Protein 2Y7E (pdb70)

Organism: Cloacimonas acidaminovorans (strain Evry) (NCBI:txid459349)

Solvent-accessible surface area: 21880 Å² total; per-residue (Å²): 112,113,34,0,3,0,7,0,0,0,0,0,24,92,21,68,94,96,88,0,85,72,1,5,14,37,12,129,67,1,10,164,15,0,94,43,0,43,127,21,3,0,34,2,0,6,0,16,4,6,45,107,107,17,173,62,8,22,106,69,83,20,2,73,82,0,16,24,14,0,114,134,53,10,95,97,5,0,18,1,1,3,1,8,14,25,56,76,59,54,22,91,119,8,33,37,1,0,43,46,140,15,68,0,0,2,2,4,5,10,62,13,92,65,44,153,85,88,10,95,2,100,91,59,32,15,67,96,2,3,66,14,5,78,149,76,139,8,20,6,2,0,5,0,15,59,32,46,13,0,46,34,2,22,133,24,57,181,151,32,24,8,86,44,106,48,2,9,0,0,0,8,0,14,7,91,46,16,30,33,0,92,14,104,22,0,15,92,0,21,57,21,3,122,138,72,12,79,81,9,36,25,3,1,0,2,42,28,186,38,6,14,10,1,0,0,0,0,4,24,34,24,0,12,1,11,2,1,2,46,11,16,25,82,32,62,154,68,78,65,1,120,30,0,14,38,0,0,27,2,0,18,102,0,0,170,26,19,39,10,67,47,0,66,28,75,77,0,53,143,44,5,39,60,90,28,33,118,62,34,0,4,0,7,0,0,0,0,1,24,85,19,63,98,100,88,0,88,70,2,6,13,31,9,142,67,1,6,161,15,0,98,39,0,38,123,23,2,0,32,2,0,6,0,15,3,9,61,105,127,15,44,62,8,17,151,63,87,30,1,69,89,0,18,24,21,0,115,138,73,3,79,76,4,0,17,1,0,2,0,7,15,24,104,74,56,54,24,94,117,8,28,37,0,0,45,47,125,15,67,0,0,2,2,4,5,10,62,12,90,78,43,153,64,92,32,95,3,102,91,58,32,15,59,85,2,3,94,5,8,107,132,55,130,7,21,7,3,0,5,0,15,61,31,46,13,0,46,33,1,24,125,22,59,183,136,32,31,8,91,44,107,47,2,9,0,0,0,8,0,14,6,91,47,18,29,32,0,92,13,104,23,0,16,93,0,21,58,21,3,123,135,75,12,80,83,9,37,26,3,0,0,2,41,27,189,40,8,27,18,2,0,0,0,0,0,15,34,22,0,14,2,9,3,1,1,44,11,14,25,82,30,58,204,70,76,63,0,127,31,0,14,38,0,0,28,1,0,19,101,0,1,166,28,5,28,4,58,49,0,63,21,126,75,0,40,120,43,6,32,23,136

Radius of gyration: 26.38 Å; Cα contacts (8 Å, |Δi|>4): 1250; chains: 2; bounding box: 68×71×53 Å

Structure (mmCIF, N/CA/C/O backbone):
data_2Y7E
#
_entry.id   2Y7E
#
_cell.length_a   102.188
_cell.length_b   102.188
_cell.length_c   101.070
_cell.angle_alpha   90.00
_cell.angle_beta   90.00
_cell.angle_gamma   90.00
#
_symmetry.space_group_name_H-M   'P 43 21 2'
#
loop_
_entity.id
_entity.type
_entity.pdbx_description
1 polymer '3-KETO-5-AMINOHEXANOATE CLEAVAGE ENZYME'
2 non-polymer 'ZINC ION'
3 non-polymer 'FORMIC ACID'
4 non-polymer 'MAGNESIUM ION'
5 water water
#
loop_
_atom_site.group_PDB
_atom_site.id
_atom_site.type_symbol
_atom_site.label_atom_id
_atom_site.label_alt_id
_atom_site.label_comp_id
_atom_site.label_asym_id
_atom_site.label_entity_id
_atom_site.label_seq_id
_atom_site.pdbx_PDB_ins_code
_atom_site.Cartn_x
_atom_site.Cartn_y
_atom_site.Cartn_z
_atom_site.occupancy
_atom_site.B_iso_or_equiv
_atom_site.auth_seq_id
_atom_site.auth_comp_id
_atom_site.auth_asym_id
_atom_site.auth_atom_id
_atom_site.pdbx_PDB_model_num
ATOM 1 N N . HIS A 1 7 ? 14.357 14.380 14.803 1.00 40.02 1 HIS A N 1
ATOM 2 C CA . HIS A 1 7 ? 15.061 15.002 13.637 1.00 40.67 1 HIS A CA 1
ATOM 3 C C . HIS A 1 7 ? 14.125 15.765 12.678 1.00 37.72 1 HIS A C 1
ATOM 4 O O . HIS A 1 7 ? 14.588 16.575 11.882 1.00 38.40 1 HIS A O 1
ATOM 6 N N . GLU A 1 8 ? 12.820 15.497 12.755 1.00 34.91 2 GLU A N 1
ATOM 7 C CA . GLU A 1 8 ? 11.804 16.213 11.956 1.00 27.88 2 GLU A CA 1
ATOM 8 C C . GLU A 1 8 ? 11.662 17.648 12.475 1.00 20.79 2 GLU A C 1
ATOM 9 O O . GLU A 1 8 ? 11.684 17.864 13.685 1.00 22.17 2 GLU A O 1
ATOM 15 N N . PRO A 1 9 ? 11.512 18.643 11.576 1.00 18.56 3 PRO A N 1
ATOM 16 C CA . PRO A 1 9 ? 11.508 19.999 12.138 1.00 17.60 3 PRO A CA 1
ATOM 17 C C . PRO A 1 9 ? 10.370 20.249 13.126 1.00 16.58 3 PRO A C 1
ATOM 18 O O . PRO A 1 9 ? 9.307 19.639 13.018 1.00 17.82 3 PRO A O 1
ATOM 22 N N . LEU A 1 10 ? 10.615 21.136 14.081 1.00 13.96 4 LEU A N 1
ATOM 23 C CA . LEU A 1 10 ? 9.646 21.491 15.117 1.00 13.21 4 LEU A CA 1
ATOM 24 C C . LEU A 1 10 ? 9.087 22.867 14.861 1.00 13.17 4 LEU A C 1
ATOM 25 O O . LEU A 1 10 ? 9.849 23.820 14.755 1.00 13.63 4 LEU A O 1
ATOM 30 N N . ILE A 1 11 ? 7.763 22.968 14.784 1.00 13.45 5 ILE A N 1
ATOM 31 C CA . ILE A 1 11 ? 7.053 24.244 14.677 1.00 13.00 5 ILE A CA 1
ATOM 32 C C . ILE A 1 11 ? 6.563 24.642 16.066 1.00 12.35 5 ILE A C 1
ATOM 33 O O . ILE A 1 11 ? 5.814 23.920 16.708 1.00 12.79 5 ILE A O 1
ATOM 38 N N . LEU A 1 12 ? 7.017 25.792 16.515 1.00 12.52 6 LEU A N 1
ATOM 39 C CA . LEU A 1 12 ? 6.573 26.404 17.752 1.00 12.61 6 LEU A CA 1
ATOM 40 C C . LEU A 1 12 ? 5.535 27.505 17.473 1.00 11.74 6 LEU A C 1
ATOM 41 O O . LEU A 1 12 ? 5.772 28.412 16.663 1.00 13.53 6 LEU A O 1
ATOM 46 N N . THR A 1 13 ? 4.421 27.431 18.203 1.00 12.41 7 THR A N 1
ATOM 47 C CA . THR A 1 13 ? 3.384 28.454 18.159 1.00 12.26 7 THR A CA 1
ATOM 48 C C . THR A 1 13 ? 3.381 29.236 19.472 1.00 13.29 7 THR A C 1
ATOM 49 O O . THR A 1 13 ? 3.410 28.645 20.533 1.00 13.76 7 THR A O 1
ATOM 53 N N . ALA A 1 14 ? 3.274 30.549 19.392 1.00 13.27 8 ALA A N 1
ATOM 54 C CA . ALA A 1 14 ? 3.135 31.381 20.572 1.00 12.61 8 ALA A CA 1
ATOM 55 C C . ALA A 1 14 ? 1.700 31.935 20.609 1.00 12.60 8 ALA A C 1
ATOM 56 O O . ALA A 1 14 ? 1.278 32.693 19.728 1.00 13.40 8 ALA A O 1
ATOM 58 N N . ALA A 1 15 ? 0.954 31.528 21.640 1.00 12.69 9 ALA A N 1
ATOM 59 C CA . ALA A 1 15 ? -0.411 32.025 21.897 1.00 12.29 9 ALA A CA 1
ATOM 60 C C . ALA A 1 15 ? -0.296 33.166 22.936 1.00 12.86 9 ALA A C 1
ATOM 61 O O . ALA A 1 15 ? -0.312 32.954 24.151 1.00 12.93 9 ALA A O 1
ATOM 63 N N . ILE A 1 16 ? -0.100 34.366 22.410 1.00 13.22 10 ILE A N 1
ATOM 64 C CA . ILE A 1 16 ? 0.501 35.424 23.194 1.00 12.99 10 ILE A CA 1
ATOM 65 C C . ILE A 1 16 ? -0.444 36.198 24.116 1.00 14.17 10 ILE A C 1
ATOM 66 O O . ILE A 1 16 ? 0.040 36.805 25.054 1.00 13.52 10 ILE A O 1
ATOM 71 N N . THR A 1 17 ? -1.756 36.169 23.846 1.00 13.87 11 THR A N 1
ATOM 72 C CA . THR A 1 17 ? -2.716 37.037 24.545 1.00 14.30 11 THR A CA 1
ATOM 73 C C . THR A 1 17 ? -3.937 36.323 25.105 1.00 13.97 11 THR A C 1
ATOM 74 O O . THR A 1 17 ? -4.248 36.442 26.288 1.00 16.31 11 THR A O 1
ATOM 78 N N . GLY A 1 18 ? -4.661 35.602 24.245 1.00 14.48 12 GLY A N 1
ATOM 79 C CA . GLY A 1 18 ? -5.868 34.894 24.653 1.00 15.20 12 GLY A CA 1
ATOM 80 C C . GLY A 1 18 ? -7.000 35.854 24.992 1.00 15.32 12 GLY A C 1
ATOM 81 O O . GLY A 1 18 ? -6.884 37.054 24.745 1.00 18.42 12 GLY A O 1
ATOM 82 N N . ALA A 1 19 ? -8.089 35.315 25.554 1.00 16.79 13 ALA A N 1
ATOM 83 C CA . ALA A 1 19 ? -9.282 36.100 25.902 1.00 18.46 13 ALA A CA 1
ATOM 84 C C . ALA A 1 19 ? -9.414 36.419 27.403 1.00 20.70 13 ALA A C 1
ATOM 85 O O . ALA A 1 19 ? -10.079 37.390 27.766 1.00 27.53 13 ALA A O 1
ATOM 87 N N . GLU A 1 20 ? -8.771 35.625 28.255 1.00 19.61 14 GLU A N 1
ATOM 88 C CA . GLU A 1 20 ? -9.042 35.624 29.699 1.00 21.19 14 GLU A CA 1
ATOM 89 C C . GLU A 1 20 ? -7.929 36.192 30.580 1.00 18.19 14 GLU A C 1
ATOM 90 O O . GLU A 1 20 ? -8.193 36.797 31.631 1.00 19.77 14 GLU A O 1
ATOM 92 N N . THR A 1 21 ? -6.679 36.032 30.163 1.00 17.22 15 THR A N 1
ATOM 93 C CA . THR A 1 21 ? -5.565 36.434 30.987 1.00 15.36 15 THR A CA 1
ATOM 94 C C . THR A 1 21 ? -5.607 37.929 31.282 1.00 16.72 15 THR A C 1
ATOM 95 O O . THR A 1 21 ? -5.886 38.734 30.381 1.00 16.95 15 THR A O 1
ATOM 99 N N . THR A 1 22 ? -5.337 38.301 32.533 1.00 15.61 16 THR A N 1
ATOM 100 C CA . THR A 1 22 ? -5.344 39.712 32.914 1.00 16.89 16 THR A CA 1
ATOM 101 C C . THR A 1 22 ? -3.912 40.210 33.080 1.00 15.58 16 THR A C 1
ATOM 102 O O . THR A 1 22 ? -2.955 39.470 33.429 1.00 15.63 16 THR A O 1
ATOM 106 N N . ARG A 1 23 ? -3.792 41.508 32.885 1.00 17.60 17 ARG A N 1
ATOM 107 C CA . ARG A 1 23 ? -2.573 42.245 33.113 1.00 18.50 17 ARG A CA 1
ATOM 108 C C . ARG A 1 23 ? -2.174 42.263 34.604 1.00 17.40 17 ARG A C 1
ATOM 109 O O . ARG A 1 23 ? -0.996 42.288 34.927 1.00 17.80 17 ARG A O 1
ATOM 117 N N . ALA A 1 24 ? -3.157 42.194 35.506 1.00 15.75 18 ALA A N 1
ATOM 118 C CA . ALA A 1 24 ? -2.864 42.075 36.924 1.00 15.54 18 ALA A CA 1
ATOM 119 C C . ALA A 1 24 ? -2.126 40.787 37.248 1.00 15.79 18 ALA A C 1
ATOM 120 O O . ALA A 1 24 ? -1.216 40.785 38.056 1.00 18.46 18 ALA A O 1
ATOM 122 N N . ASP A 1 25 ? -2.533 39.678 36.637 1.00 15.60 19 ASP A N 1
ATOM 123 C CA . ASP A 1 25 ? -1.861 38.395 36.895 1.00 15.80 19 ASP A CA 1
ATOM 124 C C . ASP A 1 25 ? -0.545 38.253 36.153 1.00 15.71 19 ASP A C 1
ATOM 125 O O . ASP A 1 25 ? 0.384 37.609 36.643 1.00 16.95 19 ASP A O 1
ATOM 130 N N . GLN A 1 26 ? -0.481 38.802 34.950 1.00 15.35 20 GLN A N 1
ATOM 131 C CA . GLN A 1 26 ? 0.662 38.684 34.074 1.00 13.24 20 GLN A CA 1
ATOM 132 C C . GLN A 1 26 ? 0.942 40.076 33.508 1.00 13.37 20 GLN A C 1
ATOM 133 O O . GLN A 1 26 ? 0.416 40.455 32.454 1.00 14.07 20 GLN A O 1
ATOM 139 N N . PRO A 1 27 ? 1.776 40.859 34.232 1.00 14.87 21 PRO A N 1
ATOM 140 C CA . PRO A 1 27 ? 2.005 42.243 33.817 1.00 16.24 21 PRO A CA 1
ATOM 141 C C . PRO A 1 27 ? 2.620 42.416 32.444 1.00 15.85 21 PRO A C 1
ATOM 142 O O . PRO A 1 27 ? 2.550 43.473 31.877 1.00 17.34 21 PRO A O 1
ATOM 146 N N . ASN A 1 28 ? 3.215 41.359 31.903 1.00 13.40 22 ASN A N 1
ATOM 147 C CA . ASN A 1 28 ? 3.827 41.387 30.587 1.00 14.33 22 ASN A CA 1
ATOM 148 C C . ASN A 1 28 ? 2.869 40.978 29.467 1.00 13.42 22 ASN A C 1
ATOM 149 O O . ASN A 1 28 ? 3.290 40.888 28.308 1.00 15.11 22 ASN A O 1
ATOM 154 N N . LEU A 1 29 ? 1.592 40.739 29.795 1.00 13.11 23 LEU A N 1
ATOM 155 C CA . LEU A 1 29 ? 0.575 40.384 28.795 1.00 13.22 23 LEU A CA 1
ATOM 156 C C . LEU A 1 29 ? 0.471 41.469 27.731 1.00 14.59 23 LEU A C 1
ATOM 157 O O . LEU A 1 29 ? 0.148 42.614 28.057 1.00 15.79 23 LEU A O 1
ATOM 162 N N . PRO A 1 30 ? 0.709 41.106 26.447 1.00 14.61 24 PRO A N 1
ATOM 163 C CA . PRO A 1 30 ? 0.496 42.128 25.418 1.00 16.48 24 PRO A CA 1
ATOM 164 C C . PRO A 1 30 ? -0.989 42.259 25.095 1.00 16.70 24 PRO A C 1
ATOM 165 O O . PRO A 1 30 ? -1.655 41.251 24.817 1.00 18.50 24 PRO A O 1
ATOM 169 N N . ILE A 1 31 ? -1.469 43.503 25.103 1.00 17.56 25 ILE A N 1
ATOM 170 C CA . ILE A 1 31 ? -2.882 43.850 24.915 1.00 18.80 25 ILE A CA 1
ATOM 171 C C . ILE A 1 31 ? -3.127 44.621 23.608 1.00 19.47 25 ILE A C 1
ATOM 172 O O . ILE A 1 31 ? -4.083 44.357 22.910 1.00 19.94 25 ILE A O 1
ATOM 177 N N . THR A 1 32 ? -2.268 45.590 23.288 1.00 21.19 26 THR A N 1
ATOM 178 C CA . THR A 1 32 ? -2.418 46.418 22.082 1.00 20.57 26 THR A CA 1
ATOM 179 C C . THR A 1 32 ? -1.696 45.788 20.892 1.00 19.82 26 THR A C 1
ATOM 180 O O . THR A 1 32 ? -0.772 45.015 21.071 1.00 19.17 26 THR A O 1
ATOM 184 N N . PRO A 1 33 ? -2.077 46.175 19.666 1.00 21.29 27 PRO A N 1
ATOM 185 C CA . PRO A 1 33 ? -1.369 45.722 18.466 1.00 21.21 27 PRO A CA 1
ATOM 186 C C . PRO A 1 33 ? 0.136 45.939 18.515 1.00 21.54 27 PRO A C 1
ATOM 187 O O . PRO A 1 33 ? 0.906 45.058 18.146 1.00 20.65 27 PRO A O 1
ATOM 191 N N . GLU A 1 34 ? 0.562 47.105 19.006 1.00 23.06 28 GLU A N 1
ATOM 192 C CA . GLU A 1 34 ? 1.982 47.400 19.102 1.00 22.43 28 GLU A CA 1
ATOM 193 C C . GLU A 1 34 ? 2.703 46.450 20.083 1.00 18.40 28 GLU A C 1
ATOM 194 O O . GLU A 1 34 ? 3.792 45.976 19.806 1.00 20.98 28 GLU A O 1
ATOM 200 N N . GLU A 1 35 ? 2.087 46.180 21.223 1.00 19.06 29 GLU A N 1
ATOM 201 C CA . GLU A 1 35 ? 2.645 45.274 22.225 1.00 18.55 29 GLU A CA 1
ATOM 202 C C . GLU A 1 35 ? 2.696 43.868 21.636 1.00 15.31 29 GLU A C 1
ATOM 203 O O . GLU A 1 35 ? 3.658 43.124 21.827 1.00 17.55 29 GLU A O 1
ATOM 209 N N . GLN A 1 36 ? 1.652 43.495 20.913 1.00 17.32 30 GLN A N 1
ATOM 210 C CA . GLN A 1 36 ? 1.586 42.164 20.307 1.00 16.40 30 GLN A CA 1
ATOM 211 C C . GLN A 1 36 ? 2.666 42.001 19.229 1.00 17.34 30 GLN A C 1
ATOM 212 O O . GLN A 1 36 ? 3.289 40.949 19.141 1.00 17.02 30 GLN A O 1
ATOM 218 N N . ALA A 1 37 ? 2.928 43.065 18.454 1.00 18.58 31 ALA A N 1
ATOM 219 C CA . ALA A 1 37 ? 4.020 43.037 17.449 1.00 19.04 31 ALA A CA 1
ATOM 220 C C . ALA A 1 37 ? 5.389 42.881 18.089 1.00 19.48 31 ALA A C 1
ATOM 221 O O . ALA A 1 37 ? 6.201 42.072 17.649 1.00 18.35 31 ALA A O 1
ATOM 223 N N . LYS A 1 38 ? 5.643 43.654 19.148 1.00 18.31 32 LYS A N 1
ATOM 224 C CA . LYS A 1 38 ? 6.922 43.545 19.851 1.00 20.04 32 LYS A CA 1
ATOM 225 C C . LYS A 1 38 ? 7.132 42.111 20.369 1.00 16.53 32 LYS A C 1
ATOM 226 O O . LYS A 1 38 ? 8.228 41.538 20.245 1.00 17.60 32 LYS A O 1
ATOM 232 N N . GLU A 1 39 ? 6.100 41.534 21.001 1.00 16.35 33 GLU A N 1
ATOM 233 C CA . GLU A 1 39 ? 6.169 40.173 21.521 1.00 16.49 33 GLU A CA 1
ATOM 234 C C . GLU A 1 39 ? 6.365 39.174 20.363 1.00 15.57 33 GLU A C 1
ATOM 235 O O . GLU A 1 39 ? 7.190 38.276 20.459 1.00 16.13 33 GLU A O 1
ATOM 241 N N . ALA A 1 40 ? 5.654 39.369 19.256 1.00 15.79 34 ALA A N 1
ATOM 242 C CA . ALA A 1 40 ? 5.815 38.469 18.113 1.00 15.21 34 ALA A CA 1
ATOM 243 C C . ALA A 1 40 ? 7.257 38.436 17.571 1.00 15.97 34 ALA A C 1
ATOM 244 O O . ALA A 1 40 ? 7.787 37.351 17.246 1.00 16.83 34 ALA A O 1
ATOM 246 N N . LYS A 1 41 ? 7.893 39.610 17.492 1.00 16.90 35 LYS A N 1
ATOM 247 C CA . LYS A 1 41 ? 9.285 39.670 17.073 1.00 16.96 35 LYS A CA 1
ATOM 248 C C . LYS A 1 41 ? 10.202 38.900 18.012 1.00 16.29 35 LYS A C 1
ATOM 249 O O . LYS A 1 41 ? 11.019 38.074 17.577 1.00 16.71 35 LYS A O 1
ATOM 255 N N . ALA A 1 42 ? 10.031 39.124 19.322 1.00 15.38 36 ALA A N 1
ATOM 256 C CA . ALA A 1 42 ? 10.842 38.415 20.296 1.00 15.70 36 ALA A CA 1
ATOM 257 C C . ALA A 1 42 ? 10.588 36.905 20.208 1.00 14.26 36 ALA A C 1
ATOM 258 O O . ALA A 1 42 ? 11.527 36.090 20.283 1.00 15.85 36 ALA A O 1
ATOM 260 N N . CYS A 1 43 ? 9.327 36.519 20.082 1.00 15.30 37 CYS A N 1
ATOM 261 C CA . CYS A 1 43 ? 8.982 35.108 19.931 1.00 14.46 37 CYS A CA 1
ATOM 262 C C . CYS A 1 43 ? 9.575 34.488 18.674 1.00 14.26 37 CYS A C 1
ATOM 263 O O . CYS A 1 43 ? 10.145 33.398 18.726 1.00 14.92 37 CYS A O 1
ATOM 266 N N . PHE A 1 44 ? 9.483 35.203 17.550 1.00 15.72 38 PHE A N 1
ATOM 267 C CA . PHE A 1 44 ? 10.079 34.724 16.299 1.00 15.31 38 PHE A CA 1
ATOM 268 C C . PHE A 1 44 ? 11.596 34.494 16.441 1.00 16.07 38 PHE A C 1
ATOM 269 O O . PHE A 1 44 ? 12.129 33.457 16.046 1.00 16.20 38 PHE A O 1
ATOM 277 N N . GLU A 1 45 ? 12.288 35.463 17.028 1.00 16.18 39 GLU A N 1
ATOM 278 C CA . GLU A 1 45 ? 13.715 35.337 17.251 1.00 18.00 39 GLU A CA 1
ATOM 279 C C . GLU A 1 45 ? 14.069 34.182 18.182 1.00 17.46 39 GLU A C 1
ATOM 280 O O . GLU A 1 45 ? 15.129 33.579 18.040 1.00 20.48 39 GLU A O 1
ATOM 286 N N . ALA A 1 46 ? 13.163 33.859 19.118 1.00 16.02 40 ALA A N 1
ATOM 287 C CA . ALA A 1 46 ? 13.351 32.753 20.075 1.00 16.07 40 ALA A CA 1
ATOM 288 C C . ALA A 1 46 ? 13.026 31.389 19.443 1.00 14.50 40 ALA A C 1
ATOM 289 O O . ALA A 1 46 ? 13.391 30.351 19.990 1.00 17.65 40 ALA A O 1
ATOM 291 N N . GLY A 1 47 ? 12.366 31.387 18.289 1.00 15.64 41 GLY A N 1
ATOM 292 C CA . GLY A 1 47 ? 12.106 30.164 17.541 1.00 15.82 41 GLY A CA 1
ATOM 293 C C . GLY A 1 47 ? 10.666 29.938 17.101 1.00 14.66 41 GLY A C 1
ATOM 294 O O . GLY A 1 47 ? 10.402 28.936 16.435 1.00 15.84 41 GLY A O 1
ATOM 295 N N . ALA A 1 48 ? 9.739 30.832 17.448 1.00 14.55 42 ALA A N 1
ATOM 296 C CA . ALA A 1 48 ? 8.334 30.659 17.065 1.00 14.42 42 ALA A CA 1
ATOM 297 C C . ALA A 1 48 ? 8.154 30.942 15.585 1.00 13.93 42 ALA A C 1
ATOM 298 O O . ALA A 1 48 ? 8.767 31.862 15.035 1.00 15.36 42 ALA A O 1
ATOM 300 N N . ARG A 1 49 ? 7.321 30.116 14.941 1.00 13.70 43 ARG A N 1
ATOM 301 C CA . ARG A 1 49 ? 6.990 30.308 13.532 1.00 14.49 43 ARG A CA 1
ATOM 302 C C . ARG A 1 49 ? 5.532 30.666 13.292 1.00 15.03 43 ARG A C 1
ATOM 303 O O . ARG A 1 49 ? 5.163 31.119 12.209 1.00 15.76 43 ARG A O 1
ATOM 311 N N . VAL A 1 50 ? 4.701 30.503 14.322 1.00 14.52 44 VAL A N 1
ATOM 312 C CA . VAL A 1 50 ? 3.273 30.833 14.256 1.00 13.15 44 VAL A CA 1
ATOM 313 C C . VAL A 1 50 ? 2.893 31.670 15.500 1.00 13.64 44 VAL A C 1
ATOM 314 O O . VAL A 1 50 ? 3.345 31.371 16.604 1.00 14.80 44 VAL A O 1
ATOM 318 N N . ILE A 1 51 ? 2.078 32.704 15.290 1.00 14.21 45 ILE A N 1
ATOM 319 C CA . ILE A 1 51 ? 1.426 33.430 16.387 1.00 14.18 45 ILE A CA 1
ATOM 320 C C . ILE A 1 51 ? -0.051 33.069 16.346 1.00 14.46 45 ILE A C 1
ATOM 321 O O . ILE A 1 51 ? -0.727 33.280 15.332 1.00 15.33 45 ILE A O 1
ATOM 326 N N . HIS A 1 52 ? -0.554 32.509 17.442 1.00 14.11 46 HIS A N 1
ATOM 327 C CA . HIS A 1 52 ? -1.997 32.319 17.628 1.00 14.36 46 HIS A CA 1
ATOM 328 C C . HIS A 1 52 ? -2.547 33.586 18.260 1.00 14.73 46 HIS A C 1
ATOM 329 O O . HIS A 1 52 ? -2.207 33.941 19.387 1.00 16.09 46 HIS A O 1
ATOM 336 N N . LEU A 1 53 ? -3.395 34.282 17.499 1.00 15.05 47 LEU A N 1
ATOM 337 C CA . LEU A 1 53 ? -3.790 35.654 17.809 1.00 15.07 47 LEU A CA 1
ATOM 338 C C . LEU A 1 53 ? -5.225 35.831 18.248 1.00 15.13 47 LEU A C 1
ATOM 339 O O . LEU A 1 53 ? -6.146 35.566 17.498 1.00 15.65 47 LEU A O 1
ATOM 344 N N . HIS A 1 54 ? -5.399 36.239 19.497 1.00 15.21 48 HIS A N 1
ATOM 345 C CA . HIS A 1 54 ? -6.598 36.910 19.966 1.00 14.31 48 HIS A CA 1
ATOM 346 C C . HIS A 1 54 ? -6.271 38.390 20.127 1.00 14.06 48 HIS A C 1
ATOM 347 O O . HIS A 1 54 ? -5.121 38.757 20.365 1.00 16.62 48 HIS A O 1
ATOM 354 N N . ILE A 1 55 ? -7.301 39.231 19.977 1.00 14.89 49 ILE A N 1
ATOM 355 C CA . ILE A 1 55 ? -7.176 40.685 20.173 1.00 16.21 49 ILE A CA 1
ATOM 356 C C . ILE A 1 55 ? -7.969 41.190 21.400 1.00 15.58 49 ILE A C 1
ATOM 357 O O . ILE A 1 55 ? -8.942 40.556 21.868 1.00 16.40 49 ILE A O 1
ATOM 362 N N . ARG A 1 56 ? -7.518 42.327 21.911 1.00 17.18 50 ARG A N 1
ATOM 363 C CA . ARG A 1 56 ? -8.137 43.001 23.033 1.00 16.39 50 ARG A CA 1
ATOM 364 C C . ARG A 1 56 ? -8.331 44.439 22.677 1.00 18.46 50 ARG A C 1
ATOM 365 O O . ARG A 1 56 ? -7.547 45.000 21.916 1.00 19.32 50 ARG A O 1
ATOM 373 N N . GLU A 1 57 ? -9.328 45.057 23.298 1.00 17.81 51 GLU A N 1
ATOM 374 C CA . GLU A 1 57 ? -9.421 46.513 23.319 1.00 21.31 51 GLU A CA 1
ATOM 375 C C . GLU A 1 57 ? -8.370 47.026 24.278 1.00 21.13 51 GLU A C 1
ATOM 376 O O . GLU A 1 57 ? -7.804 46.262 25.051 1.00 21.22 51 GLU A O 1
ATOM 382 N N . ASP A 1 58 ? -8.123 48.324 24.220 1.00 21.38 52 ASP A N 1
ATOM 383 C CA . ASP A 1 58 ? -7.153 48.957 25.105 1.00 23.41 52 ASP A CA 1
ATOM 384 C C . ASP A 1 58 ? -7.457 48.731 26.592 1.00 25.04 52 ASP A C 1
ATOM 385 O O . ASP A 1 58 ? -6.531 48.684 27.408 1.00 27.38 52 ASP A O 1
ATOM 390 N N . ASP A 1 59 ? -8.734 48.575 26.948 1.00 25.50 53 ASP A N 1
ATOM 391 C CA . ASP A 1 59 ? -9.124 48.342 28.354 1.00 27.26 53 ASP A CA 1
ATOM 392 C C . ASP A 1 59 ? -8.936 46.895 28.796 1.00 25.92 53 ASP A C 1
ATOM 393 O O . ASP A 1 59 ? -9.269 46.537 29.928 1.00 28.46 53 ASP A O 1
ATOM 398 N N . GLY A 1 60 ? -8.432 46.060 27.888 1.00 24.90 54 GLY A N 1
ATOM 399 C CA . GLY A 1 60 ? -8.186 44.649 28.166 1.00 23.92 54 GLY A CA 1
ATOM 400 C C . GLY A 1 60 ? -9.340 43.688 27.948 1.00 22.97 54 GLY A C 1
ATOM 401 O O . GLY A 1 60 ? -9.154 42.507 28.106 1.00 22.68 54 GLY A O 1
ATOM 402 N N . ARG A 1 61 ? -10.528 44.175 27.605 1.00 20.78 55 ARG A N 1
ATOM 403 C CA . ARG A 1 61 ? -11.644 43.281 27.310 1.00 21.04 55 ARG A CA 1
ATOM 404 C C . ARG A 1 61 ? -11.394 42.631 25.941 1.00 19.21 55 ARG A C 1
ATOM 405 O O . ARG A 1 61 ? -10.767 43.228 25.064 1.00 20.03 55 ARG A O 1
ATOM 413 N N . PRO A 1 62 ? -11.875 41.405 25.751 1.00 19.23 56 PRO A N 1
ATOM 414 C CA . PRO A 1 62 ? -11.685 40.743 24.462 1.00 18.62 56 PRO A CA 1
ATOM 415 C C . PRO A 1 62 ? -12.434 41.459 23.364 1.00 19.96 56 PRO A C 1
ATOM 416 O O . PRO A 1 62 ? -13.492 42.012 23.606 1.00 21.81 56 PRO A O 1
ATOM 420 N N . SER A 1 63 ? -11.879 41.414 22.158 1.00 16.92 57 SER A N 1
ATOM 421 C CA . SER A 1 63 ? -12.456 42.079 21.001 1.00 17.81 57 SER A CA 1
ATOM 422 C C . SER A 1 63 ? -12.678 41.098 19.862 1.00 17.41 57 SER A C 1
ATOM 423 O O . SER A 1 63 ? -11.908 40.160 19.682 1.00 17.04 57 SER A O 1
ATOM 426 N N . GLN A 1 64 ? -13.708 41.381 19.072 1.00 19.33 58 GLN A N 1
ATOM 427 C CA . GLN A 1 64 ? -13.937 40.714 17.783 1.00 19.09 58 GLN A CA 1
ATOM 428 C C . GLN A 1 64 ? -13.988 41.719 16.619 1.00 19.45 58 GLN A C 1
ATOM 429 O O . GLN A 1 64 ? -14.328 41.358 15.512 1.00 21.59 58 GLN A O 1
ATOM 435 N N . ARG A 1 65 ? -13.616 42.969 16.868 1.00 19.99 59 ARG A N 1
ATOM 436 C CA . ARG A 1 65 ? -13.715 43.995 15.825 1.00 20.78 59 ARG A CA 1
ATOM 437 C C . ARG A 1 65 ? -12.748 43.740 14.670 1.00 18.05 59 ARG A C 1
ATOM 438 O O . ARG A 1 65 ? -11.539 43.554 14.895 1.00 21.44 59 ARG A O 1
ATOM 446 N N . LEU A 1 66 ? -13.269 43.773 13.435 1.00 20.12 60 LEU A N 1
ATOM 447 C CA . LEU A 1 66 ? -12.442 43.519 12.261 1.00 20.46 60 LEU A CA 1
ATOM 448 C C . LEU A 1 66 ? -11.306 44.535 12.136 1.00 19.09 60 LEU A C 1
ATOM 449 O O . LEU A 1 66 ? -10.164 44.157 11.826 1.00 21.39 60 LEU A O 1
ATOM 454 N N . ASP A 1 67 ? -11.587 45.806 12.424 1.00 21.05 61 ASP A N 1
ATOM 455 C CA A ASP A 1 67 ? -10.537 46.820 12.299 0.45 22.93 61 ASP A CA 1
ATOM 456 C CA B ASP A 1 67 ? -10.568 46.863 12.353 0.55 22.66 61 ASP A CA 1
ATOM 457 C C . ASP A 1 67 ? -9.416 46.595 13.320 1.00 22.34 61 ASP A C 1
ATOM 458 O O . ASP A 1 67 ? -8.248 46.836 13.014 1.00 23.25 61 ASP A O 1
ATOM 467 N N . ARG A 1 68 ? -9.757 46.103 14.508 1.00 21.38 62 ARG A N 1
ATOM 468 C CA . ARG A 1 68 ? -8.756 45.801 15.514 1.00 20.80 62 ARG A CA 1
ATOM 469 C C . ARG A 1 68 ? -7.922 44.584 15.104 1.00 18.97 62 ARG A C 1
ATOM 470 O O . ARG A 1 68 ? -6.687 44.572 15.281 1.00 20.21 62 ARG A O 1
ATOM 478 N N . PHE A 1 69 ? -8.580 43.549 14.556 1.00 18.71 63 PHE A N 1
ATOM 479 C CA . PHE A 1 69 ? -7.845 42.419 14.012 1.00 18.70 63 PHE A CA 1
ATOM 480 C C . PHE A 1 69 ? -6.882 42.915 12.918 1.00 17.35 63 PHE A C 1
ATOM 481 O O . PHE A 1 69 ? -5.717 42.509 12.904 1.00 19.58 63 PHE A O 1
ATOM 489 N N . GLN A 1 70 ? -7.347 43.774 12.012 1.00 21.28 64 GLN A N 1
ATOM 490 C CA . GLN A 1 70 ? -6.484 44.270 10.937 1.00 21.43 64 GLN A CA 1
ATOM 491 C C . GLN A 1 70 ? -5.258 45.036 11.455 1.00 21.36 64 GLN A C 1
ATOM 492 O O . GLN A 1 70 ? -4.146 44.869 10.945 1.00 22.90 64 GLN A O 1
ATOM 498 N N . GLU A 1 71 ? -5.465 45.826 12.506 1.00 21.58 65 GLU A N 1
ATOM 499 C CA . GLU A 1 71 ? -4.383 46.554 13.159 1.00 22.00 65 GLU A CA 1
ATOM 500 C C . GLU A 1 71 ? -3.323 45.635 13.724 1.00 19.60 65 GLU A C 1
ATOM 501 O O . GLU A 1 71 ? -2.121 45.876 13.542 1.00 20.81 65 GLU A O 1
ATOM 507 N N . ALA A 1 72 ? -3.756 44.591 14.440 1.00 18.59 66 ALA A N 1
ATOM 508 C CA . ALA A 1 72 ? -2.828 43.647 15.039 1.00 18.35 66 ALA A CA 1
ATOM 509 C C . ALA A 1 72 ? -2.084 42.866 13.943 1.00 16.43 66 ALA A C 1
ATOM 510 O O . ALA A 1 72 ? -0.853 42.666 14.030 1.00 19.61 66 ALA A O 1
ATOM 512 N N . ILE A 1 73 ? -2.833 42.357 12.966 1.00 19.28 67 ILE A N 1
ATOM 513 C CA . ILE A 1 73 ? -2.237 41.599 11.867 1.00 20.93 67 ILE A CA 1
ATOM 514 C C . ILE A 1 73 ? -1.176 42.437 11.130 1.00 18.97 67 ILE A C 1
ATOM 515 O O . ILE A 1 73 ? -0.035 41.991 10.903 1.00 21.32 67 ILE A O 1
ATOM 520 N N . SER A 1 74 ? -1.524 43.675 10.831 1.00 20.07 68 SER A N 1
ATOM 521 C CA . SER A 1 74 ? -0.592 44.583 10.167 1.00 21.27 68 SER A CA 1
ATOM 522 C C . SER A 1 74 ? 0.672 44.862 10.993 1.00 21.25 68 SER A C 1
ATOM 523 O O . SER A 1 74 ? 1.798 44.835 10.463 1.00 21.44 68 SER A O 1
ATOM 526 N N . ALA A 1 75 ? 0.494 45.121 12.291 1.00 19.57 69 ALA A N 1
ATOM 527 C CA . ALA A 1 75 ? 1.648 45.410 13.148 1.00 19.38 69 ALA A CA 1
ATOM 528 C C . ALA A 1 75 ? 2.612 44.221 13.199 1.00 19.14 69 ALA A C 1
ATOM 529 O O . ALA A 1 75 ? 3.841 44.384 13.096 1.00 19.83 69 ALA A O 1
ATOM 531 N N . ILE A 1 76 ? 2.052 43.015 13.377 1.00 17.68 70 ILE A N 1
ATOM 532 C CA . ILE A 1 76 ? 2.874 41.818 13.482 1.00 17.48 70 ILE A CA 1
ATOM 533 C C . ILE A 1 76 ? 3.599 41.586 12.144 1.00 18.48 70 ILE A C 1
ATOM 534 O O . ILE A 1 76 ? 4.797 41.323 12.092 1.00 19.28 70 ILE A O 1
ATOM 539 N N . ARG A 1 77 ? 2.846 41.667 11.064 1.00 20.73 71 ARG A N 1
ATOM 540 C CA . ARG A 1 77 ? 3.408 41.455 9.736 1.00 20.98 71 ARG A CA 1
ATOM 541 C C . ARG A 1 77 ? 4.583 42.397 9.396 1.00 21.35 71 ARG A C 1
ATOM 542 O O . ARG A 1 77 ? 5.590 42.012 8.779 1.00 21.00 71 ARG A O 1
ATOM 550 N N . GLU A 1 78 ? 4.469 43.623 9.871 1.00 20.06 72 GLU A N 1
ATOM 551 C CA . GLU A 1 78 ? 5.489 44.627 9.586 1.00 20.02 72 GLU A CA 1
ATOM 552 C C . GLU A 1 78 ? 6.788 44.376 10.332 1.00 20.99 72 GLU A C 1
ATOM 553 O O . GLU A 1 78 ? 7.850 44.727 9.843 1.00 21.48 72 GLU A O 1
ATOM 559 N N . VAL A 1 79 ? 6.723 43.766 11.509 1.00 18.91 73 VAL A N 1
ATOM 560 C CA . VAL A 1 79 ? 7.938 43.473 12.251 1.00 18.32 73 VAL A CA 1
ATOM 561 C C . VAL A 1 79 ? 8.587 42.155 11.855 1.00 18.87 73 VAL A C 1
ATOM 562 O O . VAL A 1 79 ? 9.802 42.038 11.872 1.00 19.29 73 VAL A O 1
ATOM 566 N N . VAL A 1 80 ? 7.764 41.148 11.536 1.00 20.20 74 VAL A N 1
ATOM 567 C CA . VAL A 1 80 ? 8.238 39.826 11.135 1.00 22.73 74 VAL A CA 1
ATOM 568 C C . VAL A 1 80 ? 7.404 39.316 9.972 1.00 22.96 74 VAL A C 1
ATOM 569 O O . VAL A 1 80 ? 6.480 38.522 10.169 1.00 22.42 74 VAL A O 1
ATOM 573 N N . PRO A 1 81 ? 7.738 39.758 8.752 1.00 23.16 75 PRO A N 1
ATOM 574 C CA . PRO A 1 81 ? 6.915 39.361 7.598 1.00 22.53 75 PRO A CA 1
ATOM 575 C C . PRO A 1 81 ? 6.794 37.852 7.397 1.00 21.98 75 PRO A C 1
ATOM 576 O O . PRO A 1 81 ? 5.824 37.398 6.821 1.00 20.62 75 PRO A O 1
ATOM 580 N N . GLU A 1 82 ? 7.763 37.104 7.924 1.00 23.09 76 GLU A N 1
ATOM 581 C CA A GLU A 1 82 ? 7.810 35.655 7.677 0.69 22.06 76 GLU A CA 1
ATOM 582 C CA B GLU A 1 82 ? 7.894 35.665 7.733 0.31 25.83 76 GLU A CA 1
ATOM 583 C C . GLU A 1 82 ? 6.995 34.851 8.665 1.00 22.03 76 GLU A C 1
ATOM 584 O O . GLU A 1 82 ? 6.768 33.662 8.438 1.00 19.39 76 GLU A O 1
ATOM 595 N N . ILE A 1 83 ? 6.527 35.479 9.743 1.00 20.35 77 ILE A N 1
ATOM 596 C CA . ILE A 1 83 ? 5.761 34.718 10.734 1.00 19.02 77 ILE A CA 1
ATOM 597 C C . ILE A 1 83 ? 4.399 34.358 10.152 1.00 16.94 77 ILE A C 1
ATOM 598 O O . ILE A 1 83 ? 3.875 35.034 9.302 1.00 20.82 77 ILE A O 1
ATOM 603 N N . ILE A 1 84 ? 3.830 33.265 10.618 1.00 16.36 78 ILE A N 1
ATOM 604 C CA . ILE A 1 84 ? 2.488 32.865 10.227 1.00 16.27 78 ILE A CA 1
ATOM 605 C C . ILE A 1 84 ? 1.530 33.402 11.292 1.00 15.77 78 ILE A C 1
ATOM 606 O O . ILE A 1 84 ? 1.668 33.093 12.475 1.00 16.12 78 ILE A O 1
ATOM 611 N N . ILE A 1 85 ? 0.541 34.176 10.864 1.00 16.64 79 ILE A N 1
ATOM 612 C CA . ILE A 1 85 ? -0.417 34.789 11.764 1.00 17.24 79 ILE A CA 1
ATOM 613 C C . ILE A 1 85 ? -1.730 33.985 11.694 1.00 16.95 79 ILE A C 1
ATOM 614 O O . ILE A 1 85 ? -2.443 33.989 10.696 1.00 19.06 79 ILE A O 1
ATOM 619 N N . GLN A 1 86 ? -2.031 33.287 12.791 1.00 16.17 80 GLN A N 1
ATOM 620 C CA . GLN A 1 86 ? -3.180 32.383 12.864 1.00 15.51 80 GLN A CA 1
ATOM 621 C C . GLN A 1 86 ? -4.236 33.023 13.758 1.00 15.78 80 GLN A C 1
ATOM 622 O O . GLN A 1 86 ? -4.029 33.164 14.957 1.00 17.05 80 GLN A O 1
ATOM 628 N N . ILE A 1 87 ? -5.347 33.481 13.182 1.00 15.99 81 ILE A N 1
ATOM 629 C CA . ILE A 1 87 ? -6.286 34.164 14.047 1.00 18.06 81 ILE A CA 1
ATOM 630 C C . ILE A 1 87 ? -7.264 33.170 14.728 1.00 13.94 81 ILE A C 1
ATOM 631 O O . ILE A 1 87 ? -7.654 32.133 14.168 1.00 15.97 81 ILE A O 1
ATOM 636 N N . SER A 1 88 ? -7.702 33.547 15.920 1.00 14.92 82 SER A N 1
ATOM 637 C CA . SER A 1 88 ? -8.631 32.741 16.690 1.00 14.68 82 SER A CA 1
ATOM 638 C C . SER A 1 88 ? -10.055 32.959 16.252 1.00 15.02 82 SER A C 1
ATOM 639 O O . SER A 1 88 ? -10.494 34.098 16.186 1.00 16.89 82 SER A O 1
ATOM 642 N N . THR A 1 89 ? -10.811 31.885 15.996 1.00 15.63 83 THR A N 1
ATOM 643 C CA . THR A 1 89 ? -12.263 31.978 15.891 1.00 15.63 83 THR A CA 1
ATOM 644 C C . THR A 1 89 ? -12.971 31.451 17.132 1.00 16.74 83 THR A C 1
ATOM 645 O O . THR A 1 89 ? -14.191 31.324 17.146 1.00 16.72 83 THR A O 1
ATOM 649 N N . GLY A 1 90 ? -12.211 31.126 18.168 1.00 16.50 84 GLY A N 1
ATOM 650 C CA . GLY A 1 90 ? -12.796 30.770 19.450 1.00 16.15 84 GLY A CA 1
ATOM 651 C C . GLY A 1 90 ? -13.238 31.987 20.231 1.00 17.26 84 GLY A C 1
ATOM 652 O O . GLY A 1 90 ? -14.323 32.011 20.806 1.00 18.85 84 GLY A O 1
ATOM 653 N N . GLY A 1 91 ? -12.380 32.993 20.276 1.00 17.69 85 GLY A N 1
ATOM 654 C CA . GLY A 1 91 ? -12.663 34.192 21.070 1.00 18.22 85 GLY A CA 1
ATOM 655 C C . GLY A 1 91 ? -12.890 33.907 22.545 1.00 16.97 85 GLY A C 1
ATOM 656 O O . GLY A 1 91 ? -12.396 32.919 23.086 1.00 18.67 85 GLY A O 1
ATOM 657 N N . ALA A 1 92 ? -13.668 34.773 23.190 1.00 17.65 86 ALA A N 1
ATOM 658 C CA . ALA A 1 92 ? -14.014 34.641 24.599 1.00 17.39 86 ALA A CA 1
ATOM 659 C C . ALA A 1 92 ? -15.201 33.695 24.704 1.00 18.44 86 ALA A C 1
ATOM 660 O O . ALA A 1 92 ? -16.125 33.796 23.922 1.00 18.10 86 ALA A O 1
ATOM 662 N N . VAL A 1 93 ? -15.182 32.767 25.649 1.00 20.56 87 VAL A N 1
ATOM 663 C CA . VAL A 1 93 ? -16.345 31.886 25.883 1.00 20.73 87 VAL A CA 1
ATOM 664 C C . VAL A 1 93 ? -17.575 32.775 26.054 1.00 20.11 87 VAL A C 1
ATOM 665 O O . VAL A 1 93 ? -17.513 33.775 26.756 1.00 22.29 87 VAL A O 1
ATOM 669 N N . GLY A 1 94 ? -18.675 32.430 25.391 1.00 20.35 88 GLY A N 1
ATOM 670 C CA . GLY A 1 94 ? -19.902 33.235 25.462 1.00 23.93 88 GLY A CA 1
ATOM 671 C C . GLY A 1 94 ? -20.117 34.194 24.297 1.00 22.46 88 GLY A C 1
ATOM 672 O O . GLY A 1 94 ? -21.240 34.680 24.107 1.00 22.48 88 GLY A O 1
ATOM 673 N N . GLU A 1 95 ? -19.047 34.493 23.549 1.00 19.64 89 GLU A N 1
ATOM 674 C CA . GLU A 1 95 ? -19.149 35.399 22.388 1.00 19.10 89 GLU A CA 1
ATOM 675 C C . GLU A 1 95 ? -20.071 34.801 21.332 1.00 18.16 89 GLU A C 1
ATOM 676 O O . GLU A 1 95 ? -20.172 33.582 21.170 1.00 20.60 89 GLU A O 1
ATOM 682 N N . SER A 1 96 ? -20.766 35.656 20.589 1.00 18.64 90 SER A N 1
ATOM 683 C CA . SER A 1 96 ? -21.684 35.173 19.558 1.00 19.33 90 SER A CA 1
ATOM 684 C C . SER A 1 96 ? -20.907 34.502 18.440 1.00 18.52 90 SER A C 1
ATOM 685 O O . SER A 1 96 ? -19.792 34.916 18.093 1.00 18.51 90 SER A O 1
ATOM 688 N N . PHE A 1 97 ? -21.520 33.485 17.847 1.00 18.13 91 PHE A N 1
ATOM 689 C CA . PHE A 1 97 ? -20.867 32.772 16.775 1.00 16.89 91 PHE A CA 1
ATOM 690 C C . PHE A 1 97 ? -20.647 33.660 15.555 1.00 16.70 91 PHE A C 1
ATOM 691 O O . PHE A 1 97 ? -19.594 33.572 14.922 1.00 16.44 91 PHE A O 1
ATOM 699 N N . ASP A 1 98 ? -21.606 34.525 15.230 1.00 16.72 92 ASP A N 1
ATOM 700 C CA . ASP A 1 98 ? -21.447 35.432 14.092 1.00 17.90 92 ASP A CA 1
ATOM 701 C C . ASP A 1 98 ? -20.201 36.296 14.264 1.00 17.03 92 ASP A C 1
ATOM 702 O O . ASP A 1 98 ? -19.426 36.473 13.327 1.00 17.78 92 ASP A O 1
ATOM 707 N N . LYS A 1 99 ? -19.977 36.827 15.461 1.00 17.69 93 LYS A N 1
ATOM 708 C CA . LYS A 1 99 ? -18.796 37.666 15.700 1.00 17.75 93 LYS A CA 1
ATOM 709 C C . LYS A 1 99 ? -17.485 36.870 15.650 1.00 16.47 93 LYS A C 1
ATOM 710 O O . LYS A 1 99 ? -16.437 37.397 15.251 1.00 18.01 93 LYS A O 1
ATOM 716 N N . ARG A 1 100 ? -17.532 35.612 16.076 1.00 16.63 94 ARG A N 1
ATOM 717 C CA . ARG A 1 100 ? -16.378 34.714 16.006 1.00 15.86 94 ARG A CA 1
ATOM 718 C C . ARG A 1 100 ? -15.975 34.362 14.560 1.00 15.99 94 ARG A C 1
ATOM 719 O O . ARG A 1 100 ? -14.799 34.221 14.237 1.00 17.17 94 ARG A O 1
ATOM 727 N N . LEU A 1 101 ? -16.958 34.236 13.673 1.00 16.52 95 LEU A N 1
ATOM 728 C CA . LEU A 1 101 ? -16.731 33.810 12.307 1.00 16.99 95 LEU A CA 1
ATOM 729 C C . LEU A 1 101 ? -16.240 34.963 11.417 1.00 17.92 95 LEU A C 1
ATOM 730 O O . LEU A 1 101 ? -15.396 34.767 10.524 1.00 18.30 95 LEU A O 1
ATOM 735 N N . ALA A 1 102 ? -16.727 36.167 11.687 1.00 18.50 96 ALA A N 1
ATOM 736 C CA . ALA A 1 102 ? -16.560 37.299 10.771 1.00 18.22 96 ALA A CA 1
ATOM 737 C C . ALA A 1 102 ? -15.115 37.627 10.358 1.00 19.47 96 ALA A C 1
ATOM 738 O O . ALA A 1 102 ? -14.895 37.981 9.202 1.00 19.57 96 ALA A O 1
ATOM 740 N N . PRO A 1 103 ? -14.136 37.536 11.273 1.00 18.52 97 PRO A N 1
ATOM 741 C CA . PRO A 1 103 ? -12.783 37.914 10.848 1.00 20.50 97 PRO A CA 1
ATOM 742 C C . PRO A 1 103 ? -12.139 37.041 9.755 1.00 18.35 97 PRO A C 1
ATOM 743 O O . PRO A 1 103 ? -11.084 37.423 9.218 1.00 19.59 97 PRO A O 1
ATOM 747 N N . LEU A 1 104 ? -12.737 35.895 9.412 1.00 18.84 98 LEU A N 1
ATOM 748 C CA . LEU A 1 104 ? -12.235 35.120 8.266 1.00 18.23 98 LEU A CA 1
ATOM 749 C C . LEU A 1 104 ? -12.246 35.965 6.984 1.00 19.64 98 LEU A C 1
ATOM 750 O O . LEU A 1 104 ? -11.468 35.718 6.053 1.00 20.86 98 LEU A O 1
ATOM 755 N N . ALA A 1 105 ? -13.123 36.962 6.942 1.00 19.82 99 ALA A N 1
ATOM 756 C CA . ALA A 1 105 ? -13.236 37.853 5.796 1.00 20.24 99 ALA A CA 1
ATOM 757 C C . ALA A 1 105 ? -11.958 38.656 5.548 1.00 22.13 99 ALA A C 1
ATOM 758 O O . ALA A 1 105 ? -11.759 39.187 4.465 1.00 22.70 99 ALA A O 1
ATOM 760 N N . LEU A 1 106 ? -11.095 38.755 6.550 1.00 21.73 100 LEU A N 1
ATOM 761 C CA . LEU A 1 106 ? -9.779 39.367 6.388 1.00 20.64 100 LEU A CA 1
ATOM 762 C C . LEU A 1 106 ? -8.767 38.462 5.670 1.00 21.22 100 LEU A C 1
ATOM 763 O O . LEU A 1 106 ? -7.644 38.869 5.391 1.00 22.26 100 LEU A O 1
ATOM 768 N N . LYS A 1 107 ? -9.168 37.233 5.370 1.00 20.94 101 LYS A N 1
ATOM 769 C CA . LYS A 1 107 ? -8.341 36.310 4.608 1.00 20.91 101 LYS A CA 1
ATOM 770 C C . LYS A 1 107 ? -6.962 36.081 5.248 1.00 20.83 101 LYS A C 1
ATOM 771 O O . LYS A 1 107 ? -5.946 36.206 4.590 1.00 22.21 101 LYS A O 1
ATOM 777 N N . PRO A 1 108 ? -6.939 35.707 6.535 1.00 19.46 102 PRO A N 1
ATOM 778 C CA . PRO A 1 108 ? -5.673 35.316 7.163 1.00 19.12 102 PRO A CA 1
ATOM 779 C C . PRO A 1 108 ? -5.116 34.032 6.521 1.00 18.03 102 PRO A C 1
ATOM 780 O O . PRO A 1 108 ? -5.864 33.298 5.862 1.00 20.69 102 PRO A O 1
ATOM 784 N N . GLU A 1 109 ? -3.825 33.756 6.703 1.00 20.42 103 GLU A N 1
ATOM 785 C CA . GLU A 1 109 ? -3.222 32.531 6.162 1.00 20.88 103 GLU A CA 1
ATOM 786 C C . GLU A 1 109 ? -3.838 31.283 6.830 1.00 18.55 103 GLU A C 1
ATOM 787 O O . GLU A 1 109 ? -4.083 30.249 6.186 1.00 19.91 103 GLU A O 1
ATOM 793 N N . MET A 1 110 ? -4.109 31.392 8.126 1.00 17.19 104 MET A N 1
ATOM 794 C CA . MET A 1 110 ? -4.595 30.275 8.940 1.00 15.41 104 MET A CA 1
ATOM 795 C C . MET A 1 110 ? -5.515 30.854 10.000 1.00 14.90 104 MET A C 1
ATOM 796 O O . MET A 1 110 ? -5.362 32.016 10.392 1.00 15.76 104 MET A O 1
ATOM 801 N N . ALA A 1 111 ? -6.450 30.040 10.4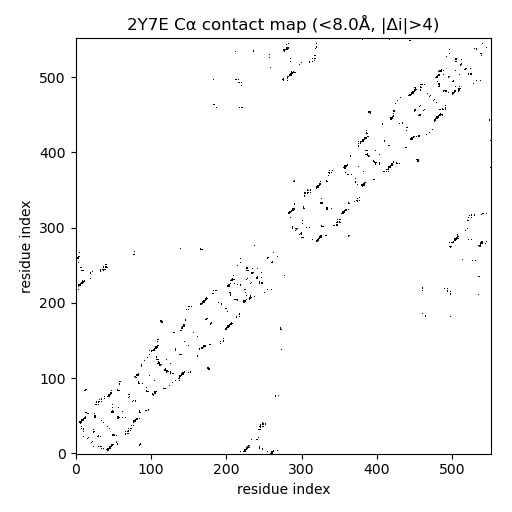83 1.00 14.39 105 ALA A N 1
ATOM 802 C CA . ALA A 1 111 ? -7.297 30.422 11.598 1.00 13.72 105 ALA A CA 1
ATOM 803 C C . ALA A 1 111 ? -7.763 29.162 12.308 1.00 13.84 105 ALA A C 1
ATOM 804 O O . ALA A 1 111 ? -7.757 28.073 11.714 1.00 14.90 105 ALA A O 1
ATOM 806 N N . THR A 1 112 ? -8.202 29.300 13.562 1.00 15.14 106 THR A N 1
ATOM 807 C CA A THR A 1 112 ? -8.655 28.140 14.313 0.50 15.13 106 THR A CA 1
ATOM 808 C CA B THR A 1 112 ? -8.662 28.136 14.330 0.50 15.56 106 THR A CA 1
ATOM 809 C C . THR A 1 112 ? -10.097 27.754 13.971 1.00 13.15 106 THR A C 1
ATOM 810 O O . THR A 1 112 ? -10.931 28.597 13.616 1.00 15.84 106 THR A O 1
ATOM 817 N N . LEU A 1 113 ? -10.375 26.466 14.084 1.00 14.40 107 LEU A N 1
ATOM 818 C CA . LEU A 1 113 ? -11.681 25.909 13.829 1.00 12.90 107 LEU A CA 1
ATOM 819 C C . LEU A 1 113 ? -11.953 24.955 14.990 1.00 12.25 107 LEU A C 1
ATOM 820 O O . LEU A 1 113 ? -11.360 23.896 15.087 1.00 12.87 107 LEU A O 1
ATOM 825 N N . ASN A 1 114 ? -12.804 25.374 15.924 1.00 12.64 108 ASN A N 1
ATOM 826 C CA . ASN A 1 114 ? -13.095 24.545 17.103 1.00 12.57 108 ASN A CA 1
ATOM 827 C C . ASN A 1 114 ? -14.073 23.407 16.776 1.00 12.39 108 ASN A C 1
ATOM 828 O O . ASN A 1 114 ? -15.130 23.651 16.215 1.00 14.62 108 ASN A O 1
ATOM 833 N N . ALA A 1 115 ? -13.717 22.182 17.171 1.00 11.73 109 ALA A N 1
ATOM 834 C CA . ALA A 1 115 ? -14.382 20.986 16.665 1.00 11.34 109 ALA A CA 1
ATOM 835 C C . ALA A 1 115 ? -15.487 20.410 17.536 1.00 10.77 109 ALA A C 1
ATOM 836 O O . ALA A 1 115 ? -16.027 19.363 17.209 1.00 12.04 109 ALA A O 1
ATOM 838 N N . GLY A 1 116 ? -15.845 21.075 18.623 1.00 11.12 110 GLY A N 1
ATOM 839 C CA . GLY A 1 116 ? -16.866 20.563 19.516 1.00 10.78 110 GLY A CA 1
ATOM 840 C C . GLY A 1 116 ? -17.172 21.515 20.654 1.00 10.60 110 GLY A C 1
ATOM 841 O O . GLY A 1 116 ? -16.447 22.488 20.886 1.00 11.62 110 GLY A O 1
ATOM 842 N N . THR A 1 117 ? -18.219 21.165 21.387 1.00 11.06 111 THR A N 1
ATOM 843 C CA . THR A 1 117 ? -18.644 21.859 22.590 1.00 11.75 111 THR A CA 1
ATOM 844 C C . THR A 1 117 ? -18.075 21.137 23.804 1.00 11.31 111 THR A C 1
ATOM 845 O O . THR A 1 117 ? -18.005 19.925 23.852 1.00 12.48 111 THR A O 1
ATOM 849 N N . LEU A 1 118 ? -17.688 21.893 24.827 1.00 11.58 112 LEU A N 1
ATOM 850 C CA . LEU A 1 118 ? -17.342 21.298 26.115 1.00 11.11 112 LEU A CA 1
ATOM 851 C C . LEU A 1 118 ? -17.556 22.287 27.244 1.00 11.61 112 LEU A C 1
ATOM 852 O O . LEU A 1 118 ? -17.418 23.506 27.060 1.00 11.78 112 LEU A O 1
ATOM 857 N N . ASN A 1 119 ? -17.847 21.764 28.422 1.00 10.74 113 ASN A N 1
ATOM 858 C CA . ASN A 1 119 ? -17.794 22.548 29.635 1.00 11.15 113 ASN A CA 1
ATOM 859 C C . ASN A 1 119 ? -16.380 23.070 29.770 1.00 11.30 113 ASN A C 1
ATOM 860 O O . ASN A 1 119 ? -15.416 22.346 29.488 1.00 12.00 113 ASN A O 1
ATOM 865 N N . PHE A 1 120 ? -16.257 24.320 30.205 1.00 12.43 114 PHE A N 1
ATOM 866 C CA . PHE A 1 120 ? -14.989 25.045 30.120 1.00 12.44 114 PHE A CA 1
ATOM 867 C C . PHE A 1 120 ? -14.919 25.889 31.381 1.00 13.60 114 PHE A C 1
ATOM 868 O O . PHE A 1 120 ? -15.551 26.940 31.481 1.00 14.60 114 PHE A O 1
ATOM 876 N N . GLY A 1 121 ? -14.250 25.359 32.394 1.00 13.76 115 GLY A N 1
ATOM 877 C CA . GLY A 1 121 ? -14.311 25.973 33.723 1.00 14.37 115 GLY A CA 1
ATOM 878 C C . GLY A 1 121 ? -15.752 25.994 34.218 1.00 15.56 115 GLY A C 1
ATOM 879 O O . GLY A 1 121 ? -16.438 24.970 34.245 1.00 16.30 115 GLY A O 1
ATOM 880 N N . ASP A 1 122 ? -16.221 27.169 34.623 1.00 16.05 116 ASP A N 1
ATOM 881 C CA . ASP A 1 122 ? -17.574 27.326 35.191 1.00 16.79 116 ASP A CA 1
ATOM 882 C C . ASP A 1 122 ? -18.659 27.476 34.128 1.00 16.13 116 ASP A C 1
ATOM 883 O O . ASP A 1 122 ? -19.838 27.534 34.453 1.00 18.26 116 ASP A O 1
ATOM 888 N N . ASP A 1 123 ? -18.243 27.563 32.867 1.00 14.37 117 ASP A N 1
ATOM 889 C CA . ASP A 1 123 ? -19.137 27.899 31.753 1.00 14.22 117 ASP A CA 1
ATOM 890 C C . ASP A 1 123 ? -19.147 26.757 30.742 1.00 12.65 117 ASP A C 1
ATOM 891 O O . ASP A 1 123 ? -18.614 25.682 31.008 1.00 13.51 117 ASP A O 1
ATOM 896 N N . ILE A 1 124 ? -19.779 27.012 29.596 1.00 13.24 118 ILE A N 1
ATOM 897 C CA . ILE A 1 124 ? -19.740 26.066 28.480 1.00 12.27 118 ILE A CA 1
ATOM 898 C C . ILE A 1 124 ? -19.206 26.795 27.247 1.00 12.11 118 ILE A C 1
ATOM 899 O O . ILE A 1 124 ? -19.693 27.873 26.895 1.00 13.85 118 ILE A O 1
ATOM 904 N N . PHE A 1 125 ? -18.226 26.201 26.582 1.00 12.52 119 PHE A N 1
ATOM 905 C CA . PHE A 1 125 ? -17.693 26.707 25.305 1.00 12.39 119 PHE A CA 1
ATOM 906 C C . PHE A 1 125 ? -18.496 26.022 24.197 1.00 12.26 119 PHE A C 1
ATOM 907 O O . PHE A 1 125 ? -18.346 24.840 23.937 1.00 12.95 119 PHE A O 1
ATOM 915 N N . ILE A 1 126 ? -19.413 26.786 23.610 1.00 13.02 120 ILE A N 1
ATOM 916 C CA . ILE A 1 126 ? -20.438 26.253 22.720 1.00 13.08 120 ILE A CA 1
ATOM 917 C C . ILE A 1 126 ? -19.973 26.327 21.266 1.00 13.26 120 ILE A C 1
ATOM 918 O O . ILE A 1 126 ? -19.578 27.385 20.765 1.00 13.28 120 ILE A O 1
ATOM 923 N N . ASN A 1 127 ? -20.046 25.185 20.583 1.00 13.02 121 ASN A N 1
ATOM 924 C CA . ASN A 1 127 ? -19.813 25.067 19.133 1.00 12.89 121 ASN A CA 1
ATOM 925 C C . ASN A 1 127 ? -20.862 24.137 18.585 1.00 12.37 121 ASN A C 1
ATOM 926 O O . ASN A 1 127 ? -20.619 22.951 18.396 1.00 13.12 121 ASN A O 1
ATOM 931 N N . HIS A 1 128 ? -22.035 24.704 18.291 1.00 12.68 122 HIS A N 1
ATOM 932 C CA . HIS A 1 128 ? -23.163 23.899 17.850 1.00 12.68 122 HIS A CA 1
ATOM 933 C C . HIS A 1 128 ? -22.779 23.210 16.535 1.00 12.81 122 HIS A C 1
ATOM 934 O O . HIS A 1 128 ? -22.144 23.842 15.687 1.00 13.25 122 HIS A O 1
ATOM 941 N N . PRO A 1 129 ? -23.223 21.951 16.317 1.00 13.19 123 PRO A N 1
ATOM 942 C CA . PRO A 1 129 ? -22.876 21.262 15.073 1.00 13.44 123 PRO A CA 1
ATOM 943 C C . PRO A 1 129 ? -23.155 22.074 13.796 1.00 14.30 123 PRO A C 1
ATOM 944 O O . PRO A 1 129 ? -22.350 22.048 12.858 1.00 14.14 123 PRO A O 1
ATOM 948 N N . ALA A 1 130 ? -24.249 22.821 13.753 1.00 14.05 124 ALA A N 1
ATOM 949 C CA . ALA A 1 130 ? -24.609 23.597 12.550 1.00 14.75 124 ALA A CA 1
ATOM 950 C C . ALA A 1 130 ? -23.660 24.776 12.370 1.00 15.09 124 ALA A C 1
ATOM 951 O O . ALA A 1 130 ? -23.349 25.191 11.249 1.00 15.49 124 ALA A O 1
ATOM 953 N N . ASP A 1 131 ? -23.169 25.328 13.481 1.00 14.12 125 ASP A N 1
ATOM 954 C CA . ASP A 1 131 ? -22.202 26.428 13.461 1.00 14.29 125 ASP A CA 1
ATOM 955 C C . ASP A 1 131 ? -20.824 25.929 13.025 1.00 13.51 125 ASP A C 1
ATOM 956 O O . ASP A 1 131 ? -20.138 26.612 12.274 1.00 14.32 125 ASP A O 1
ATOM 961 N N . ILE A 1 132 ? -20.405 24.763 13.506 1.00 13.32 126 ILE A N 1
ATOM 962 C CA . ILE A 1 132 ? -19.161 24.171 13.004 1.00 13.36 126 ILE A CA 1
ATOM 963 C C . ILE A 1 132 ? -19.194 24.051 11.477 1.00 13.78 126 ILE A C 1
ATOM 964 O O . ILE A 1 132 ? -18.238 24.384 10.783 1.00 13.60 126 ILE A O 1
ATOM 969 N N . ILE A 1 133 ? -20.310 23.577 10.948 1.00 14.29 127 ILE A N 1
ATOM 970 C CA . ILE A 1 133 ? -20.439 23.413 9.498 1.00 15.46 127 ILE A CA 1
ATOM 971 C C . ILE A 1 133 ? -20.340 24.751 8.798 1.00 16.01 127 ILE A C 1
ATOM 972 O O . ILE A 1 133 ? -19.586 24.890 7.821 1.00 15.69 127 ILE A O 1
ATOM 977 N N . ARG A 1 134 ? -21.066 25.754 9.281 1.00 15.10 128 ARG A N 1
ATOM 978 C CA . ARG A 1 134 ? -21.001 27.040 8.590 1.00 16.58 128 ARG A CA 1
ATOM 979 C C . ARG A 1 134 ? -19.616 27.663 8.689 1.00 15.51 128 ARG A C 1
ATOM 980 O O . ARG A 1 134 ? -19.148 28.283 7.722 1.00 16.08 128 ARG A O 1
ATOM 988 N N . LEU A 1 135 ? -18.923 27.439 9.791 1.00 14.38 129 LEU A N 1
ATOM 989 C CA . LEU A 1 135 ? -17.555 27.960 9.880 1.00 14.53 129 LEU A CA 1
ATOM 990 C C . LEU A 1 135 ? -16.638 27.230 8.893 1.00 15.66 129 LEU A C 1
ATOM 991 O O . LEU A 1 135 ? -15.845 27.860 8.192 1.00 15.26 129 LEU A O 1
ATOM 996 N N . ALA A 1 136 ? -16.755 25.913 8.827 1.00 14.93 130 ALA A N 1
ATOM 997 C CA . ALA A 1 136 ? -15.959 25.115 7.892 1.00 15.47 130 ALA A CA 1
ATOM 998 C C . ALA A 1 136 ? -16.186 25.590 6.452 1.00 15.45 130 ALA A C 1
ATOM 999 O O . ALA A 1 136 ? -15.249 25.696 5.668 1.00 16.87 130 ALA A O 1
ATOM 1001 N N . GLU A 1 137 ? -17.432 25.901 6.103 1.00 16.61 131 GLU A N 1
ATOM 1002 C CA . GLU A 1 137 ? -17.734 26.391 4.770 1.00 18.97 131 GLU A CA 1
ATOM 1003 C C . GLU A 1 137 ? -17.125 27.766 4.546 1.00 18.78 131 GLU A C 1
ATOM 1004 O O . GLU A 1 137 ? -16.640 28.055 3.441 1.00 20.09 131 GLU A O 1
ATOM 1010 N N . ALA A 1 138 ? -17.089 28.600 5.590 1.00 17.63 132 ALA A N 1
ATOM 1011 C CA . ALA A 1 138 ? -16.480 29.925 5.441 1.00 17.40 132 ALA A CA 1
ATOM 1012 C C . ALA A 1 138 ? -14.963 29.856 5.232 1.00 18.20 132 ALA A C 1
ATOM 1013 O O . ALA A 1 138 ? -14.402 30.660 4.501 1.00 17.92 132 ALA A O 1
ATOM 1015 N N . PHE A 1 139 ? -14.306 28.895 5.873 1.00 16.76 133 PHE A N 1
ATOM 1016 C CA . PHE A 1 139 ? -12.879 28.687 5.657 1.00 17.84 133 PHE A CA 1
ATOM 1017 C C . PHE A 1 139 ? -12.634 28.431 4.175 1.00 19.38 133 PHE A C 1
ATOM 1018 O O . PHE A 1 139 ? -11.707 28.985 3.575 1.00 20.61 133 PHE A O 1
ATOM 1026 N N . LYS A 1 140 ? -13.475 27.601 3.562 1.00 20.53 134 LYS A N 1
ATOM 1027 C CA . LYS A 1 140 ? -13.305 27.282 2.153 1.00 22.42 134 LYS A CA 1
ATOM 1028 C C . LYS A 1 140 ? -13.536 28.521 1.307 1.00 22.92 134 LYS A C 1
ATOM 1029 O O . LYS A 1 140 ? -12.756 28.813 0.390 1.00 24.83 134 LYS A O 1
ATOM 1035 N N . GLN A 1 141 ? -14.610 29.255 1.608 1.00 22.37 135 GLN A N 1
ATOM 1036 C CA . GLN A 1 141 ? -14.948 30.440 0.805 1.00 24.18 135 GLN A CA 1
ATOM 1037 C C . GLN A 1 141 ? -13.875 31.520 0.822 1.00 22.74 135 GLN A C 1
ATOM 1038 O O . GLN A 1 141 ? -13.694 32.213 -0.189 1.00 27.33 135 GLN A O 1
ATOM 1044 N N . TYR A 1 142 ? -13.148 31.652 1.936 1.00 20.13 136 TYR A N 1
ATOM 1045 C CA . TYR A 1 142 ? -12.109 32.662 2.062 1.00 20.61 136 TYR A CA 1
ATOM 1046 C C . TYR A 1 142 ? -10.682 32.112 1.878 1.00 21.55 136 TYR A C 1
ATOM 1047 O O . TYR A 1 142 ? -9.694 32.849 2.054 1.00 23.84 136 TYR A O 1
ATOM 1056 N N . ASN A 1 143 ? -10.593 30.838 1.496 1.00 22.38 137 ASN A N 1
ATOM 1057 C CA A ASN A 1 143 ? -9.317 30.158 1.232 0.42 22.86 137 ASN A CA 1
ATOM 1058 C CA B ASN A 1 143 ? -9.306 30.176 1.237 0.58 23.02 137 ASN A CA 1
ATOM 1059 C C . ASN A 1 143 ? -8.360 30.232 2.423 1.00 23.10 137 ASN A C 1
ATOM 1060 O O . ASN A 1 143 ? -7.162 30.470 2.268 1.00 23.28 137 ASN A O 1
ATOM 1069 N N . VAL A 1 144 ? -8.903 30.006 3.612 1.00 18.81 138 VAL A N 1
ATOM 1070 C CA . VAL A 1 144 ? -8.112 30.025 4.844 1.00 17.77 138 VAL A CA 1
ATOM 1071 C C . VAL A 1 144 ? -7.852 28.580 5.261 1.00 15.95 138 VAL A C 1
ATOM 1072 O O . VAL A 1 144 ? -8.756 27.754 5.209 1.00 17.16 138 VAL A O 1
ATOM 1076 N N . VAL A 1 145 ? -6.609 28.266 5.621 1.00 16.69 139 VAL A N 1
ATOM 1077 C CA . VAL A 1 145 ? -6.264 26.928 6.093 1.00 15.74 139 VAL A CA 1
ATOM 1078 C C . VAL A 1 145 ? -6.635 26.826 7.575 1.00 14.07 139 VAL A C 1
ATOM 1079 O O . VAL A 1 145 ? -6.243 27.683 8.378 1.00 15.53 139 VAL A O 1
ATOM 1083 N N . PRO A 1 146 ? -7.418 25.800 7.959 1.00 14.97 140 PRO A N 1
ATOM 1084 C CA . PRO A 1 146 ? -7.791 25.648 9.361 1.00 14.92 140 PRO A CA 1
ATOM 1085 C C . PRO A 1 146 ? -6.714 25.028 10.231 1.00 15.14 140 PRO A C 1
ATOM 1086 O O . PRO A 1 146 ? -5.919 24.233 9.783 1.00 17.43 140 PRO A O 1
ATOM 1090 N N . GLU A 1 147 ? -6.708 25.441 11.477 1.00 14.34 141 GLU A N 1
ATOM 1091 C CA A GLU A 1 147 ? -6.115 24.611 12.523 0.50 13.99 141 GLU A CA 1
ATOM 1092 C CA B GLU A 1 147 ? -6.084 24.720 12.568 0.50 15.12 141 GLU A CA 1
ATOM 1093 C C . GLU A 1 147 ? -7.270 24.163 13.378 1.00 14.01 141 GLU A C 1
ATOM 1094 O O . GLU A 1 147 ? -7.980 24.967 13.962 1.00 14.68 141 GLU A O 1
ATOM 1105 N N . VAL A 1 148 ? -7.496 22.860 13.395 1.00 13.77 142 VAL A N 1
ATOM 1106 C CA . VAL A 1 148 ? -8.669 22.287 14.041 1.00 12.63 142 VAL A CA 1
ATOM 1107 C C . VAL A 1 148 ? -8.392 21.967 15.501 1.00 11.54 142 VAL A C 1
ATOM 1108 O O . VAL A 1 148 ? -7.535 21.146 15.821 1.00 12.87 142 VAL A O 1
ATOM 1112 N N . GLU A 1 149 ? -9.095 22.657 16.402 1.00 12.25 143 GLU A N 1
ATOM 1113 C CA A GLU A 1 149 ? -8.889 22.525 17.848 0.50 11.30 143 GLU A CA 1
ATOM 1114 C CA B GLU A 1 149 ? -8.835 22.504 17.846 0.50 11.64 143 GLU A CA 1
ATOM 1115 C C . GLU A 1 149 ? -9.725 21.400 18.411 1.00 11.24 143 GLU A C 1
ATOM 1116 O O . GLU A 1 149 ? -10.949 21.417 18.281 1.00 12.39 143 GLU A O 1
ATOM 1127 N N . VAL A 1 150 ? -9.046 20.448 19.038 1.00 10.71 144 VAL A N 1
ATOM 1128 C CA A VAL A 1 150 ? -9.615 19.218 19.586 0.76 10.73 144 VAL A CA 1
ATOM 1129 C CA B VAL A 1 150 ? -9.740 19.315 19.637 0.24 10.84 144 VAL A CA 1
ATOM 1130 C C . VAL A 1 150 ? -9.334 19.151 21.074 1.00 10.26 144 VAL A C 1
ATOM 1131 O O . VAL A 1 150 ? -8.173 19.271 21.479 1.00 11.58 144 VAL A O 1
ATOM 1138 N N . TYR A 1 151 ? -10.365 18.943 21.874 1.00 10.09 145 TYR A N 1
ATOM 1139 C CA . TYR A 1 151 ? -10.265 18.925 23.347 1.00 9.90 145 TYR A CA 1
ATOM 1140 C C . TYR A 1 151 ? -10.570 17.548 23.938 1.00 9.75 145 TYR A C 1
ATOM 1141 O O . TYR A 1 151 ? -10.372 17.337 25.143 1.00 10.59 145 TYR A O 1
ATOM 1150 N N . GLU A 1 152 ? -11.079 16.641 23.108 1.00 9.61 146 GLU A N 1
ATOM 1151 C CA . GLU A 1 152 ? -11.562 15.334 23.534 1.00 9.94 146 GLU A CA 1
ATOM 1152 C C . GLU A 1 152 ? -11.491 14.368 22.343 1.00 9.19 146 GLU A C 1
ATOM 1153 O O . GLU A 1 152 ? -11.561 14.798 21.197 1.00 10.26 146 GLU A O 1
ATOM 1159 N N . SER A 1 153 ? -11.405 13.077 22.645 1.00 9.58 147 SER A N 1
ATOM 1160 C CA . SER A 1 153 ? -11.407 12.015 21.658 1.00 8.78 147 SER A CA 1
ATOM 1161 C C . SER A 1 153 ? -12.520 12.105 20.609 1.00 9.70 147 SER A C 1
ATOM 1162 O O . SER A 1 153 ? -12.261 11.956 19.416 1.00 9.90 147 SER A O 1
ATOM 1165 N N . GLY A 1 154 ? -13.746 12.317 21.062 1.00 9.24 148 GLY A N 1
ATOM 1166 C CA . GLY A 1 154 ? -14.890 12.347 20.186 1.00 9.03 148 GLY A CA 1
ATOM 1167 C C . GLY A 1 154 ? -14.837 13.433 19.133 1.00 9.00 148 GLY A C 1
ATOM 1168 O O . GLY A 1 154 ? -15.522 13.340 18.123 1.00 10.08 148 GLY A O 1
ATOM 1169 N N . MET A 1 155 ? -14.094 14.496 19.405 1.00 9.07 149 MET A N 1
ATOM 1170 C CA . MET A 1 155 ? -13.972 15.573 18.433 1.00 9.66 149 MET A CA 1
ATOM 1171 C C . MET A 1 155 ? -13.164 15.118 17.230 1.00 9.63 149 MET A C 1
ATOM 1172 O O . MET A 1 155 ? -13.403 15.628 16.124 1.00 10.47 149 MET A O 1
ATOM 1177 N N . VAL A 1 156 ? -12.210 14.208 17.417 1.00 9.63 150 VAL A N 1
ATOM 1178 C CA . VAL A 1 156 ? -11.504 13.643 16.266 1.00 9.16 150 VAL A CA 1
ATOM 1179 C C . VAL A 1 156 ? -12.488 12.910 15.346 1.00 9.34 150 VAL A C 1
ATOM 1180 O O . VAL A 1 156 ? -12.496 13.123 14.124 1.00 10.38 150 VAL A O 1
ATOM 1184 N N . ASP A 1 157 ? -13.356 12.073 15.915 1.00 9.51 151 ASP A N 1
ATOM 1185 C CA . ASP A 1 157 ? -14.317 11.359 15.099 1.00 9.53 151 ASP A CA 1
ATOM 1186 C C . ASP A 1 157 ? -15.240 12.331 14.390 1.00 10.13 151 ASP A C 1
ATOM 1187 O O . ASP A 1 157 ? -15.639 12.100 13.246 1.00 11.07 151 ASP A O 1
ATOM 1192 N N . ALA A 1 158 ? -15.675 13.357 15.109 1.00 10.34 152 ALA A N 1
ATOM 1193 C CA . ALA A 1 158 ? -16.562 14.338 14.506 1.00 10.14 152 ALA A CA 1
ATOM 1194 C C . ALA A 1 158 ? -15.916 14.974 13.300 1.00 10.37 152 ALA A C 1
ATOM 1195 O O . ALA A 1 158 ? -16.582 15.197 12.269 1.00 11.02 152 ALA A O 1
ATOM 1197 N N . VAL A 1 159 ? -14.656 15.354 13.428 1.00 10.36 153 VAL A N 1
ATOM 1198 C CA . VAL A 1 159 ? -13.921 15.956 12.321 1.00 9.97 153 VAL A CA 1
ATOM 1199 C C . VAL A 1 159 ? -13.811 14.946 11.165 1.00 11.21 153 VAL A C 1
ATOM 1200 O O . VAL A 1 159 ? -13.995 15.288 9.997 1.00 11.65 153 VAL A O 1
ATOM 1204 N N . ALA A 1 160 ? -13.542 13.692 11.493 1.00 10.50 154 ALA A N 1
ATOM 1205 C CA . ALA A 1 160 ? -13.448 12.646 10.458 1.00 10.50 154 ALA A CA 1
ATOM 1206 C C . ALA A 1 160 ? -14.756 12.522 9.648 1.00 11.25 154 ALA A C 1
ATOM 1207 O O . ALA A 1 160 ? -14.731 12.336 8.433 1.00 11.54 154 ALA A O 1
ATOM 1209 N N . ARG A 1 161 ? -15.891 12.667 10.339 1.00 11.28 155 ARG A N 1
ATOM 1210 C CA . ARG A 1 161 ? -17.184 12.615 9.643 1.00 11.41 155 ARG A CA 1
ATOM 1211 C C . ARG A 1 161 ? -17.371 13.829 8.721 1.00 12.16 155 ARG A C 1
ATOM 1212 O O . ARG A 1 161 ? -17.902 13.694 7.609 1.00 12.90 155 ARG A O 1
ATOM 1220 N N . LEU A 1 162 ? -16.944 15.006 9.192 1.00 11.34 156 LEU A N 1
ATOM 1221 C CA . LEU A 1 162 ? -17.003 16.191 8.320 1.00 11.81 156 LEU A CA 1
ATOM 1222 C C . LEU A 1 162 ? -16.098 16.050 7.104 1.00 11.45 156 LEU A C 1
ATOM 1223 O O . LEU A 1 162 ? -16.451 16.542 6.034 1.00 13.20 156 LEU A O 1
ATOM 1228 N N . ILE A 1 163 ? -14.960 15.394 7.255 1.00 11.53 157 ILE A N 1
ATOM 1229 C CA . ILE A 1 163 ? -14.088 15.105 6.119 1.00 11.41 157 ILE A CA 1
ATOM 1230 C C . ILE A 1 163 ? -14.783 14.144 5.149 1.00 12.04 157 ILE A C 1
ATOM 1231 O O . ILE A 1 163 ? -14.836 14.391 3.924 1.00 12.66 157 ILE A O 1
ATOM 1236 N N . LYS A 1 164 ? -15.378 13.094 5.677 1.00 11.65 158 LYS A N 1
ATOM 1237 C CA . LYS A 1 164 ? -16.032 12.089 4.826 1.00 12.43 158 LYS A CA 1
ATOM 1238 C C . LYS A 1 164 ? -17.150 12.722 3.981 1.00 13.18 158 LYS A C 1
ATOM 1239 O O . LYS A 1 164 ? -17.383 12.344 2.845 1.00 14.45 158 LYS A O 1
ATOM 1245 N N . LYS A 1 165 ? -17.880 13.664 4.573 1.00 12.90 159 LYS A N 1
ATOM 1246 C CA . LYS A 1 165 ? -18.997 14.352 3.927 1.00 15.06 159 LYS A CA 1
ATOM 1247 C C . LYS A 1 165 ? -18.534 15.428 2.957 1.00 14.55 159 LYS A C 1
ATOM 1248 O O . LYS A 1 165 ? -19.361 16.000 2.248 1.00 15.82 159 LYS A O 1
ATOM 1254 N N . GLY A 1 166 ? -17.231 15.731 2.932 1.00 14.14 160 GLY A N 1
ATOM 1255 C CA . GLY A 1 166 ? -16.695 16.782 2.081 1.00 14.83 160 GLY A CA 1
ATOM 1256 C C . GLY A 1 166 ? -16.857 18.188 2.624 1.00 14.15 160 GLY A C 1
ATOM 1257 O O . GLY A 1 166 ? -16.691 19.157 1.896 1.00 15.86 160 GLY A O 1
ATOM 1258 N N . ILE A 1 167 ? -17.193 18.312 3.899 1.00 14.96 161 ILE A N 1
ATOM 1259 C CA . ILE A 1 167 ? -17.327 19.612 4.557 1.00 14.20 161 ILE A CA 1
ATOM 1260 C C . ILE A 1 167 ? -15.954 20.188 4.893 1.00 14.77 161 ILE A C 1
ATOM 1261 O O . ILE A 1 167 ? -15.705 21.368 4.666 1.00 17.22 161 ILE A O 1
ATOM 1266 N N . ILE A 1 168 ? -15.061 19.344 5.402 1.00 13.70 162 ILE A N 1
ATOM 1267 C CA . ILE A 1 168 ? -13.659 19.709 5.605 1.00 14.95 162 ILE A CA 1
ATOM 1268 C C . ILE A 1 168 ? -12.858 18.970 4.540 1.00 16.70 162 ILE A C 1
ATOM 1269 O O . ILE A 1 168 ? -12.786 17.754 4.556 1.00 20.98 162 ILE A O 1
ATOM 1274 N N . THR A 1 169 ? -12.299 19.710 3.590 1.00 15.38 163 THR A N 1
ATOM 1275 C CA . THR A 1 169 ? -11.561 19.116 2.488 1.00 16.23 163 THR A CA 1
ATOM 1276 C C . THR A 1 169 ? -10.056 19.345 2.570 1.00 16.50 163 THR A C 1
ATOM 1277 O O . THR A 1 169 ? -9.304 18.753 1.805 1.00 21.00 163 THR A O 1
ATOM 1281 N N . GLN A 1 170 ? -9.612 20.165 3.525 1.00 16.96 164 GLN A N 1
ATOM 1282 C CA . GLN A 1 170 ? -8.202 20.430 3.721 1.00 17.14 164 GLN A CA 1
ATOM 1283 C C . GLN A 1 170 ? -7.427 19.123 3.959 1.00 16.71 164 GLN A C 1
ATOM 1284 O O . GLN A 1 170 ? -7.806 18.351 4.811 1.00 17.03 164 GLN A O 1
ATOM 1290 N N . ASN A 1 171 ? -6.358 18.874 3.194 1.00 17.97 165 ASN A N 1
ATOM 1291 C CA . ASN A 1 171 ? -5.513 17.669 3.390 1.00 19.38 165 ASN A CA 1
ATOM 1292 C C . ASN A 1 171 ? -4.121 18.024 2.919 1.00 19.79 165 ASN A C 1
ATOM 1293 O O . ASN A 1 171 ? -3.955 18.437 1.773 1.00 24.58 165 ASN A O 1
ATOM 1298 N N . PRO A 1 172 ? -3.107 17.879 3.774 1.00 18.95 166 PRO A N 1
ATOM 1299 C CA . PRO A 1 172 ? -3.168 17.397 5.149 1.00 18.46 166 PRO A CA 1
ATOM 1300 C C . PRO A 1 172 ? -3.866 18.405 6.048 1.00 18.00 166 PRO A C 1
ATOM 1301 O O . PRO A 1 172 ? -3.734 19.620 5.848 1.00 20.54 166 PRO A O 1
ATOM 1305 N N . LEU A 1 173 ? -4.600 17.894 7.022 1.00 13.78 167 LEU A N 1
ATOM 1306 C CA . LEU A 1 173 ? -5.294 18.708 7.992 1.00 12.33 167 LEU A CA 1
ATOM 1307 C C . LEU A 1 173 ? -4.416 18.810 9.223 1.00 12.83 167 LEU A C 1
ATOM 1308 O O . LEU A 1 173 ? -3.826 17.808 9.660 1.00 14.29 167 LEU A O 1
ATOM 1313 N N . HIS A 1 174 ? -4.366 19.997 9.828 1.00 12.73 168 HIS A N 1
ATOM 1314 C CA . HIS A 1 174 ? -3.606 20.224 11.050 1.00 12.42 168 HIS A CA 1
ATOM 1315 C C . HIS A 1 174 ? -4.535 20.297 12.248 1.00 11.71 168 HIS A C 1
ATOM 1316 O O . HIS A 1 174 ? -5.438 21.136 12.312 1.00 13.56 168 HIS A O 1
ATOM 1323 N N . ILE A 1 175 ? -4.283 19.408 13.207 1.00 11.87 169 ILE A N 1
ATOM 1324 C CA . ILE A 1 175 ? -5.044 19.316 14.440 1.00 11.23 169 ILE A CA 1
ATOM 1325 C C . ILE A 1 175 ? -4.197 19.875 15.576 1.00 11.63 169 ILE A C 1
ATOM 1326 O O . ILE A 1 175 ? -3.042 19.530 15.736 1.00 14.19 169 ILE A O 1
ATOM 1331 N N . GLN A 1 176 ? -4.821 20.684 16.408 1.00 11.98 170 GLN A N 1
ATOM 1332 C CA A GLN A 1 176 ? -4.238 21.189 17.638 0.53 12.92 170 GLN A CA 1
ATOM 1333 C CA B GLN A 1 176 ? -4.194 21.021 17.637 0.47 12.81 170 GLN A CA 1
ATOM 1334 C C . GLN A 1 176 ? -4.976 20.505 18.802 1.00 12.53 170 GLN A C 1
ATOM 1335 O O . GLN A 1 176 ? -6.145 20.812 19.016 1.00 14.27 170 GLN A O 1
ATOM 1346 N N . PHE A 1 177 ? -4.291 19.635 19.539 1.00 11.71 171 PHE A N 1
ATOM 1347 C CA . PHE A 1 177 ? -4.834 19.101 20.768 1.00 11.41 171 PHE A CA 1
ATOM 1348 C C . PHE A 1 177 ? -4.686 20.190 21.830 1.00 11.63 171 PHE A C 1
ATOM 1349 O O . PHE A 1 177 ? -3.576 20.669 22.073 1.00 16.34 171 PHE A O 1
ATOM 1357 N N . VAL A 1 178 ? -5.795 20.576 22.478 1.00 10.68 172 VAL A N 1
ATOM 1358 C CA . VAL A 1 178 ? -5.757 21.545 23.569 1.00 10.67 172 VAL A CA 1
ATOM 1359 C C . VAL A 1 178 ? -6.113 20.797 24.846 1.00 10.05 172 VAL A C 1
ATOM 1360 O O . VAL A 1 178 ? -7.249 20.401 25.070 1.00 10.66 172 VAL A O 1
ATOM 1364 N N . LEU A 1 179 ? -5.078 20.513 25.644 1.00 10.21 173 LEU A N 1
ATOM 1365 C CA . LEU A 1 179 ? -5.172 19.609 26.774 1.00 10.21 173 LEU A CA 1
ATOM 1366 C C . LEU A 1 179 ? -4.966 20.374 28.070 1.00 9.82 173 LEU A C 1
ATOM 1367 O O . LEU A 1 179 ? -4.107 21.240 28.194 1.00 12.71 173 LEU A O 1
ATOM 1372 N N . GLY A 1 180 ? -5.783 20.018 29.046 1.00 10.34 174 GLY A N 1
ATOM 1373 C CA . GLY A 1 180 ? -5.736 20.676 30.349 1.00 11.27 174 GLY A CA 1
ATOM 1374 C C . GLY A 1 180 ? -6.840 21.662 30.682 1.00 12.81 174 GLY A C 1
ATOM 1375 O O . GLY A 1 180 ? -6.809 22.260 31.738 1.00 14.19 174 GLY A O 1
ATOM 1376 N N . VAL A 1 181 ? -7.829 21.842 29.815 1.00 12.35 175 VAL A N 1
ATOM 1377 C CA . VAL A 1 181 ? -8.983 22.665 30.168 1.00 13.62 175 VAL A CA 1
ATOM 1378 C C . VAL A 1 181 ? -9.765 21.950 31.262 1.00 12.87 175 VAL A C 1
ATOM 1379 O O . VAL A 1 181 ? -9.987 20.753 31.163 1.00 12.63 175 VAL A O 1
ATOM 1383 N N . PRO A 1 182 ? -10.267 22.669 32.290 1.00 13.84 176 PRO A N 1
ATOM 1384 C CA . PRO A 1 182 ? -11.168 22.040 33.264 1.00 13.84 176 PRO A CA 1
ATOM 1385 C C . PRO A 1 182 ? -12.502 21.776 32.574 1.00 13.37 176 PRO A C 1
ATOM 1386 O O . PRO A 1 182 ? -13.298 22.686 32.342 1.00 14.63 176 PRO A O 1
ATOM 1390 N N . GLY A 1 183 ? -12.731 20.521 32.235 1.00 11.51 177 GLY A N 1
ATOM 1391 C CA . GLY A 1 183 ? -13.836 20.100 31.403 1.00 12.49 177 GLY A CA 1
ATOM 1392 C C . GLY A 1 183 ? -13.385 19.306 30.204 1.00 11.62 177 GLY A C 1
ATOM 1393 O O . GLY A 1 183 ? -14.185 18.558 29.635 1.00 14.25 177 GLY A O 1
ATOM 1394 N N . GLY A 1 184 ? -12.135 19.482 29.780 1.00 10.95 178 GLY A N 1
ATOM 1395 C CA . GLY A 1 184 ? -11.605 18.757 28.644 1.00 10.73 178 GLY A CA 1
ATOM 1396 C C . GLY A 1 184 ? -10.590 17.706 29.058 1.00 9.71 178 GLY A C 1
ATOM 1397 O O . GLY A 1 184 ? -10.272 17.520 30.233 1.00 9.91 178 GLY A O 1
ATOM 1398 N N . MET A 1 185 ? -10.022 17.042 28.064 1.00 9.35 179 MET A N 1
ATOM 1399 C CA . MET A 1 185 ? -9.013 16.024 28.325 1.00 9.38 179 MET A CA 1
ATOM 1400 C C . MET A 1 185 ? -7.779 16.680 28.948 1.00 9.32 179 MET A C 1
ATOM 1401 O O . MET A 1 185 ? -7.340 17.725 28.480 1.00 10.34 179 MET A O 1
ATOM 1406 N N . SER A 1 186 ? -7.170 16.020 29.939 1.00 9.06 180 SER A N 1
ATOM 1407 C CA . SER A 1 186 ? -5.948 16.556 30.552 1.00 9.55 180 SER A CA 1
ATOM 1408 C C . SER A 1 186 ? -4.735 16.294 29.643 1.00 8.94 180 SER A C 1
ATOM 1409 O O . SER A 1 186 ? -4.765 15.526 28.695 1.00 9.80 180 SER A O 1
ATOM 1412 N N . GLY A 1 187 ? -3.622 16.914 30.043 1.00 10.10 181 GLY A N 1
ATOM 1413 C CA . GLY A 1 187 ? -2.370 16.750 29.317 1.00 10.18 181 GLY A CA 1
ATOM 1414 C C . GLY A 1 187 ? -1.421 15.675 29.834 1.00 10.18 181 GLY A C 1
ATOM 1415 O O . GLY A 1 187 ? -0.226 15.692 29.499 1.00 11.36 181 GLY A O 1
ATOM 1416 N N . LYS A 1 188 ? -1.931 14.705 30.588 1.00 10.60 182 LYS A N 1
ATOM 1417 C CA . LYS A 1 188 ? -1.027 13.670 31.071 1.00 10.62 182 LYS A CA 1
ATOM 1418 C C . LYS A 1 188 ? -0.484 12.877 29.878 1.00 10.73 182 LYS A C 1
ATOM 1419 O O . LYS A 1 188 ? -1.142 12.726 28.833 1.00 10.46 182 LYS A O 1
ATOM 1425 N N . PRO A 1 189 ? 0.735 12.324 30.013 1.00 10.30 183 PRO A N 1
ATOM 1426 C CA . PRO A 1 189 ? 1.343 11.597 28.896 1.00 10.72 183 PRO A CA 1
ATOM 1427 C C . PRO A 1 189 ? 0.489 10.491 28.285 1.00 10.60 183 PRO A C 1
ATOM 1428 O O . PRO A 1 189 ? 0.467 10.347 27.056 1.00 11.29 183 PRO A O 1
ATOM 1432 N N . LYS A 1 190 ? -0.225 9.728 29.113 1.00 9.83 184 LYS A N 1
ATOM 1433 C CA . LYS A 1 190 ? -1.088 8.680 28.568 1.00 9.66 184 LYS A CA 1
ATOM 1434 C C . LYS A 1 190 ? -2.063 9.277 27.556 1.00 8.51 184 LYS A C 1
ATOM 1435 O O . LYS A 1 190 ? -2.423 8.662 26.556 1.00 9.63 184 LYS A O 1
ATOM 1441 N N . ASN A 1 191 ? -2.585 10.443 27.891 1.00 9.15 185 ASN A N 1
ATOM 1442 C CA . ASN A 1 191 ? -3.572 11.099 27.057 1.00 8.36 185 ASN A CA 1
ATOM 1443 C C . ASN A 1 191 ? -3.017 11.581 25.729 1.00 8.50 185 ASN A C 1
ATOM 1444 O O . ASN A 1 191 ? -3.684 11.442 24.704 1.00 9.22 185 ASN A O 1
ATOM 1449 N N . LEU A 1 192 ? -1.861 12.232 25.761 1.00 8.97 186 LEU A N 1
ATOM 1450 C CA . LEU A 1 192 ? -1.296 12.726 24.515 1.00 9.02 186 LEU A CA 1
ATOM 1451 C C . LEU A 1 192 ? -0.908 11.559 23.609 1.00 8.99 186 LEU A C 1
ATOM 1452 O O . LEU A 1 192 ? -1.125 11.619 22.394 1.00 9.65 186 LEU A O 1
ATOM 1457 N N . MET A 1 193 ? -0.333 10.501 24.193 1.00 8.92 187 MET A N 1
ATOM 1458 C CA . MET A 1 193 ? -0.027 9.320 23.401 1.00 9.33 187 MET A CA 1
ATOM 1459 C C . MET A 1 193 ? -1.290 8.720 22.787 1.00 9.23 187 MET A C 1
ATOM 1460 O O . MET A 1 193 ? -1.329 8.345 21.619 1.00 10.03 187 MET A O 1
ATOM 1465 N N . TYR A 1 194 ? -2.326 8.592 23.615 1.00 9.19 188 TYR A N 1
ATOM 1466 C CA . TYR A 1 194 ? -3.603 8.104 23.112 1.00 8.45 188 TYR A CA 1
ATOM 1467 C C . TYR A 1 194 ? -4.083 8.973 21.930 1.00 8.99 188 TYR A C 1
ATOM 1468 O O . TYR A 1 194 ? -4.496 8.449 20.906 1.00 9.33 188 TYR A O 1
ATOM 1477 N N . MET A 1 195 ? -4.067 10.288 22.098 1.00 9.11 189 MET A N 1
ATOM 1478 C CA . MET A 1 195 ? -4.630 11.188 21.103 1.00 8.64 189 MET A CA 1
ATOM 1479 C C . MET A 1 195 ? -3.876 11.133 19.782 1.00 9.17 189 MET A C 1
ATOM 1480 O O . MET A 1 195 ? -4.491 11.110 18.709 1.00 9.15 189 MET A O 1
ATOM 1485 N N . MET A 1 196 ? -2.552 11.113 19.835 1.00 9.15 190 MET A N 1
ATOM 1486 C CA . MET A 1 196 ? -1.813 11.057 18.567 1.00 9.22 190 MET A CA 1
ATOM 1487 C C . MET A 1 196 ? -2.082 9.739 17.833 1.00 9.58 190 MET A C 1
ATOM 1488 O O . MET A 1 196 ? -2.212 9.691 16.595 1.00 9.44 190 MET A O 1
ATOM 1493 N N . GLU A 1 197 ? -2.210 8.669 18.599 1.00 8.41 191 GLU A N 1
ATOM 1494 C CA . GLU A 1 197 ? -2.463 7.355 17.992 1.00 8.67 191 GLU A CA 1
ATOM 1495 C C . GLU A 1 197 ? -3.885 7.261 17.446 1.00 8.64 191 GLU A C 1
ATOM 1496 O O . GLU A 1 197 ? -4.114 6.688 16.395 1.00 9.59 191 GLU A O 1
ATOM 1502 N N . HIS A 1 198 ? -4.829 7.784 18.227 1.00 8.60 192 HIS A N 1
ATOM 1503 C CA . HIS A 1 198 ? -6.241 7.867 17.790 1.00 9.24 192 HIS A CA 1
ATOM 1504 C C . HIS A 1 198 ? -6.383 8.682 16.512 1.00 8.53 192 HIS A C 1
ATOM 1505 O O . HIS A 1 198 ? -7.024 8.257 15.554 1.00 9.76 192 HIS A O 1
ATOM 1512 N N . LEU A 1 199 ? -5.722 9.824 16.472 1.00 8.77 193 LEU A N 1
ATOM 1513 C CA . LEU A 1 199 ? -5.721 10.663 15.259 1.00 9.17 193 LEU A CA 1
ATOM 1514 C C . LEU A 1 199 ? -5.121 9.894 14.085 1.00 10.03 193 LEU A C 1
ATOM 1515 O O . LEU A 1 199 ? -5.642 9.943 12.976 1.00 10.43 193 LEU A O 1
ATOM 1520 N N . LYS A 1 200 ? -4.037 9.148 14.299 1.00 9.39 194 LYS A N 1
ATOM 1521 C CA . LYS A 1 200 ? -3.407 8.375 13.234 1.00 10.32 194 LYS A CA 1
ATOM 1522 C C . LYS A 1 200 ? -4.355 7.307 12.689 1.00 10.76 194 LYS A C 1
ATOM 1523 O O . LYS A 1 200 ? -4.392 7.075 11.475 1.00 11.26 194 LYS A O 1
ATOM 1529 N N . GLU A 1 201 ? -5.156 6.704 13.561 1.00 10.10 195 GLU A N 1
ATOM 1530 C CA . GLU A 1 201 ? -6.147 5.740 13.095 1.00 10.38 195 GLU A CA 1
ATOM 1531 C C . GLU A 1 201 ? -7.252 6.409 12.285 1.00 10.88 195 GLU A C 1
ATOM 1532 O O . GLU A 1 201 ? -7.737 5.839 11.302 1.00 13.36 195 GLU A O 1
ATOM 1538 N N . GLU A 1 202 ? -7.769 7.546 12.762 1.00 9.68 196 GLU A N 1
ATOM 1539 C CA . GLU A 1 202 ? -8.981 8.135 12.202 1.00 10.20 196 GLU A CA 1
ATOM 1540 C C . GLU A 1 202 ? -8.741 9.096 11.040 1.00 10.09 196 GLU A C 1
ATOM 1541 O O . GLU A 1 202 ? -9.579 9.197 10.150 1.00 11.38 196 GLU A O 1
ATOM 1547 N N . ILE A 1 203 ? -7.635 9.836 11.064 1.00 9.95 197 ILE A N 1
ATOM 1548 C CA . ILE A 1 203 ? -7.266 10.816 10.044 1.00 10.82 197 ILE A CA 1
ATOM 1549 C C . ILE A 1 203 ? -5.772 10.631 9.773 1.00 10.54 197 ILE A C 1
ATOM 1550 O O . ILE A 1 203 ? -4.923 11.366 10.272 1.00 10.95 197 ILE A O 1
ATOM 1555 N N . PRO A 1 204 ? -5.434 9.597 8.984 1.00 11.66 198 PRO A N 1
ATOM 1556 C CA . PRO A 1 204 ? -4.039 9.145 8.918 1.00 12.82 198 PRO A CA 1
ATOM 1557 C C . PRO A 1 204 ? -3.022 10.150 8.389 1.00 12.71 198 PRO A C 1
ATOM 1558 O O . PRO A 1 204 ? -1.843 10.081 8.781 1.00 14.65 198 PRO A O 1
ATOM 1562 N N . THR A 1 205 ? -3.456 11.095 7.577 1.00 12.32 199 THR A N 1
ATOM 1563 C CA . THR A 1 205 ? -2.545 12.094 7.016 1.00 12.22 199 THR A CA 1
ATOM 1564 C C . THR A 1 205 ? -2.512 13.405 7.818 1.00 11.89 199 THR A C 1
ATOM 1565 O O . THR A 1 205 ? -1.775 14.316 7.460 1.00 14.08 199 THR A O 1
ATOM 1569 N N . ALA A 1 206 ? -3.269 13.505 8.902 1.00 11.52 200 ALA A N 1
ATOM 1570 C CA . ALA A 1 206 ? -3.264 14.727 9.684 1.00 11.49 200 ALA A CA 1
ATOM 1571 C C . ALA A 1 206 ? -1.941 14.907 10.412 1.00 11.69 200 ALA A C 1
ATOM 1572 O O . ALA A 1 206 ? -1.310 13.948 10.851 1.00 12.68 200 ALA A O 1
ATOM 1574 N N . THR A 1 207 ? -1.522 16.159 10.549 1.00 12.12 201 THR A N 1
ATOM 1575 C CA . THR A 1 207 ? -0.415 16.564 11.398 1.00 12.33 201 THR A CA 1
ATOM 1576 C C . THR A 1 207 ? -1.015 17.102 12.683 1.00 11.45 201 THR A C 1
ATOM 1577 O O . THR A 1 207 ? -2.216 17.386 12.748 1.00 11.45 201 THR A O 1
ATOM 1581 N N . TRP A 1 208 ? -0.160 17.279 13.706 1.00 11.11 202 TRP A N 1
ATOM 1582 C CA . TRP A 1 208 ? -0.687 17.724 14.986 1.00 10.70 202 TRP A CA 1
ATOM 1583 C C . TRP A 1 208 ? 0.285 18.562 15.784 1.00 10.84 202 TRP A C 1
ATOM 1584 O O . TRP A 1 208 ? 1.509 18.479 15.617 1.00 11.37 202 TRP A O 1
ATOM 1595 N N . ALA A 1 209 ? -0.315 19.390 16.633 1.00 11.27 203 ALA A N 1
ATOM 1596 C CA . ALA A 1 209 ? 0.373 20.173 17.651 1.00 10.80 203 ALA A CA 1
ATOM 1597 C C . ALA A 1 209 ? -0.362 19.968 18.974 1.00 10.94 203 ALA A C 1
ATOM 1598 O O . ALA A 1 209 ? -1.496 19.482 18.997 1.00 10.84 203 ALA A O 1
ATOM 1600 N N . VAL A 1 210 ? 0.325 20.303 20.066 1.00 10.68 204 VAL A N 1
ATOM 1601 C CA . VAL A 1 210 ? -0.308 20.269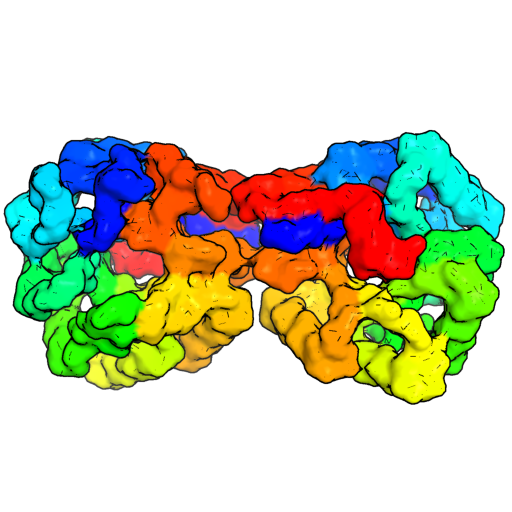 21.377 1.00 10.60 204 VAL A CA 1
ATOM 1602 C C . VAL A 1 210 ? -0.087 21.555 22.155 1.00 10.39 204 VAL A C 1
ATOM 1603 O O . VAL A 1 210 ? 0.986 22.166 22.090 1.00 11.73 204 VAL A O 1
ATOM 1607 N N . ALA A 1 211 ? -1.150 21.974 22.824 1.00 10.77 205 ALA A N 1
ATOM 1608 C CA . ALA A 1 211 ? -1.147 23.047 23.813 1.00 11.34 205 ALA A CA 1
ATOM 1609 C C . ALA A 1 211 ? -1.498 22.403 25.141 1.00 11.52 205 ALA A C 1
ATOM 1610 O O . ALA A 1 211 ? -2.483 21.719 25.259 1.00 14.27 205 ALA A O 1
ATOM 1612 N N . GLY A 1 212 ? -0.675 22.643 26.146 1.00 12.34 206 GLY A N 1
ATOM 1613 C CA . GLY A 1 212 ? -0.883 22.121 27.468 1.00 12.90 206 GLY A CA 1
ATOM 1614 C C . GLY A 1 212 ? -1.153 23.287 28.399 1.00 12.75 206 GLY A C 1
ATOM 1615 O O . GLY A 1 212 ? -0.275 24.081 28.701 1.00 15.66 206 GLY A O 1
ATOM 1616 N N . ILE A 1 213 ? -2.377 23.384 28.865 1.00 12.17 207 ILE A N 1
ATOM 1617 C CA . ILE A 1 213 ? -2.801 24.473 29.745 1.00 13.41 207 ILE A CA 1
ATOM 1618 C C . ILE A 1 213 ? -2.135 24.324 31.116 1.00 13.69 207 ILE A C 1
ATOM 1619 O O . ILE A 1 213 ? -2.079 23.229 31.679 1.00 13.57 207 ILE A O 1
ATOM 1624 N N . GLY A 1 214 ? -1.637 25.437 31.661 1.00 14.23 208 GLY A N 1
ATOM 1625 C CA . GLY A 1 214 ? -1.149 25.457 33.021 1.00 15.07 208 GLY A CA 1
ATOM 1626 C C . GLY A 1 214 ? -0.046 24.446 33.227 1.00 14.82 208 GLY A C 1
ATOM 1627 O O . GLY A 1 214 ? 0.933 24.410 32.471 1.00 14.55 208 GLY A O 1
ATOM 1628 N N . ARG A 1 215 ? -0.234 23.620 34.242 1.00 14.99 209 ARG A N 1
ATOM 1629 C CA . ARG A 1 215 ? 0.760 22.648 34.658 1.00 17.16 209 ARG A CA 1
ATOM 1630 C C . ARG A 1 215 ? 1.006 21.583 33.602 1.00 13.31 209 ARG A C 1
ATOM 1631 O O . ARG A 1 215 ? 1.940 20.793 33.726 1.00 15.45 209 ARG A O 1
ATOM 1639 N N . TRP A 1 216 ? 0.153 21.483 32.591 1.00 11.86 210 TRP A N 1
ATOM 1640 C CA . TRP A 1 216 ? 0.356 20.487 31.534 1.00 11.63 210 TRP A CA 1
ATOM 1641 C C . TRP A 1 216 ? 1.300 20.950 30.430 1.00 11.16 210 TRP A C 1
ATOM 1642 O O . TRP A 1 216 ? 1.644 20.164 29.536 1.00 11.85 210 TRP A O 1
ATOM 1653 N N . HIS A 1 217 ? 1.803 22.189 30.499 1.00 11.59 211 HIS A N 1
ATOM 1654 C CA . HIS A 1 217 ? 2.685 22.691 29.467 1.00 10.57 211 HIS A CA 1
ATOM 1655 C C . HIS A 1 217 ? 3.932 21.807 29.321 1.00 10.51 211 HIS A C 1
ATOM 1656 O O . HIS A 1 217 ? 4.279 21.388 28.224 1.00 11.23 211 HIS A O 1
ATOM 1663 N N . ILE A 1 218 ? 4.630 21.513 30.406 1.00 11.87 212 ILE A N 1
ATOM 1664 C CA . ILE A 1 218 ? 5.861 20.736 30.308 1.00 12.41 212 ILE A CA 1
ATOM 1665 C C . ILE A 1 218 ? 5.635 19.276 29.868 1.00 11.48 212 ILE A C 1
ATOM 1666 O O . ILE A 1 218 ? 6.314 18.799 28.965 1.00 11.64 212 ILE A O 1
ATOM 1671 N N . PRO A 1 219 ? 4.682 18.560 30.477 1.00 11.24 213 PRO A N 1
ATOM 1672 C CA . PRO A 1 219 ? 4.497 17.171 30.047 1.00 11.85 213 PRO A CA 1
ATOM 1673 C C . PRO A 1 219 ? 4.084 17.051 28.574 1.00 10.74 213 PRO A C 1
ATOM 1674 O O . PRO A 1 219 ? 4.582 16.180 27.871 1.00 12.26 213 PRO A O 1
ATOM 1678 N N . THR A 1 220 ? 3.211 17.919 28.102 1.00 10.28 214 THR A N 1
ATOM 1679 C CA . THR A 1 220 ? 2.805 17.863 26.701 1.00 10.46 214 THR A CA 1
ATOM 1680 C C . THR A 1 220 ? 3.977 18.202 25.800 1.00 9.67 214 THR A C 1
ATOM 1681 O O . THR A 1 220 ? 4.172 17.554 24.762 1.00 11.41 214 THR A O 1
ATOM 1685 N N . SER A 1 221 ? 4.766 19.201 26.188 1.00 10.42 215 SER A N 1
ATOM 1686 C CA . SER A 1 221 ? 5.864 19.626 25.350 1.00 10.98 215 SER A CA 1
ATOM 1687 C C . SER A 1 221 ? 6.903 18.532 25.181 1.00 10.49 215 SER A C 1
ATOM 1688 O O . SER A 1 221 ? 7.397 18.282 24.086 1.00 11.95 215 SER A O 1
ATOM 1691 N N . LEU A 1 222 ? 7.281 17.878 26.261 1.00 11.59 216 LEU A N 1
ATOM 1692 C CA . LEU A 1 222 ? 8.355 16.903 26.190 1.00 11.38 216 LEU A CA 1
ATOM 1693 C C . LEU A 1 222 ? 7.920 15.659 25.436 1.00 11.83 216 LEU A C 1
ATOM 1694 O O . LEU A 1 222 ? 8.734 15.086 24.710 1.00 12.42 216 LEU A O 1
ATOM 1699 N N . ILE A 1 223 ? 6.662 15.247 25.549 1.00 11.08 217 ILE A N 1
ATOM 1700 C CA . ILE A 1 223 ? 6.187 14.125 24.748 1.00 11.49 217 ILE A CA 1
ATOM 1701 C C . ILE A 1 223 ? 6.197 14.542 23.275 1.00 10.88 217 ILE A C 1
ATOM 1702 O O . ILE A 1 223 ? 6.654 13.768 22.411 1.00 11.27 217 ILE A O 1
ATOM 1707 N N . ALA A 1 224 ? 5.639 15.714 22.971 1.00 10.97 218 ALA A N 1
ATOM 1708 C CA . ALA A 1 224 ? 5.597 16.172 21.569 1.00 11.22 218 ALA A CA 1
ATOM 1709 C C . ALA A 1 224 ? 7.003 16.242 20.942 1.00 11.86 218 ALA A C 1
ATOM 1710 O O . ALA A 1 224 ? 7.207 15.910 19.782 1.00 12.11 218 ALA A O 1
ATOM 1712 N N . MET A 1 225 ? 7.982 16.635 21.756 1.00 12.26 219 MET A N 1
ATOM 1713 C CA . MET A 1 225 ? 9.344 16.767 21.256 1.00 13.11 219 MET A CA 1
ATOM 1714 C C . MET A 1 225 ? 9.828 15.515 20.572 1.00 12.50 219 MET A C 1
ATOM 1715 O O . MET A 1 225 ? 10.572 15.591 19.591 1.00 14.03 219 MET A O 1
ATOM 1720 N N . VAL A 1 226 ? 9.487 14.363 21.145 1.00 12.45 220 VAL A N 1
ATOM 1721 C CA . VAL A 1 226 ? 10.082 13.103 20.725 1.00 13.16 220 VAL A CA 1
ATOM 1722 C C . VAL A 1 226 ? 9.076 12.189 19.991 1.00 12.73 220 VAL A C 1
ATOM 1723 O O . VAL A 1 226 ? 9.369 11.046 19.736 1.00 16.21 220 VAL A O 1
ATOM 1727 N N . THR A 1 227 ? 7.923 12.729 19.601 1.00 12.08 221 THR A N 1
ATOM 1728 C CA . THR A 1 227 ? 6.898 11.991 18.847 1.00 12.57 221 THR A CA 1
ATOM 1729 C C . THR A 1 227 ? 6.532 12.681 17.537 1.00 13.21 221 THR A C 1
ATOM 1730 O O . THR A 1 227 ? 5.583 12.270 16.886 1.00 16.10 221 THR A O 1
ATOM 1734 N N . GLY A 1 228 ? 7.312 13.660 17.092 1.00 14.61 222 GLY A N 1
ATOM 1735 C CA . GLY A 1 228 ? 7.024 14.337 15.851 1.00 16.90 222 GLY A CA 1
ATOM 1736 C C . GLY A 1 228 ? 5.966 15.403 15.895 1.00 16.24 222 GLY A C 1
ATOM 1737 O O . GLY A 1 228 ? 5.617 15.978 14.855 1.00 21.54 222 GLY A O 1
ATOM 1738 N N . GLY A 1 229 ? 5.433 15.683 17.080 1.00 13.36 223 GLY A N 1
ATOM 1739 C CA . GLY A 1 229 ? 4.422 16.695 17.184 1.00 12.91 223 GLY A CA 1
ATOM 1740 C C . GLY A 1 229 ? 5.017 18.088 17.232 1.00 12.07 223 GLY A C 1
ATOM 1741 O O . GLY A 1 229 ? 6.220 18.281 17.472 1.00 13.65 223 GLY A O 1
ATOM 1742 N N . HIS A 1 230 ? 4.134 19.067 17.070 1.00 11.45 224 HIS A N 1
ATOM 1743 C CA . HIS A 1 230 ? 4.482 20.479 17.176 1.00 11.17 224 HIS A CA 1
ATOM 1744 C C . HIS A 1 230 ? 3.933 21.031 18.483 1.00 11.34 224 HIS A C 1
ATOM 1745 O O . HIS A 1 230 ? 3.126 20.355 19.138 1.00 11.58 224 HIS A O 1
ATOM 1752 N N . ILE A 1 231 ? 4.395 22.208 18.906 1.00 12.19 225 ILE A N 1
ATOM 1753 C CA . ILE A 1 231 ? 4.143 22.651 20.275 1.00 11.85 225 ILE A CA 1
ATOM 1754 C C . ILE A 1 231 ? 3.669 24.080 20.316 1.00 12.29 225 ILE A C 1
ATOM 1755 O O . ILE A 1 231 ? 4.318 24.957 19.716 1.00 13.12 225 ILE A O 1
ATOM 1760 N N . ARG A 1 232 ? 2.581 24.308 21.051 1.00 12.63 226 ARG A N 1
ATOM 1761 C CA . ARG A 1 232 ? 2.133 25.648 21.369 1.00 12.23 226 ARG A CA 1
ATOM 1762 C C . ARG A 1 232 ? 2.455 25.993 22.814 1.00 12.88 226 ARG A C 1
ATOM 1763 O O . ARG A 1 232 ? 2.360 25.137 23.701 1.00 14.41 226 ARG A O 1
ATOM 1771 N N . CYS A 1 233 ? 2.823 27.243 23.031 1.00 12.83 227 CYS A N 1
ATOM 1772 C CA . CYS A 1 233 ? 3.068 27.785 24.366 1.00 12.99 227 CYS A CA 1
ATOM 1773 C C . CYS A 1 233 ? 2.528 29.195 24.400 1.00 13.17 227 CYS A C 1
ATOM 1774 O O . CYS A 1 233 ? 2.147 29.738 23.376 1.00 14.12 227 CYS A O 1
ATOM 1777 N N . GLY A 1 234 ? 2.480 29.786 25.592 1.00 12.41 228 GLY A N 1
ATOM 1778 C CA . GLY A 1 234 ? 2.190 31.195 25.717 1.00 12.94 228 GLY A CA 1
ATOM 1779 C C . GLY A 1 234 ? 1.182 31.542 26.752 1.00 11.95 228 GLY A C 1
ATOM 1780 O O . GLY A 1 234 ? 0.520 30.675 27.317 1.00 12.95 228 GLY A O 1
ATOM 1781 N N . PHE A 1 235 ? 1.051 32.828 27.001 1.00 12.56 229 PHE A N 1
ATOM 1782 C CA . PHE A 1 235 ? 0.268 33.348 28.119 1.00 12.59 229 PHE A CA 1
ATOM 1783 C C . PHE A 1 235 ? -1.214 33.006 28.050 1.00 13.83 229 PHE A C 1
ATOM 1784 O O . PHE A 1 235 ? -1.898 32.969 29.064 1.00 16.63 229 PHE A O 1
ATOM 1792 N N . GLU A 1 236 ? -1.742 32.789 26.851 1.00 12.62 230 GLU A N 1
ATOM 1793 C CA . GLU A 1 236 ? -3.117 32.345 26.713 1.00 13.35 230 GLU A CA 1
ATOM 1794 C C . GLU A 1 236 ? -3.344 31.018 27.468 1.00 13.72 230 GLU A C 1
ATOM 1795 O O . GLU A 1 236 ? -4.424 30.779 28.022 1.00 15.96 230 GLU A O 1
ATOM 1801 N N . ASP A 1 237 ? -2.323 30.172 27.451 1.00 14.10 231 ASP A N 1
ATOM 1802 C CA . ASP A 1 237 ? -2.398 28.831 28.039 1.00 15.31 231 ASP A CA 1
ATOM 1803 C C . ASP A 1 237 ? -1.759 28.718 29.419 1.00 13.58 231 ASP A C 1
ATOM 1804 O O . ASP A 1 237 ? -2.184 27.886 30.228 1.00 14.54 231 ASP A O 1
ATOM 1809 N N . ASN A 1 238 ? -0.747 29.536 29.683 1.00 14.02 232 ASN A N 1
ATOM 1810 C CA . ASN A 1 238 ? 0.073 29.370 30.878 1.00 14.21 232 ASN A CA 1
ATOM 1811 C C . ASN A 1 238 ? 0.906 30.625 31.090 1.00 13.76 232 ASN A C 1
ATOM 1812 O O . ASN A 1 238 ? 1.620 31.024 30.192 1.00 16.98 232 ASN A O 1
ATOM 1817 N N . ILE A 1 239 ? 0.762 31.281 32.236 1.00 13.05 233 ILE A N 1
ATOM 1818 C CA . ILE A 1 239 ? 1.508 32.509 32.538 1.00 13.47 233 ILE A CA 1
ATOM 1819 C C . ILE A 1 239 ? 2.742 32.280 33.396 1.00 13.37 233 ILE A C 1
ATOM 1820 O O . ILE A 1 239 ? 3.471 33.238 33.645 1.00 15.77 233 ILE A O 1
ATOM 1825 N N . PHE A 1 240 ? 3.020 31.035 33.797 1.00 13.72 234 PHE A N 1
ATOM 1826 C CA . PHE A 1 240 ? 4.114 30.695 34.719 1.00 13.20 234 PHE A CA 1
ATOM 1827 C C . PHE A 1 240 ? 5.283 30.058 33.987 1.00 13.39 234 PHE A C 1
ATOM 1828 O O . PHE A 1 240 ? 5.097 29.173 33.147 1.00 15.76 234 PHE A O 1
ATOM 1836 N N . TYR A 1 241 ? 6.493 30.497 34.323 1.00 12.69 235 TYR A N 1
ATOM 1837 C CA . TYR A 1 241 ? 7.679 29.833 33.806 1.00 12.80 235 TYR A CA 1
ATOM 1838 C C . TYR A 1 241 ? 7.996 28.569 34.615 1.00 14.60 235 TYR A C 1
ATOM 1839 O O . TYR A 1 241 ? 8.369 27.546 34.056 1.00 15.59 235 TYR A O 1
ATOM 1848 N N . HIS A 1 242 ? 7.908 28.682 35.933 1.00 15.31 236 HIS A N 1
ATOM 1849 C CA . HIS A 1 242 ? 7.973 27.539 36.821 1.00 15.51 236 HIS A CA 1
ATOM 1850 C C . HIS A 1 242 ? 6.800 27.675 37.790 1.00 16.33 236 HIS A C 1
ATOM 1851 O O . HIS A 1 242 ? 6.172 28.727 37.893 1.00 15.96 236 HIS A O 1
ATOM 1858 N N . LYS A 1 243 ? 6.527 26.613 38.530 1.00 19.87 237 LYS A N 1
ATOM 1859 C CA . LYS A 1 243 ? 5.468 26.637 39.528 1.00 22.97 237 LYS A CA 1
ATOM 1860 C C . LYS A 1 243 ? 5.659 27.858 40.438 1.00 20.43 237 LYS A C 1
ATOM 1861 O O . LYS A 1 243 ? 6.701 28.033 41.074 1.00 22.32 237 LYS A O 1
ATOM 1867 N N . GLY A 1 244 ? 4.643 28.713 40.472 1.00 21.07 238 GLY A N 1
ATOM 1868 C CA . GLY A 1 244 ? 4.647 29.909 41.326 1.00 24.66 238 GLY A CA 1
ATOM 1869 C C . GLY A 1 244 ? 5.574 31.037 40.884 1.00 21.77 238 GLY A C 1
ATOM 1870 O O . GLY A 1 244 ? 5.785 31.987 41.620 1.00 25.31 238 GLY A O 1
ATOM 1871 N N . VAL A 1 245 ? 6.117 30.943 39.673 1.00 17.64 239 VAL A N 1
ATOM 1872 C CA . VAL A 1 245 ? 7.047 31.940 39.148 1.00 16.75 239 VAL A CA 1
ATOM 1873 C C . VAL A 1 245 ? 6.519 32.454 37.820 1.00 14.75 239 VAL A C 1
ATOM 1874 O O . VAL A 1 245 ? 6.552 31.747 36.821 1.00 15.38 239 VAL A O 1
ATOM 1878 N N . ILE A 1 246 ? 5.966 33.656 37.836 1.00 15.74 240 ILE A N 1
ATOM 1879 C CA . ILE A 1 246 ? 5.387 34.305 36.652 1.00 16.74 240 ILE A CA 1
ATOM 1880 C C . ILE A 1 246 ? 6.464 34.443 35.552 1.00 14.41 240 ILE A C 1
ATOM 1881 O O . ILE A 1 246 ? 7.594 34.838 35.832 1.00 15.50 240 ILE A O 1
ATOM 1886 N N . ALA A 1 247 ? 6.094 34.147 34.315 1.00 14.57 241 ALA A N 1
ATOM 1887 C CA . ALA A 1 247 ? 6.976 34.343 33.190 1.00 13.11 241 ALA A CA 1
ATOM 1888 C C . ALA A 1 247 ? 7.223 35.832 32.900 1.00 13.73 241 ALA A C 1
ATOM 1889 O O . ALA A 1 247 ? 6.404 36.697 33.242 1.00 15.40 241 ALA A O 1
ATOM 1891 N N . GLU A 1 248 ? 8.379 36.096 32.300 1.00 13.48 242 GLU A N 1
ATOM 1892 C CA . GLU A 1 248 ? 8.795 37.431 31.910 1.00 13.68 242 GLU A CA 1
ATOM 1893 C C . GLU A 1 248 ? 8.163 37.880 30.613 1.00 14.06 242 GLU A C 1
ATOM 1894 O O . GLU A 1 248 ? 8.034 39.069 30.356 1.00 14.84 242 GLU A O 1
ATOM 1900 N N . SER A 1 249 ? 7.852 36.921 29.755 1.00 13.43 243 SER A N 1
ATOM 1901 C CA . SER A 1 249 ? 7.403 37.209 28.382 1.00 13.49 243 SER A CA 1
ATOM 1902 C C . SER A 1 249 ? 6.959 35.891 27.746 1.00 12.55 243 SER A C 1
ATOM 1903 O O . SER A 1 249 ? 7.334 34.820 28.214 1.00 13.45 243 SER A O 1
ATOM 1906 N N . ASN A 1 250 ? 6.196 35.984 26.676 1.00 13.22 244 ASN A N 1
ATOM 1907 C CA . ASN A 1 250 ? 5.954 34.795 25.854 1.00 12.55 244 ASN A CA 1
ATOM 1908 C C . ASN A 1 250 ? 7.266 34.253 25.262 1.00 12.54 244 ASN A C 1
ATOM 1909 O O . ASN A 1 250 ? 7.467 33.033 25.171 1.00 12.77 244 ASN A O 1
ATOM 1914 N N . ALA A 1 251 ? 8.168 35.151 24.866 1.00 12.80 245 ALA A N 1
ATOM 1915 C CA . ALA A 1 251 ? 9.424 34.742 24.265 1.00 12.41 245 ALA A CA 1
ATOM 1916 C C . ALA A 1 251 ? 10.266 33.876 25.212 1.00 13.26 245 ALA A C 1
ATOM 1917 O O . ALA A 1 251 ? 10.971 32.973 24.753 1.00 13.39 245 ALA A O 1
ATOM 1919 N N . GLN A 1 252 ? 10.193 34.128 26.524 1.00 12.31 246 GLN A N 1
ATOM 1920 C CA . GLN A 1 252 ? 10.906 33.293 27.479 1.00 11.37 246 GLN A CA 1
ATOM 1921 C C . GLN A 1 252 ? 10.414 31.847 27.395 1.00 11.72 246 GLN A C 1
ATOM 1922 O O . GLN A 1 252 ? 11.200 30.882 27.487 1.00 12.25 246 GLN A O 1
ATOM 1928 N N . LEU A 1 253 ? 9.100 31.678 27.288 1.00 11.45 247 LEU A N 1
ATOM 1929 C CA . LEU A 1 253 ? 8.528 30.344 27.174 1.00 11.77 247 LEU A CA 1
ATOM 1930 C C . LEU A 1 253 ? 8.957 29.649 25.858 1.00 11.92 247 LEU A C 1
ATOM 1931 O O . LEU A 1 253 ? 9.337 28.474 25.845 1.00 12.16 247 LEU A O 1
ATOM 1936 N N . VAL A 1 254 ? 8.905 30.403 24.763 1.00 11.39 248 VAL A N 1
ATOM 1937 C CA . VAL A 1 254 ? 9.369 29.863 23.486 1.00 11.78 248 VAL A CA 1
ATOM 1938 C C . VAL A 1 254 ? 10.839 29.454 23.538 1.00 12.10 248 VAL A C 1
ATOM 1939 O O . VAL A 1 254 ? 11.240 28.381 23.061 1.00 12.34 248 VAL A O 1
ATOM 1943 N N . ALA A 1 255 ? 11.659 30.311 24.147 1.00 12.64 249 ALA A N 1
ATOM 1944 C CA . ALA A 1 255 ? 13.109 30.075 24.164 1.00 12.39 249 ALA A CA 1
ATOM 1945 C C . ALA A 1 255 ? 13.486 28.818 24.923 1.00 12.08 249 ALA A C 1
ATOM 1946 O O . ALA A 1 255 ? 14.415 28.135 24.515 1.00 13.27 249 ALA A O 1
ATOM 1948 N N . ARG A 1 256 ? 12.750 28.494 25.986 1.00 11.36 250 ARG A N 1
ATOM 1949 C CA . ARG A 1 256 ? 13.034 27.257 26.724 1.00 11.61 250 ARG A CA 1
ATOM 1950 C C . ARG A 1 256 ? 12.807 26.077 25.784 1.00 12.35 250 ARG A C 1
ATOM 1951 O O . ARG A 1 256 ? 13.574 25.102 25.781 1.00 12.59 250 ARG A O 1
ATOM 1959 N N . LEU A 1 257 ? 11.714 26.102 25.035 1.00 11.74 251 LEU A N 1
ATOM 1960 C CA . LEU A 1 257 ? 11.409 24.985 24.144 1.00 12.38 251 LEU A CA 1
ATOM 1961 C C . LEU A 1 257 ? 12.498 24.895 23.057 1.00 12.89 251 LEU A C 1
ATOM 1962 O O . LEU A 1 257 ? 12.940 23.810 22.683 1.00 13.04 251 LEU A O 1
ATOM 1967 N N . ALA A 1 258 ? 12.939 26.034 22.522 1.00 12.52 252 ALA A N 1
ATOM 1968 C CA . ALA A 1 258 ? 14.049 26.051 21.580 1.00 12.99 252 ALA A CA 1
ATOM 1969 C C . ALA A 1 258 ? 15.323 25.455 22.179 1.00 13.23 252 ALA A C 1
ATOM 1970 O O . ALA A 1 258 ? 16.029 24.717 21.504 1.00 14.17 252 ALA A O 1
ATOM 1972 N N . ARG A 1 259 ? 15.644 25.800 23.421 1.00 13.40 253 ARG A N 1
ATOM 1973 C CA . ARG A 1 259 ? 16.809 25.221 24.068 1.00 13.83 253 ARG A CA 1
ATOM 1974 C C . ARG A 1 259 ? 16.698 23.709 24.206 1.00 13.12 253 ARG A C 1
ATOM 1975 O O . ARG A 1 259 ? 17.667 22.982 23.964 1.00 14.40 253 ARG A O 1
ATOM 1983 N N . ILE A 1 260 ? 15.538 23.211 24.601 1.00 12.76 254 ILE A N 1
ATOM 1984 C CA . ILE A 1 260 ? 15.354 21.757 24.750 1.00 13.54 254 ILE A CA 1
ATOM 1985 C C . ILE A 1 260 ? 15.481 21.088 23.386 1.00 13.41 254 ILE A C 1
ATOM 1986 O O . ILE A 1 260 ? 16.136 20.069 23.267 1.00 13.59 254 ILE A O 1
ATOM 1991 N N . ALA A 1 261 ? 14.892 21.688 22.354 1.00 12.30 255 ALA A N 1
ATOM 1992 C CA . ALA A 1 261 ? 15.042 21.143 21.011 1.00 13.50 255 ALA A CA 1
ATOM 1993 C C . ALA A 1 261 ? 16.524 21.069 20.611 1.00 13.22 255 ALA A C 1
ATOM 1994 O O . ALA A 1 261 ? 16.991 20.090 20.039 1.00 14.52 255 ALA A O 1
ATOM 1996 N N . LYS A 1 262 ? 17.274 22.111 20.938 1.00 13.84 256 LYS A N 1
ATOM 1997 C CA . LYS A 1 262 ? 18.704 22.128 20.610 1.00 14.91 256 LYS A CA 1
ATOM 1998 C C . LYS A 1 262 ? 19.485 21.060 21.390 1.00 15.18 256 LYS A C 1
ATOM 1999 O O . LYS A 1 262 ? 20.315 20.371 20.821 1.00 15.98 256 LYS A O 1
ATOM 2005 N N . GLU A 1 263 ? 19.157 20.864 22.672 1.00 14.69 257 GLU A N 1
ATOM 2006 C CA . GLU A 1 263 ? 19.795 19.835 23.500 1.00 15.26 257 GLU A CA 1
ATOM 2007 C C . GLU A 1 263 ? 19.613 18.472 22.854 1.00 15.73 257 GLU A C 1
ATOM 2008 O O . GLU A 1 263 ? 20.550 17.663 22.848 1.00 16.92 257 GLU A O 1
ATOM 2014 N N . ILE A 1 264 ? 18.404 18.202 22.348 1.00 14.92 258 ILE A N 1
ATOM 2015 C CA . ILE A 1 264 ? 18.093 16.871 21.836 1.00 16.28 258 ILE A CA 1
ATOM 2016 C C . ILE A 1 264 ? 18.344 16.697 20.340 1.00 16.43 258 ILE A C 1
ATOM 2017 O O . ILE A 1 264 ? 18.206 15.597 19.809 1.00 18.21 258 ILE A O 1
ATOM 2022 N N . GLY A 1 265 ? 18.710 17.771 19.653 1.00 16.34 259 GLY A N 1
ATOM 2023 C CA . GLY A 1 265 ? 19.033 17.695 18.241 1.00 16.76 259 GLY A CA 1
ATOM 2024 C C . GLY A 1 265 ? 17.843 17.724 17.292 1.00 16.00 259 GLY A C 1
ATOM 2025 O O . GLY A 1 265 ? 17.942 17.237 16.163 1.00 19.69 259 GLY A O 1
ATOM 2026 N N . ARG A 1 266 ? 16.710 18.280 17.731 1.00 14.66 260 ARG A N 1
ATOM 2027 C CA . ARG A 1 266 ? 15.563 18.429 16.846 1.00 14.48 260 ARG A CA 1
ATOM 2028 C C . ARG A 1 266 ? 15.586 19.841 16.291 1.00 14.30 260 ARG A C 1
ATOM 2029 O O . ARG A 1 266 ? 15.491 20.795 17.053 1.00 15.26 260 ARG A O 1
ATOM 2037 N N . PRO A 1 267 ? 15.736 19.996 14.974 1.00 15.23 261 PRO A N 1
ATOM 2038 C CA . PRO A 1 267 ? 15.824 21.337 14.412 1.00 15.39 261 PRO A CA 1
ATOM 2039 C C . PRO A 1 267 ? 14.486 22.069 14.472 1.00 15.08 261 PRO A C 1
ATOM 2040 O O . PRO A 1 267 ? 13.425 21.446 14.390 1.00 15.71 261 PRO A O 1
ATOM 2044 N N . LEU A 1 268 ? 14.539 23.377 14.652 1.00 16.48 262 LEU A N 1
ATOM 2045 C CA . LEU A 1 268 ? 13.359 24.209 14.477 1.00 15.96 262 LEU A CA 1
ATOM 2046 C C . LEU A 1 268 ? 13.054 24.403 13.012 1.00 16.02 262 LEU A C 1
ATOM 2047 O O . LEU A 1 268 ? 13.947 24.654 12.207 1.00 17.45 262 LEU A O 1
ATOM 2052 N N . ALA A 1 269 ? 11.787 24.326 12.665 1.00 15.09 263 ALA A N 1
ATOM 2053 C CA . ALA A 1 269 ? 11.336 24.612 11.320 1.00 16.43 263 ALA A CA 1
ATOM 2054 C C . ALA A 1 269 ? 11.692 26.036 10.921 1.00 16.82 263 ALA A C 1
ATOM 2055 O O . ALA A 1 269 ? 11.514 26.956 11.693 1.00 17.88 263 ALA A O 1
ATOM 2057 N N . THR A 1 270 ? 12.208 26.200 9.705 1.00 16.49 264 THR A N 1
ATOM 2058 C CA . THR A 1 270 ? 12.276 27.501 9.087 1.00 16.58 264 THR A CA 1
ATOM 2059 C C . THR A 1 270 ? 10.859 27.954 8.725 1.00 16.97 264 THR A C 1
ATOM 2060 O O . THR A 1 270 ? 9.925 27.140 8.683 1.00 16.47 264 THR A O 1
ATOM 2064 N N . PRO A 1 271 ? 10.677 29.258 8.455 1.00 16.64 265 PRO A N 1
ATOM 2065 C CA . PRO A 1 271 ? 9.370 29.693 7.972 1.00 16.84 265 PRO A CA 1
ATOM 2066 C C . PRO A 1 271 ? 8.885 28.900 6.751 1.00 17.70 265 PRO A C 1
ATOM 2067 O O . PRO A 1 271 ? 7.727 28.512 6.662 1.00 18.59 265 PRO A O 1
ATOM 2071 N N . GLU A 1 272 ? 9.785 28.625 5.820 1.00 19.21 266 GLU A N 1
ATOM 2072 C CA . GLU A 1 272 ? 9.426 27.874 4.625 1.00 19.22 266 GLU A CA 1
ATOM 2073 C C . GLU A 1 272 ? 8.973 26.468 4.984 1.00 16.95 266 GLU A C 1
ATOM 2074 O O . GLU A 1 272 ? 7.972 25.977 4.454 1.00 18.53 266 GLU A O 1
ATOM 2076 N N . GLN A 1 273 ? 9.713 25.802 5.870 1.00 17.59 267 GLN A N 1
ATOM 2077 C CA . GLN A 1 273 ? 9.354 24.466 6.310 1.00 17.89 267 GLN A CA 1
ATOM 2078 C C . GLN A 1 273 ? 8.031 24.454 7.051 1.00 16.94 267 GLN A C 1
ATOM 2079 O O . GLN A 1 273 ? 7.236 23.517 6.876 1.00 18.22 267 GLN A O 1
ATOM 2085 N N . ALA A 1 274 ? 7.784 25.470 7.880 1.00 17.18 268 ALA A N 1
ATOM 2086 C CA . ALA A 1 274 ? 6.503 25.544 8.616 1.00 16.12 268 ALA A CA 1
ATOM 2087 C C . ALA A 1 274 ? 5.344 25.669 7.629 1.00 17.21 268 ALA A C 1
ATOM 2088 O O . ALA A 1 274 ? 4.343 24.948 7.743 1.00 17.05 268 ALA A O 1
ATOM 2090 N N . ARG A 1 275 ? 5.498 26.533 6.622 1.00 18.78 269 ARG A N 1
ATOM 2091 C CA . ARG A 1 275 ? 4.454 26.673 5.603 1.00 18.52 269 ARG A CA 1
ATOM 2092 C C . ARG A 1 275 ? 4.225 25.396 4.793 1.00 19.95 269 ARG A C 1
ATOM 2093 O O . ARG A 1 275 ? 3.077 25.076 4.468 1.00 20.65 269 ARG A O 1
ATOM 2101 N N . GLU A 1 276 ? 5.307 24.675 4.484 1.00 18.72 270 GLU A N 1
ATOM 2102 C CA . GLU A 1 276 ? 5.193 23.397 3.779 1.00 19.26 270 GLU A CA 1
ATOM 2103 C C . GLU A 1 276 ? 4.452 22.358 4.621 1.00 18.27 270 GLU A C 1
ATOM 2104 O O . GLU A 1 276 ? 3.527 21.707 4.155 1.00 19.54 270 GLU A O 1
ATOM 2110 N N . ILE A 1 277 ? 4.845 22.218 5.884 1.00 17.21 271 ILE A N 1
ATOM 2111 C CA . ILE A 1 277 ? 4.242 21.224 6.766 1.00 16.47 271 ILE A CA 1
ATOM 2112 C C . ILE A 1 277 ? 2.751 21.485 6.968 1.00 16.71 271 ILE A C 1
ATOM 2113 O O . ILE A 1 277 ? 1.936 20.542 6.970 1.00 16.40 271 ILE A O 1
ATOM 2118 N N . LEU A 1 278 ? 2.405 22.760 7.132 1.00 15.91 272 LEU A N 1
ATOM 2119 C CA . LEU A 1 278 ? 1.043 23.182 7.402 1.00 16.00 272 LEU A CA 1
ATOM 2120 C C . LEU A 1 278 ? 0.237 23.401 6.141 1.00 18.10 272 LEU A C 1
ATOM 2121 O O . LEU A 1 278 ? -0.930 23.772 6.203 1.00 17.09 272 LEU A O 1
ATOM 2126 N N . ALA A 1 279 ? 0.863 23.164 4.991 1.00 17.73 273 ALA A N 1
ATOM 2127 C CA . ALA A 1 279 ? 0.182 23.233 3.700 1.00 18.61 273 ALA A CA 1
ATOM 2128 C C . ALA A 1 279 ? -0.373 24.637 3.428 1.00 20.20 273 ALA A C 1
ATOM 2129 O O . ALA A 1 279 ? -1.492 24.801 2.932 1.00 23.32 273 ALA A O 1
ATOM 2131 N N . LEU A 1 280 ? 0.436 25.650 3.760 1.00 20.37 274 LEU A N 1
ATOM 2132 C CA . LEU A 1 280 ? 0.111 27.052 3.520 1.00 24.24 274 LEU A CA 1
ATOM 2133 C C . LEU A 1 280 ? 0.756 27.501 2.202 1.00 29.34 274 LEU A C 1
ATOM 2134 O O . LEU A 1 280 ? 0.642 28.656 1.835 1.00 38.22 274 LEU A O 1
ATOM 2139 N N . HIS B 1 4 ? 3.341 15.674 40.010 1.00 43.88 -2 HIS B N 1
ATOM 2140 C CA . HIS B 1 4 ? 4.057 16.833 39.394 1.00 41.16 -2 HIS B CA 1
ATOM 2141 C C . HIS B 1 4 ? 5.573 16.650 39.501 1.00 38.53 -2 HIS B C 1
ATOM 2142 O O . HIS B 1 4 ? 6.107 16.323 40.567 1.00 34.82 -2 HIS B O 1
ATOM 2144 N N . HIS B 1 5 ? 6.255 16.893 38.385 1.00 31.40 -1 HIS B N 1
ATOM 2145 C CA . HIS B 1 5 ? 7.697 16.649 38.266 1.00 28.39 -1 HIS B CA 1
ATOM 2146 C C . HIS B 1 5 ? 8.538 17.567 39.140 1.00 30.76 -1 HIS B C 1
ATOM 2147 O O . HIS B 1 5 ? 9.648 17.205 39.510 1.00 28.36 -1 HIS B O 1
ATOM 2154 N N . HIS B 1 6 ? 8.015 18.743 39.491 1.00 33.25 0 HIS B N 1
ATOM 2155 C CA . HIS B 1 6 ? 8.743 19.675 40.359 1.00 30.97 0 HIS B CA 1
ATOM 2156 C C . HIS B 1 6 ? 9.005 19.074 41.757 1.00 29.61 0 HIS B C 1
ATOM 2157 O O . HIS B 1 6 ? 9.893 19.544 42.494 1.00 31.52 0 HIS B O 1
ATOM 2159 N N . HIS B 1 7 ? 8.240 18.038 42.115 1.00 28.13 1 HIS B N 1
ATOM 2160 C CA . HIS B 1 7 ? 8.390 17.375 43.419 1.00 29.02 1 HIS B CA 1
ATOM 2161 C C . HIS B 1 7 ? 8.882 15.928 43.360 1.00 30.35 1 HIS B C 1
ATOM 2162 O O . HIS B 1 7 ? 8.843 15.221 44.396 1.00 31.97 1 HIS B O 1
ATOM 2169 N N . GLU B 1 8 ? 9.360 15.473 42.194 1.00 28.67 2 GLU B N 1
ATOM 2170 C CA . GLU B 1 8 ? 9.911 14.133 42.126 1.00 23.10 2 GLU B CA 1
ATOM 2171 C C . GLU B 1 8 ? 11.398 14.179 41.844 1.00 18.17 2 GLU B C 1
ATOM 2172 O O . GLU B 1 8 ? 11.845 14.492 40.722 1.00 17.63 2 GLU B O 1
ATOM 2178 N N . PRO B 1 9 ? 12.204 13.858 42.864 1.00 15.39 3 PRO B N 1
ATOM 2179 C CA . PRO B 1 9 ? 13.631 13.828 42.566 1.00 15.46 3 PRO B CA 1
ATOM 2180 C C . PRO B 1 9 ? 14.001 12.868 41.436 1.00 14.46 3 PRO B C 1
ATOM 2181 O O . PRO B 1 9 ? 13.366 11.823 41.280 1.00 16.23 3 PRO B O 1
ATOM 2185 N N . LEU B 1 10 ? 14.968 13.278 40.645 1.00 12.21 4 LEU B N 1
ATOM 2186 C CA . LEU B 1 10 ? 15.472 12.477 39.532 1.00 11.06 4 LEU B CA 1
ATOM 2187 C C . LEU B 1 10 ? 16.819 11.843 39.836 1.00 11.05 4 LEU B C 1
ATOM 2188 O O . LEU B 1 10 ? 17.765 12.532 40.143 1.00 12.51 4 LEU B O 1
ATOM 2193 N N . ILE B 1 11 ? 16.879 10.521 39.735 1.00 10.85 5 ILE B N 1
ATOM 2194 C CA . ILE B 1 11 ? 18.129 9.760 39.873 1.00 10.98 5 ILE B CA 1
ATOM 2195 C C . ILE B 1 11 ? 18.694 9.468 38.487 1.00 11.00 5 ILE B C 1
ATOM 2196 O O . ILE B 1 11 ? 18.041 8.843 37.647 1.00 11.38 5 ILE B O 1
ATOM 2201 N N . LEU B 1 12 ? 19.894 9.981 38.256 1.00 11.48 6 LEU B N 1
ATOM 2202 C CA . LEU B 1 12 ? 20.633 9.721 37.052 1.00 11.20 6 LEU B CA 1
ATOM 2203 C C . LEU B 1 12 ? 21.675 8.644 37.295 1.00 11.21 6 LEU B C 1
ATOM 2204 O O . LEU B 1 12 ? 22.494 8.756 38.228 1.00 12.84 6 LEU B O 1
ATOM 2209 N N . THR B 1 13 ? 21.674 7.630 36.448 1.00 11.46 7 THR B N 1
ATOM 2210 C CA . THR B 1 13 ? 22.698 6.585 36.476 1.00 11.64 7 THR B CA 1
ATOM 2211 C C . THR B 1 13 ? 23.624 6.717 35.291 1.00 12.32 7 THR B C 1
ATOM 2212 O O . THR B 1 13 ? 23.136 6.925 34.182 1.00 12.81 7 THR B O 1
ATOM 2216 N N . ALA B 1 14 ? 24.927 6.570 35.518 1.00 12.04 8 ALA B N 1
ATOM 2217 C CA . ALA B 1 14 ? 25.906 6.569 34.431 1.00 12.50 8 ALA B CA 1
ATOM 2218 C C . ALA B 1 14 ? 26.468 5.156 34.271 1.00 12.73 8 ALA B C 1
ATOM 2219 O O . ALA B 1 14 ? 27.092 4.618 35.181 1.00 13.10 8 ALA B O 1
ATOM 2221 N N . ALA B 1 15 ? 26.198 4.550 33.116 1.00 1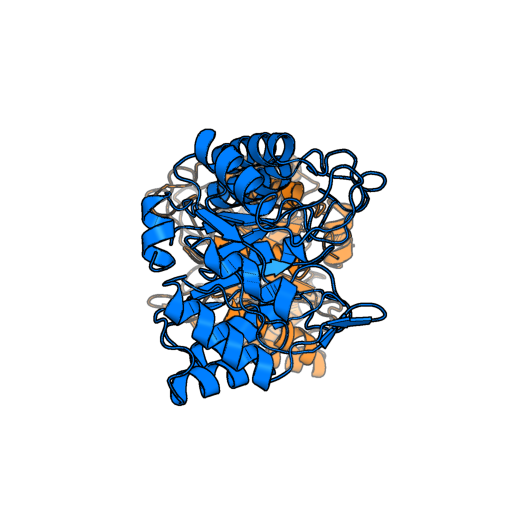3.32 9 ALA B N 1
ATOM 2222 C CA . ALA B 1 15 ? 26.699 3.222 32.735 1.00 12.26 9 ALA B CA 1
ATOM 2223 C C . ALA B 1 15 ? 27.929 3.473 31.861 1.00 13.53 9 ALA B C 1
ATOM 2224 O O . ALA B 1 15 ? 27.860 3.639 30.640 1.00 13.51 9 ALA B O 1
ATOM 2226 N N . ILE B 1 16 ? 29.076 3.582 32.531 1.00 13.58 10 ILE B N 1
ATOM 2227 C CA . ILE B 1 16 ? 30.211 4.303 31.976 1.00 13.58 10 ILE B CA 1
ATOM 2228 C C . ILE B 1 16 ? 31.079 3.494 31.018 1.00 13.64 10 ILE B C 1
ATOM 2229 O O . ILE B 1 16 ? 31.778 4.068 30.204 1.00 14.87 10 ILE B O 1
ATOM 2234 N N . THR B 1 17 ? 31.033 2.175 31.098 1.00 14.35 11 THR B N 1
ATOM 2235 C CA . THR B 1 17 ? 31.968 1.312 30.393 1.00 14.27 11 THR B CA 1
ATOM 2236 C C . THR B 1 17 ? 31.322 0.178 29.601 1.00 15.67 11 THR B C 1
ATOM 2237 O O . THR B 1 17 ? 31.599 0.023 28.408 1.00 19.61 11 THR B O 1
ATOM 2241 N N . GLY B 1 18 ? 30.524 -0.649 30.259 1.00 14.33 12 GLY B N 1
ATOM 2242 C CA . GLY B 1 18 ? 29.897 -1.772 29.602 1.00 14.39 12 GLY B CA 1
ATOM 2243 C C . GLY B 1 18 ? 30.839 -2.895 29.252 1.00 16.73 12 GLY B C 1
ATOM 2244 O O . GLY B 1 18 ? 32.007 -2.871 29.635 1.00 18.98 12 GLY B O 1
ATOM 2245 N N . ALA B 1 19 ? 30.315 -3.883 28.538 1.00 18.37 13 ALA B N 1
ATOM 2246 C CA . ALA B 1 19 ? 31.101 -5.042 28.103 1.00 18.93 13 ALA B CA 1
ATOM 2247 C C . ALA B 1 19 ? 31.492 -4.994 26.634 1.00 22.63 13 ALA B C 1
ATOM 2248 O O . ALA B 1 19 ? 32.454 -5.634 26.240 1.00 32.26 13 ALA B O 1
ATOM 2250 N N . GLU B 1 20 ? 30.743 -4.270 25.814 1.00 21.78 14 GLU B N 1
ATOM 2251 C CA . GLU B 1 20 ? 30.901 -4.356 24.349 1.00 25.79 14 GLU B CA 1
ATOM 2252 C C . GLU B 1 20 ? 31.518 -3.126 23.707 1.00 25.87 14 GLU B C 1
ATOM 2253 O O . GLU B 1 20 ? 32.117 -3.231 22.641 1.00 28.11 14 GLU B O 1
ATOM 2255 N N . THR B 1 21 ? 31.368 -1.961 24.332 1.00 24.34 15 THR B N 1
ATOM 2256 C CA . THR B 1 21 ? 31.837 -0.720 23.726 1.00 21.77 15 THR B CA 1
ATOM 2257 C C . THR B 1 21 ? 33.360 -0.742 23.603 1.00 22.00 15 THR B C 1
ATOM 2258 O O . THR B 1 21 ? 34.063 -1.250 24.477 1.00 23.78 15 THR B O 1
ATOM 2262 N N . THR B 1 22 ? 33.858 -0.204 22.498 1.00 24.48 16 THR B N 1
ATOM 2263 C CA . THR B 1 22 ? 35.289 -0.214 22.224 1.00 25.79 16 THR B CA 1
ATOM 2264 C C . THR B 1 22 ? 35.884 1.184 22.250 1.00 25.84 16 THR B C 1
ATOM 2265 O O . THR B 1 22 ? 35.227 2.170 21.928 1.00 24.81 16 THR B O 1
ATOM 2269 N N . ARG B 1 23 ? 37.168 1.230 22.601 1.00 27.46 17 ARG B N 1
ATOM 2270 C CA . ARG B 1 23 ? 37.970 2.440 22.565 1.00 29.98 17 ARG B CA 1
ATOM 2271 C C . ARG B 1 23 ? 38.112 2.978 21.114 1.00 29.51 17 ARG B C 1
ATOM 2272 O O . ARG B 1 23 ? 38.225 4.187 20.906 1.00 30.14 17 ARG B O 1
ATOM 2280 N N . ALA B 1 24 ? 38.071 2.091 20.115 1.00 30.34 18 ALA B N 1
ATOM 2281 C CA . ALA B 1 24 ? 38.144 2.492 18.702 1.00 29.03 18 ALA B CA 1
ATOM 2282 C C . ALA B 1 24 ? 36.944 3.302 18.227 1.00 31.30 18 ALA B C 1
ATOM 2283 O O . ALA B 1 24 ? 37.095 4.223 17.414 1.00 33.00 18 ALA B O 1
ATOM 2285 N N . ASP B 1 25 ? 35.758 2.955 18.727 1.00 30.25 19 ASP B N 1
ATOM 2286 C CA . ASP B 1 25 ? 34.531 3.690 18.418 1.00 28.10 19 ASP B CA 1
ATOM 2287 C C . ASP B 1 25 ? 34.378 4.926 19.293 1.00 23.66 19 ASP B C 1
ATOM 2288 O O . ASP B 1 25 ? 33.891 5.965 18.840 1.00 25.40 19 ASP B O 1
ATOM 2293 N N . GLN B 1 26 ? 34.795 4.798 20.548 1.00 24.03 20 GLN B N 1
ATOM 2294 C CA . GLN B 1 26 ? 34.631 5.842 21.541 1.00 22.66 20 GLN B CA 1
ATOM 2295 C C . GLN B 1 26 ? 35.971 6.054 22.247 1.00 21.79 20 GLN B C 1
ATOM 2296 O O . GLN B 1 26 ? 36.241 5.413 23.266 1.00 22.47 20 GLN B O 1
ATOM 2302 N N . PRO B 1 27 ? 36.815 6.966 21.719 1.00 22.58 21 PRO B N 1
ATOM 2303 C CA . PRO B 1 27 ? 38.161 7.152 22.278 1.00 25.64 21 PRO B CA 1
ATOM 2304 C C . PRO B 1 27 ? 38.189 7.548 23.751 1.00 24.76 21 PRO B C 1
ATOM 2305 O O . PRO B 1 27 ? 39.198 7.390 24.434 1.00 29.65 21 PRO B O 1
ATOM 2309 N N . ASN B 1 28 ? 37.068 8.065 24.219 1.00 24.68 22 ASN B N 1
ATOM 2310 C CA . ASN B 1 28 ? 36.934 8.565 25.572 1.00 25.20 22 ASN B CA 1
ATOM 2311 C C . ASN B 1 28 ? 36.435 7.501 26.555 1.00 22.28 22 ASN B C 1
ATOM 2312 O O . ASN B 1 28 ? 36.151 7.803 27.705 1.00 21.98 22 ASN B O 1
ATOM 2317 N N . LEU B 1 29 ? 36.300 6.265 26.097 1.00 20.41 23 LEU B N 1
ATOM 2318 C CA . LEU B 1 29 ? 35.780 5.177 26.957 1.00 18.73 23 LEU B CA 1
ATOM 2319 C C . LEU B 1 29 ? 36.725 4.897 28.136 1.00 20.82 23 LEU B C 1
ATOM 2320 O O . LEU B 1 29 ? 37.894 4.603 27.914 1.00 22.26 23 LEU B O 1
ATOM 2325 N N . PRO B 1 30 ? 36.225 4.947 29.387 1.00 18.51 24 PRO B N 1
ATOM 2326 C CA . PRO B 1 30 ? 37.076 4.575 30.527 1.00 19.94 24 PRO B CA 1
ATOM 2327 C C . PRO B 1 30 ? 37.177 3.059 30.695 1.00 19.66 24 PRO B C 1
ATOM 2328 O O . PRO B 1 30 ? 36.183 2.348 30.676 1.00 20.36 24 PRO B O 1
ATOM 2332 N N . ILE B 1 31 ? 38.407 2.581 30.838 1.00 18.85 25 ILE B N 1
ATOM 2333 C CA . ILE B 1 31 ? 38.722 1.145 30.840 1.00 21.14 25 ILE B CA 1
ATOM 2334 C C . ILE B 1 31 ? 39.306 0.667 32.170 1.00 19.79 25 ILE B C 1
ATOM 2335 O O . ILE B 1 31 ? 38.870 -0.348 32.727 1.00 22.38 25 ILE B O 1
ATOM 2340 N N . THR B 1 32 ? 40.284 1.397 32.695 1.00 21.03 26 THR B N 1
ATOM 2341 C CA . THR B 1 32 ? 40.976 0.998 33.924 1.00 21.94 26 THR B CA 1
ATOM 2342 C C . THR B 1 32 ? 40.262 1.531 35.171 1.00 20.95 26 THR B C 1
ATOM 2343 O O . THR B 1 32 ? 39.490 2.488 35.106 1.00 19.54 26 THR B O 1
ATOM 2347 N N . PRO B 1 33 ? 40.536 0.918 36.331 1.00 21.73 27 PRO B N 1
ATOM 2348 C CA . PRO B 1 33 ? 39.935 1.451 37.550 1.00 20.44 27 PRO B CA 1
ATOM 2349 C C . PRO B 1 33 ? 40.181 2.938 37.763 1.00 19.96 27 PRO B C 1
ATOM 2350 O O . PRO B 1 33 ? 39.285 3.662 38.169 1.00 20.03 27 PRO B O 1
ATOM 2354 N N . GLU B 1 34 ? 41.391 3.405 37.487 1.00 21.51 28 GLU B N 1
ATOM 2355 C CA . GLU B 1 34 ? 41.699 4.823 37.647 1.00 23.40 28 GLU B CA 1
ATOM 2356 C C . GLU B 1 34 ? 40.867 5.693 36.712 1.00 21.14 28 GLU B C 1
ATOM 2357 O O . GLU B 1 34 ? 40.345 6.736 37.120 1.00 22.63 28 GLU B O 1
ATOM 2363 N N . GLU B 1 35 ? 40.742 5.251 35.460 1.00 21.51 29 GLU B N 1
ATOM 2364 C CA . GLU B 1 35 ? 39.943 5.979 34.477 1.00 20.25 29 GLU B CA 1
ATOM 2365 C C . GLU B 1 35 ? 38.458 6.004 34.884 1.00 19.42 29 GLU B C 1
ATOM 2366 O O . GLU B 1 35 ? 37.755 7.013 34.738 1.00 19.35 29 GLU B O 1
ATOM 2372 N N . GLN B 1 36 ? 37.973 4.878 35.388 1.00 17.80 30 GLN B N 1
ATOM 2373 C CA . GLN B 1 36 ? 36.597 4.767 35.826 1.00 17.27 30 GLN B CA 1
ATOM 2374 C C . GLN B 1 36 ? 36.333 5.657 37.024 1.00 17.91 30 GLN B C 1
ATOM 2375 O O . GLN B 1 36 ? 35.286 6.287 37.090 1.00 17.02 30 GLN B O 1
ATOM 2381 N N . ALA B 1 37 ? 37.297 5.761 37.933 1.00 17.79 31 ALA B N 1
ATOM 2382 C CA . ALA B 1 37 ? 37.154 6.642 39.088 1.00 18.36 31 ALA B CA 1
ATOM 2383 C C . ALA B 1 37 ? 37.055 8.110 38.673 1.00 18.29 31 ALA B C 1
ATOM 2384 O O . ALA B 1 37 ? 36.218 8.856 39.176 1.00 18.36 31 ALA B O 1
ATOM 2386 N N . LYS B 1 38 ? 37.912 8.523 37.750 1.00 19.03 32 LYS B N 1
ATOM 2387 C CA . LYS B 1 38 ? 37.904 9.898 37.256 1.00 19.83 32 LYS B CA 1
ATOM 2388 C C . LYS B 1 38 ? 36.565 10.225 36.609 1.00 18.77 32 LYS B C 1
ATOM 2389 O O . LYS B 1 38 ? 35.990 11.274 36.845 1.00 19.64 32 LYS B O 1
ATOM 2395 N N . GLU B 1 39 ? 36.092 9.323 35.758 1.00 18.27 33 GLU B N 1
ATOM 2396 C CA . GLU B 1 39 ? 34.820 9.510 35.077 1.00 18.30 33 GLU B CA 1
ATOM 2397 C C . GLU B 1 39 ? 33.683 9.523 36.083 1.00 16.87 33 GLU B C 1
ATOM 2398 O O . GLU B 1 39 ? 32.777 10.338 35.960 1.00 16.88 33 GLU B O 1
ATOM 2404 N N . ALA B 1 40 ? 33.721 8.628 37.073 1.00 16.44 34 ALA B N 1
ATOM 2405 C CA . ALA B 1 40 ? 32.677 8.579 38.107 1.00 16.11 34 ALA B CA 1
ATOM 2406 C C . ALA B 1 40 ? 32.573 9.904 38.844 1.00 16.44 34 ALA B C 1
ATOM 2407 O O . ALA B 1 40 ? 31.474 10.417 39.088 1.00 15.80 34 ALA B O 1
ATOM 2409 N N . LYS B 1 41 ? 33.719 10.470 39.218 1.00 17.41 35 LYS B N 1
ATOM 2410 C CA . LYS B 1 41 ? 33.725 11.773 39.884 1.00 17.96 35 LYS B CA 1
ATOM 2411 C C . LYS B 1 41 ? 33.133 12.872 39.010 1.00 16.62 35 LYS B C 1
ATOM 2412 O O . LYS B 1 41 ? 32.283 13.643 39.464 1.00 16.93 35 LYS B O 1
ATOM 2418 N N . ALA B 1 42 ? 33.558 12.937 37.749 1.00 17.83 36 ALA B N 1
ATOM 2419 C CA . ALA B 1 42 ? 32.970 13.926 36.825 1.00 17.94 36 ALA B CA 1
ATOM 2420 C C . ALA B 1 42 ? 31.459 13.712 36.649 1.00 16.70 36 ALA B C 1
ATOM 2421 O O . ALA B 1 42 ? 30.692 14.668 36.576 1.00 16.53 36 ALA B O 1
ATOM 2423 N N . CYS B 1 43 ? 31.029 12.456 36.565 1.00 15.57 37 CYS B N 1
ATOM 2424 C CA . CYS B 1 43 ? 29.600 12.159 36.419 1.00 14.26 37 CYS B CA 1
ATOM 2425 C C . CYS B 1 43 ? 28.814 12.587 37.657 1.00 14.11 37 CYS B C 1
ATOM 2426 O O . CYS B 1 43 ? 27.753 13.186 37.543 1.00 14.33 37 CYS B O 1
ATOM 2429 N N . PHE B 1 44 ? 29.380 12.322 38.831 1.00 14.75 38 PHE B N 1
ATOM 2430 C CA . PHE B 1 44 ? 28.742 12.739 40.070 1.00 15.44 38 PHE B CA 1
ATOM 2431 C C . PHE B 1 44 ? 28.582 14.256 40.113 1.00 15.00 38 PHE B C 1
ATOM 2432 O O . PHE B 1 44 ? 27.510 14.772 40.435 1.00 15.84 38 PHE B O 1
ATOM 2440 N N . GLU B 1 45 ? 29.645 14.974 39.752 1.00 16.25 39 GLU B N 1
ATOM 2441 C CA . GLU B 1 45 ? 29.583 16.426 39.729 1.00 17.05 39 GLU B CA 1
ATOM 2442 C C . GLU B 1 45 ? 28.548 16.952 38.727 1.00 18.22 39 GLU B C 1
ATOM 2443 O O . GLU B 1 45 ? 27.953 18.007 38.946 1.00 20.23 39 GLU B O 1
ATOM 2449 N N . ALA B 1 46 ? 28.323 16.216 37.644 1.00 15.93 40 ALA B N 1
ATOM 2450 C CA . ALA B 1 46 ? 27.346 16.610 36.657 1.00 16.19 40 ALA B CA 1
ATOM 2451 C C . ALA B 1 46 ? 25.901 16.219 37.026 1.00 15.40 40 ALA B C 1
ATOM 2452 O O . ALA B 1 46 ? 24.973 16.605 36.335 1.00 18.11 40 ALA B O 1
ATOM 2454 N N . GLY B 1 47 ? 25.713 15.421 38.072 1.00 15.86 41 GLY B N 1
ATOM 2455 C CA . GLY B 1 47 ? 24.378 15.063 38.539 1.00 15.30 41 GLY B CA 1
ATOM 2456 C C . GLY B 1 47 ? 24.113 13.590 38.713 1.00 14.81 41 GLY B C 1
ATOM 2457 O O . GLY B 1 47 ? 23.048 13.239 39.215 1.00 14.57 41 GLY B O 1
ATOM 2458 N N . ALA B 1 48 ? 25.047 12.713 38.332 1.00 13.34 42 ALA B N 1
ATOM 2459 C CA . ALA B 1 48 ? 24.819 11.264 38.527 1.00 13.56 42 ALA B CA 1
ATOM 2460 C C . ALA B 1 48 ? 24.880 10.853 39.997 1.00 13.01 42 ALA B C 1
ATOM 2461 O O . ALA B 1 48 ? 25.733 11.337 40.756 1.00 14.65 42 ALA B O 1
ATOM 2463 N N . ARG B 1 49 ? 23.979 9.959 40.392 1.00 12.96 43 ARG B N 1
ATOM 2464 C CA . ARG B 1 49 ? 23.988 9.401 41.736 1.00 12.96 43 ARG B CA 1
ATOM 2465 C C . ARG B 1 49 ? 24.290 7.916 41.814 1.00 13.18 43 ARG B C 1
ATOM 2466 O O . ARG B 1 49 ? 24.476 7.377 42.905 1.00 13.21 43 ARG B O 1
ATOM 2474 N N . VAL B 1 50 ? 24.299 7.247 40.672 1.00 12.10 44 VAL B N 1
ATOM 2475 C CA . VAL B 1 50 ? 24.617 5.829 40.566 1.00 11.83 44 VAL B CA 1
ATOM 2476 C C . VAL B 1 50 ? 25.582 5.612 39.401 1.00 11.64 44 VAL B C 1
ATOM 2477 O O . VAL B 1 50 ? 25.424 6.245 38.345 1.00 13.24 44 VAL B O 1
ATOM 2481 N N . ILE B 1 51 ? 26.582 4.749 39.612 1.00 12.32 45 ILE B N 1
ATOM 2482 C CA . ILE B 1 51 ? 27.394 4.220 38.527 1.00 12.18 45 ILE B CA 1
ATOM 2483 C C . ILE B 1 51 ? 27.044 2.774 38.334 1.00 12.11 45 ILE B C 1
ATOM 2484 O O . ILE B 1 51 ? 27.096 1.994 39.276 1.00 13.05 45 ILE B O 1
ATOM 2489 N N . HIS B 1 52 ? 26.642 2.411 37.111 1.00 11.84 46 HIS B N 1
ATOM 2490 C CA . HIS B 1 52 ? 26.434 1.017 36.712 1.00 11.75 46 HIS B CA 1
ATOM 2491 C C . HIS B 1 52 ? 27.774 0.518 36.176 1.00 11.28 46 HIS B C 1
ATOM 2492 O O . HIS B 1 52 ? 28.275 1.042 35.184 1.00 12.84 46 HIS B O 1
ATOM 2499 N N . LEU B 1 53 ? 28.389 -0.385 36.925 1.00 12.30 47 LEU B N 1
ATOM 2500 C CA . LEU B 1 53 ? 29.790 -0.764 36.738 1.00 12.77 47 LEU B CA 1
ATOM 2501 C C . LEU B 1 53 ? 30.009 -2.144 36.105 1.00 11.64 47 LEU B C 1
ATOM 2502 O O . LEU B 1 53 ? 29.611 -3.167 36.677 1.00 13.22 47 LEU B O 1
ATOM 2507 N N . HIS B 1 54 ? 30.620 -2.134 34.920 1.00 12.89 48 HIS B N 1
ATOM 2508 C CA . HIS B 1 54 ? 31.330 -3.278 34.361 1.00 13.45 48 HIS B CA 1
ATOM 2509 C C . HIS B 1 54 ? 32.810 -2.965 34.465 1.00 14.12 48 HIS B C 1
ATOM 2510 O O . HIS B 1 54 ? 33.195 -1.802 34.385 1.00 16.05 48 HIS B O 1
ATOM 2517 N N . ILE B 1 55 ? 33.638 -4.000 34.586 1.00 13.85 49 ILE B N 1
ATOM 2518 C CA . ILE B 1 55 ? 35.089 -3.828 34.607 1.00 14.85 49 ILE B CA 1
ATOM 2519 C C . ILE B 1 55 ? 35.743 -4.462 33.390 1.00 16.40 49 ILE B C 1
ATOM 2520 O O . ILE B 1 55 ? 35.158 -5.337 32.714 1.00 16.53 49 ILE B O 1
ATOM 2525 N N . ARG B 1 56 ? 36.946 -3.979 33.109 1.00 17.32 50 ARG B N 1
ATOM 2526 C CA . ARG B 1 56 ? 37.750 -4.432 31.984 1.00 17.96 50 ARG B CA 1
ATOM 2527 C C . ARG B 1 56 ? 39.159 -4.686 32.472 1.00 19.62 50 ARG B C 1
ATOM 2528 O O . ARG B 1 56 ? 39.645 -4.035 33.396 1.00 21.09 50 ARG B O 1
ATOM 2536 N N . GLU B 1 57 ? 39.834 -5.590 31.785 1.00 22.50 51 GLU B N 1
ATOM 2537 C CA . GLU B 1 57 ? 41.289 -5.683 31.875 1.00 25.35 51 GLU B CA 1
ATOM 2538 C C . GLU B 1 57 ? 41.906 -4.467 31.206 1.00 27.45 51 GLU B C 1
ATOM 2539 O O . GLU B 1 57 ? 41.245 -3.802 30.411 1.00 25.75 51 GLU B O 1
ATOM 2545 N N . ASP B 1 58 ? 43.188 -4.213 31.472 1.00 30.01 52 ASP B N 1
ATOM 2546 C CA . ASP B 1 58 ? 43.861 -3.033 30.921 1.00 30.10 52 ASP B CA 1
ATOM 2547 C C . ASP B 1 58 ? 43.810 -2.985 29.394 1.00 31.27 52 ASP B C 1
ATOM 2548 O O . ASP B 1 58 ? 43.777 -1.908 28.811 1.00 32.46 52 ASP B O 1
ATOM 2553 N N . ASP B 1 59 ? 43.785 -4.151 28.753 1.00 30.45 53 ASP B N 1
ATOM 2554 C CA . ASP B 1 59 ? 43.741 -4.223 27.284 1.00 33.90 53 ASP B CA 1
ATOM 2555 C C . ASP B 1 59 ? 42.323 -4.098 26.714 1.00 34.16 53 ASP B C 1
ATOM 2556 O O . ASP B 1 59 ? 42.129 -4.219 25.503 1.00 33.59 53 ASP B O 1
ATOM 2561 N N . GLY B 1 60 ? 41.337 -3.859 27.579 1.00 26.47 54 GLY B N 1
ATOM 2562 C CA . GLY B 1 60 ? 39.963 -3.660 27.137 1.00 28.51 54 GLY B CA 1
ATOM 2563 C C . GLY B 1 60 ? 39.043 -4.871 27.212 1.00 24.40 54 GLY B C 1
ATOM 2564 O O . GLY B 1 60 ? 37.851 -4.733 27.006 1.00 23.70 54 GLY B O 1
ATOM 2565 N N . ARG B 1 61 ? 39.582 -6.060 27.477 1.00 25.14 55 ARG B N 1
ATOM 2566 C CA . ARG B 1 61 ? 38.748 -7.269 27.579 1.00 25.22 55 ARG B CA 1
ATOM 2567 C C . ARG B 1 61 ? 37.808 -7.173 28.775 1.00 22.83 55 ARG B C 1
ATOM 2568 O O . ARG B 1 61 ? 38.223 -6.759 29.863 1.00 24.71 55 ARG B O 1
ATOM 2570 N N . PRO B 1 62 ? 36.549 -7.598 28.610 1.00 21.43 56 PRO B N 1
ATOM 2571 C CA . PRO B 1 62 ? 35.666 -7.665 29.767 1.00 20.70 56 PRO B CA 1
ATOM 2572 C C . PRO B 1 62 ? 36.212 -8.615 30.832 1.00 20.34 56 PRO B C 1
ATOM 2573 O O . PRO B 1 62 ? 36.850 -9.632 30.503 1.00 22.73 56 PRO B O 1
ATOM 2577 N N . SER B 1 63 ? 35.985 -8.269 32.089 1.00 19.48 57 SER B N 1
ATOM 2578 C CA . SER B 1 63 ? 36.410 -9.092 33.207 1.00 19.01 57 SER B CA 1
ATOM 2579 C C . SER B 1 63 ? 35.288 -9.328 34.210 1.00 17.03 57 SER B C 1
ATOM 2580 O O . SER B 1 63 ? 34.403 -8.492 34.386 1.00 16.87 57 SER B O 1
ATOM 2583 N N . GLN B 1 64 ? 35.370 -10.463 34.889 1.00 16.21 58 GLN B N 1
ATOM 2584 C CA . GLN B 1 64 ? 34.533 -10.818 36.028 1.00 16.90 58 GLN B CA 1
ATOM 2585 C C . GLN B 1 64 ? 35.327 -11.054 37.315 1.00 16.64 58 GLN B C 1
ATOM 2586 O O . GLN B 1 64 ? 34.772 -11.471 38.335 1.00 17.30 58 GLN B O 1
ATOM 2592 N N . ARG B 1 65 ? 36.622 -10.803 37.283 1.00 18.24 59 ARG B N 1
ATOM 2593 C CA A ARG B 1 65 ? 37.429 -11.160 38.437 0.64 18.57 59 ARG B CA 1
ATOM 2594 C CA B ARG B 1 65 ? 37.501 -11.099 38.417 0.36 18.75 59 ARG B CA 1
ATOM 2595 C C . ARG B 1 65 ? 37.112 -10.297 39.659 1.00 17.10 59 ARG B C 1
ATOM 2596 O O . ARG B 1 65 ? 36.910 -9.075 39.567 1.00 17.46 59 ARG B O 1
ATOM 2611 N N . LEU B 1 66 ? 37.039 -10.956 40.816 1.00 16.41 60 LEU B N 1
ATOM 2612 C CA . LEU B 1 66 ? 36.702 -10.262 42.055 1.00 16.16 60 LEU B CA 1
ATOM 2613 C C . LEU B 1 66 ? 37.780 -9.310 42.512 1.00 16.89 60 LEU B C 1
ATOM 2614 O O . LEU B 1 66 ? 37.480 -8.269 43.080 1.00 16.98 60 LEU B O 1
ATOM 2619 N N . ASP B 1 67 ? 39.040 -9.663 42.280 1.00 16.01 61 ASP B N 1
ATOM 2620 C CA . ASP B 1 67 ? 40.119 -8.741 42.615 1.00 17.24 61 ASP B CA 1
ATOM 2621 C C . ASP B 1 67 ? 40.037 -7.465 41.780 1.00 16.80 61 ASP B C 1
ATOM 2622 O O . ASP B 1 67 ? 40.149 -6.362 42.302 1.00 16.91 61 ASP B O 1
ATOM 2627 N N . ARG B 1 68 ? 39.740 -7.602 40.496 1.00 16.69 62 ARG B N 1
ATOM 2628 C CA . ARG B 1 68 ? 39.601 -6.429 39.640 1.00 16.65 62 ARG B CA 1
ATOM 2629 C C . ARG B 1 68 ? 38.345 -5.619 39.986 1.00 16.08 62 ARG B C 1
ATOM 2630 O O . ARG B 1 68 ? 38.373 -4.398 39.973 1.00 16.39 62 ARG B O 1
ATOM 2638 N N . PHE B 1 69 ? 37.237 -6.288 40.270 1.00 15.18 63 PHE B N 1
ATOM 2639 C CA . PHE B 1 69 ? 36.035 -5.565 40.710 1.00 15.16 63 PHE B CA 1
ATOM 2640 C C . PHE B 1 69 ? 36.350 -4.773 41.984 1.00 16.47 63 PHE B C 1
ATOM 2641 O O . PHE B 1 69 ? 35.993 -3.594 42.080 1.00 16.24 63 PHE B O 1
ATOM 2649 N N . GLN B 1 70 ? 37.038 -5.393 42.940 1.00 16.59 64 GLN B N 1
ATOM 2650 C CA . GLN B 1 70 ? 37.352 -4.676 44.170 1.00 17.98 64 GLN B CA 1
ATOM 2651 C C . GLN B 1 70 ? 38.250 -3.455 43.895 1.00 17.29 64 GLN B C 1
ATOM 2652 O O . GLN B 1 70 ? 38.112 -2.389 44.533 1.00 17.92 64 GLN B O 1
ATOM 2658 N N . GLU B 1 71 ? 39.211 -3.618 42.997 1.00 17.43 65 GLU B N 1
ATOM 2659 C CA . GLU B 1 71 ? 40.072 -2.513 42.598 1.00 19.08 65 GLU B CA 1
ATOM 2660 C C . GLU B 1 71 ? 39.264 -1.348 42.056 1.00 18.55 65 GLU B C 1
ATOM 2661 O O . GLU B 1 71 ? 39.474 -0.216 42.467 1.00 18.64 65 GLU B O 1
ATOM 2667 N N . ALA B 1 72 ? 38.330 -1.617 41.152 1.00 17.17 66 ALA B N 1
ATOM 2668 C CA . ALA B 1 72 ? 37.509 -0.542 40.586 1.00 16.79 66 ALA B CA 1
ATOM 2669 C C . ALA B 1 72 ? 36.585 0.097 41.619 1.00 16.85 66 ALA B C 1
ATOM 2670 O O . ALA B 1 72 ? 36.444 1.314 41.661 1.00 17.50 66 ALA B O 1
ATOM 2672 N N . ILE B 1 73 ? 35.924 -0.739 42.410 1.00 16.27 67 ILE B N 1
ATOM 2673 C CA . ILE B 1 73 ? 35.026 -0.259 43.458 1.00 16.93 67 ILE B CA 1
ATOM 2674 C C . ILE B 1 73 ? 35.786 0.654 44.398 1.00 17.37 67 ILE B C 1
ATOM 2675 O O . ILE B 1 73 ? 35.323 1.745 44.714 1.00 18.05 67 ILE B O 1
ATOM 2680 N N . SER B 1 74 ? 36.936 0.210 44.875 1.00 17.32 68 SER B N 1
ATOM 2681 C CA . SER B 1 74 ? 37.718 1.006 45.809 1.00 18.71 68 SER B CA 1
ATOM 2682 C C . SER B 1 74 ? 38.202 2.305 45.173 1.00 18.87 68 SER B C 1
ATOM 2683 O O . SER B 1 74 ? 38.206 3.346 45.819 1.00 19.25 68 SER B O 1
ATOM 2686 N N . ALA B 1 75 ? 38.605 2.253 43.904 1.00 19.01 69 ALA B N 1
ATOM 2687 C CA . ALA B 1 75 ? 39.090 3.460 43.236 1.00 19.24 69 ALA B CA 1
ATOM 2688 C C . ALA B 1 75 ? 37.984 4.514 43.179 1.00 18.73 69 ALA B C 1
ATOM 2689 O O . ALA B 1 75 ? 38.214 5.708 43.449 1.00 20.36 69 ALA B O 1
ATOM 2691 N N . ILE B 1 76 ? 36.785 4.065 42.813 1.00 18.31 70 ILE B N 1
ATOM 2692 C CA . ILE B 1 76 ? 35.651 4.974 42.724 1.00 17.72 70 ILE B CA 1
ATOM 2693 C C . ILE B 1 76 ? 35.280 5.505 44.121 1.00 19.25 70 ILE B C 1
ATOM 2694 O O . ILE B 1 76 ? 35.098 6.703 44.303 1.00 19.61 70 ILE B O 1
ATOM 2699 N N . ARG B 1 77 ? 35.182 4.617 45.108 1.00 18.85 71 ARG B N 1
ATOM 2700 C CA . ARG B 1 77 ? 34.827 5.045 46.462 1.00 20.04 71 ARG B CA 1
ATOM 2701 C C . ARG B 1 77 ? 35.795 6.077 47.019 1.00 21.90 71 ARG B C 1
ATOM 2702 O O . ARG B 1 77 ? 35.391 6.986 47.742 1.00 21.06 71 ARG B O 1
ATOM 2710 N N . GLU B 1 78 ? 37.079 5.933 46.695 1.00 20.32 72 GLU B N 1
ATOM 2711 C CA . GLU B 1 78 ? 38.091 6.803 47.272 1.00 23.64 72 GLU B CA 1
ATOM 2712 C C . GLU B 1 78 ? 37.911 8.246 46.815 1.00 23.24 72 GLU B C 1
ATOM 2713 O O . GLU B 1 78 ? 38.120 9.176 47.602 1.00 26.75 72 GLU B O 1
ATOM 2719 N N . VAL B 1 79 ? 37.520 8.431 45.552 1.00 21.78 73 VAL B N 1
ATOM 2720 C CA . VAL B 1 79 ? 37.392 9.793 45.007 1.00 22.95 73 VAL B CA 1
ATOM 2721 C C . VAL B 1 79 ? 35.951 10.335 45.072 1.00 24.45 73 VAL B C 1
ATOM 2722 O O . VAL B 1 79 ? 35.747 11.543 45.095 1.00 24.93 73 VAL B O 1
ATOM 2726 N N . VAL B 1 80 ? 34.955 9.452 45.111 1.00 19.83 74 VAL B N 1
ATOM 2727 C CA . VAL B 1 80 ? 33.572 9.889 45.180 1.00 19.46 74 VAL B CA 1
ATOM 2728 C C . VAL B 1 80 ? 32.757 8.921 46.044 1.00 18.18 74 VAL B C 1
ATOM 2729 O O . VAL B 1 80 ? 31.974 8.122 45.559 1.00 18.72 74 VAL B O 1
ATOM 2733 N N . PRO B 1 81 ? 32.949 8.993 47.371 1.00 19.96 75 PRO B N 1
ATOM 2734 C CA . PRO B 1 81 ? 32.280 8.018 48.233 1.00 20.98 75 PRO B CA 1
ATOM 2735 C C . PRO B 1 81 ? 30.771 8.161 48.231 1.00 21.99 75 PRO B C 1
ATOM 2736 O O . PRO B 1 81 ? 30.063 7.235 48.627 1.00 22.84 75 PRO B O 1
ATOM 2740 N N . GLU B 1 82 ? 30.265 9.297 47.768 1.00 17.91 76 GLU B N 1
ATOM 2741 C CA . GLU B 1 82 ? 28.821 9.529 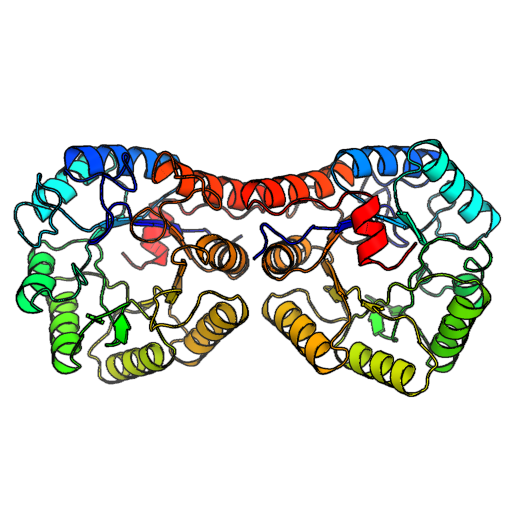47.792 1.00 19.12 76 GLU B CA 1
ATOM 2742 C C . GLU B 1 82 ? 28.051 8.765 46.740 1.00 16.62 76 GLU B C 1
ATOM 2743 O O . GLU B 1 82 ? 26.860 8.505 46.895 1.00 16.10 76 GLU B O 1
ATOM 2749 N N . ILE B 1 83 ? 28.716 8.414 45.648 1.00 15.58 77 ILE B N 1
ATOM 2750 C CA . ILE B 1 83 ? 28.009 7.761 44.562 1.00 16.02 77 ILE B CA 1
ATOM 2751 C C . ILE B 1 83 ? 27.690 6.299 44.929 1.00 14.98 77 ILE B C 1
ATOM 2752 O O . ILE B 1 83 ? 28.408 5.638 45.702 1.00 16.91 77 ILE B O 1
ATOM 2757 N N . ILE B 1 84 ? 26.581 5.818 44.391 1.00 13.57 78 ILE B N 1
ATOM 2758 C CA . ILE B 1 84 ? 26.164 4.442 44.579 1.00 13.24 78 ILE B CA 1
ATOM 2759 C C . ILE B 1 84 ? 26.823 3.617 43.479 1.00 12.86 78 ILE B C 1
ATOM 2760 O O . ILE B 1 84 ? 26.587 3.897 42.296 1.00 13.93 78 ILE B O 1
ATOM 2765 N N . ILE B 1 85 ? 27.584 2.593 43.859 1.00 13.22 79 ILE B N 1
ATOM 2766 C CA . ILE B 1 85 ? 28.253 1.726 42.881 1.00 13.45 79 ILE B CA 1
ATOM 2767 C C . ILE B 1 85 ? 27.428 0.441 42.734 1.00 13.07 79 ILE B C 1
ATOM 2768 O O . ILE B 1 85 ? 27.297 -0.372 43.654 1.00 14.93 79 ILE B O 1
ATOM 2773 N N . GLN B 1 86 ? 26.775 0.329 41.582 1.00 11.96 80 GLN B N 1
ATOM 2774 C CA . GLN B 1 86 ? 25.891 -0.778 41.236 1.00 11.90 80 GLN B CA 1
ATOM 2775 C C . GLN B 1 86 ? 26.640 -1.732 40.307 1.00 13.14 80 GLN B C 1
ATOM 2776 O O . GLN B 1 86 ? 26.984 -1.373 39.187 1.00 14.97 80 GLN B O 1
ATOM 2782 N N . ILE B 1 87 ? 26.932 -2.938 40.782 1.00 12.84 81 ILE B N 1
ATOM 2783 C CA . ILE B 1 87 ? 27.702 -3.925 40.020 1.00 13.06 81 ILE B CA 1
ATOM 2784 C C . ILE B 1 87 ? 26.829 -4.626 38.995 1.00 12.52 81 ILE B C 1
ATOM 2785 O O . ILE B 1 87 ? 25.753 -5.092 39.318 1.00 14.11 81 ILE B O 1
ATOM 2790 N N . SER B 1 88 ? 27.336 -4.760 37.772 1.00 12.62 82 SER B N 1
ATOM 2791 C CA . SER B 1 88 ? 26.664 -5.566 36.774 1.00 13.00 82 SER B CA 1
ATOM 2792 C C . SER B 1 88 ? 26.823 -7.029 37.076 1.00 12.69 82 SER B C 1
ATOM 2793 O O . SER B 1 88 ? 27.912 -7.491 37.363 1.00 15.44 82 SER B O 1
ATOM 2796 N N . THR B 1 89 ? 25.752 -7.790 36.985 1.00 14.87 83 THR B N 1
ATOM 2797 C CA . THR B 1 89 ? 25.858 -9.251 36.948 1.00 14.96 83 THR B CA 1
ATOM 2798 C C . THR B 1 89 ? 25.510 -9.787 35.572 1.00 15.41 83 THR B C 1
ATOM 2799 O O . THR B 1 89 ? 25.370 -10.987 35.389 1.00 15.65 83 THR B O 1
ATOM 2803 N N . GLY B 1 90 ? 25.370 -8.898 34.603 1.00 18.52 84 GLY B N 1
ATOM 2804 C CA . GLY B 1 90 ? 25.088 -9.318 33.242 1.00 16.31 84 GLY B CA 1
ATOM 2805 C C . GLY B 1 90 ? 26.376 -9.684 32.545 1.00 18.16 84 GLY B C 1
ATOM 2806 O O . GLY B 1 90 ? 26.467 -10.698 31.812 1.00 20.36 84 GLY B O 1
ATOM 2807 N N . GLY B 1 91 ? 27.407 -8.864 32.765 1.00 21.57 85 GLY B N 1
ATOM 2808 C CA . GLY B 1 91 ? 28.695 -9.121 32.163 1.00 22.08 85 GLY B CA 1
ATOM 2809 C C . GLY B 1 91 ? 28.655 -9.117 30.642 1.00 21.62 85 GLY B C 1
ATOM 2810 O O . GLY B 1 91 ? 27.789 -8.483 30.026 1.00 22.85 85 GLY B O 1
ATOM 2811 N N . ALA B 1 92 ? 29.605 -9.841 30.046 1.00 23.52 86 ALA B N 1
ATOM 2812 C CA . ALA B 1 92 ? 29.843 -9.858 28.605 1.00 24.59 86 ALA B CA 1
ATOM 2813 C C . ALA B 1 92 ? 29.214 -11.054 27.938 1.00 29.42 86 ALA B C 1
ATOM 2814 O O . ALA B 1 92 ? 28.853 -12.036 28.614 1.00 26.53 86 ALA B O 1
ATOM 2816 N N . VAL B 1 93 ? 29.134 -10.964 26.606 1.00 38.92 87 VAL B N 1
ATOM 2817 C CA . VAL B 1 93 ? 28.603 -12.018 25.739 1.00 36.00 87 VAL B CA 1
ATOM 2818 C C . VAL B 1 93 ? 29.204 -13.377 26.068 1.00 29.36 87 VAL B C 1
ATOM 2819 O O . VAL B 1 93 ? 30.437 -13.554 26.054 1.00 38.70 87 VAL B O 1
ATOM 2823 N N . GLY B 1 94 ? 28.329 -14.331 26.391 1.00 33.61 88 GLY B N 1
ATOM 2824 C CA . GLY B 1 94 ? 28.750 -15.717 26.619 1.00 31.53 88 GLY B CA 1
ATOM 2825 C C . GLY B 1 94 ? 29.344 -16.055 27.989 1.00 26.02 88 GLY B C 1
ATOM 2826 O O . GLY B 1 94 ? 29.712 -17.198 28.223 1.00 26.20 88 GLY B O 1
ATOM 2827 N N . GLU B 1 95 ? 29.439 -15.093 28.905 1.00 21.32 89 GLU B N 1
ATOM 2828 C CA . GLU B 1 95 ? 30.104 -15.345 30.189 1.00 18.61 89 GLU B CA 1
ATOM 2829 C C . GLU B 1 95 ? 29.330 -16.374 31.022 1.00 19.75 89 GLU B C 1
ATOM 2830 O O . GLU B 1 95 ? 28.105 -16.441 30.945 1.00 21.71 89 GLU B O 1
ATOM 2836 N N . SER B 1 96 ? 30.036 -17.174 31.817 1.00 17.80 90 SER B N 1
ATOM 2837 C CA . SER B 1 96 ? 29.381 -18.193 32.653 1.00 17.22 90 SER B CA 1
ATOM 2838 C C . SER B 1 96 ? 28.563 -17.554 33.749 1.00 16.54 90 SER B C 1
ATOM 2839 O O . SER B 1 96 ? 28.922 -16.499 34.286 1.00 16.73 90 SER B O 1
ATOM 2842 N N . PHE B 1 97 ? 27.501 -18.244 34.141 1.00 16.40 91 PHE B N 1
ATOM 2843 C CA . PHE B 1 97 ? 26.649 -17.723 35.187 1.00 15.52 91 PHE B CA 1
ATOM 2844 C C . PHE B 1 97 ? 27.385 -17.717 36.531 1.00 15.32 91 PHE B C 1
ATOM 2845 O O . PHE B 1 97 ? 27.216 -16.795 37.328 1.00 15.84 91 PHE B O 1
ATOM 2853 N N . ASP B 1 98 ? 28.216 -18.723 36.800 1.00 16.42 92 ASP B N 1
ATOM 2854 C CA . ASP B 1 98 ? 29.012 -18.720 38.032 1.00 16.59 92 ASP B CA 1
ATOM 2855 C C . ASP B 1 98 ? 29.833 -17.431 38.177 1.00 16.63 92 ASP B C 1
ATOM 2856 O O . ASP B 1 98 ? 29.854 -16.807 39.235 1.00 16.85 92 ASP B O 1
ATOM 2861 N N . LYS B 1 99 ? 30.506 -17.025 37.105 1.00 15.24 93 LYS B N 1
ATOM 2862 C CA . LYS B 1 99 ? 31.347 -15.847 37.158 1.00 15.54 93 LYS B CA 1
ATOM 2863 C C . LYS B 1 99 ? 30.521 -14.573 37.251 1.00 15.40 93 LYS B C 1
ATOM 2864 O O . LYS B 1 99 ? 30.953 -13.596 37.824 1.00 15.51 93 LYS B O 1
ATOM 2870 N N . ARG B 1 100 ? 29.338 -14.592 36.669 1.00 14.96 94 ARG B N 1
ATOM 2871 C CA . ARG B 1 100 ? 28.417 -13.448 36.747 1.00 14.47 94 ARG B CA 1
ATOM 2872 C C . ARG B 1 100 ? 27.862 -13.243 38.164 1.00 15.66 94 ARG B C 1
ATOM 2873 O O . ARG B 1 100 ? 27.653 -12.123 38.615 1.00 14.07 94 ARG B O 1
ATOM 2881 N N . LEU B 1 101 ? 27.604 -14.342 38.870 1.00 14.67 95 LEU B N 1
ATOM 2882 C CA . LEU B 1 101 ? 27.044 -14.297 40.231 1.00 15.29 95 LEU B CA 1
ATOM 2883 C C . LEU B 1 101 ? 28.069 -13.959 41.286 1.00 14.94 95 LEU B C 1
ATOM 2884 O O . LEU B 1 101 ? 27.775 -13.239 42.239 1.00 16.05 95 LEU B O 1
ATOM 2889 N N . ALA B 1 102 ? 29.281 -14.489 41.119 1.00 15.81 96 ALA B N 1
ATOM 2890 C CA . ALA B 1 102 ? 30.301 -14.443 42.179 1.00 14.77 96 ALA B CA 1
ATOM 2891 C C . ALA B 1 102 ? 30.559 -13.073 42.826 1.00 15.14 96 ALA B C 1
ATOM 2892 O O . ALA B 1 102 ? 30.776 -12.993 44.034 1.00 15.28 96 ALA B O 1
ATOM 2894 N N . PRO B 1 103 ? 30.551 -11.990 42.039 1.00 14.76 97 PRO B N 1
ATOM 2895 C CA . PRO B 1 103 ? 30.883 -10.688 42.646 1.00 14.65 97 PRO B CA 1
ATOM 2896 C C . PRO B 1 103 ? 29.881 -10.158 43.687 1.00 14.77 97 PRO B C 1
ATOM 2897 O O . PRO B 1 103 ? 30.211 -9.226 44.408 1.00 15.05 97 PRO B O 1
ATOM 2901 N N . LEU B 1 104 ? 28.698 -10.758 43.815 1.00 14.18 98 LEU B N 1
ATOM 2902 C CA A LEU B 1 104 ? 27.802 -10.391 44.913 0.61 14.23 98 LEU B CA 1
ATOM 2903 C CA B LEU B 1 104 ? 27.794 -10.401 44.912 0.39 14.19 98 LEU B CA 1
ATOM 2904 C C . LEU B 1 104 ? 28.455 -10.593 46.280 1.00 15.01 98 LEU B C 1
ATOM 2905 O O . LEU B 1 104 ? 28.086 -9.911 47.241 1.00 15.10 98 LEU B O 1
ATOM 2914 N N . ALA B 1 105 ? 29.443 -11.499 46.357 1.00 15.37 99 ALA B N 1
ATOM 2915 C CA . ALA B 1 105 ? 30.164 -11.751 47.594 1.00 16.47 99 ALA B CA 1
ATOM 2916 C C . ALA B 1 105 ? 30.962 -10.531 48.071 1.00 15.35 99 ALA B C 1
ATOM 2917 O O . ALA B 1 105 ? 31.337 -10.446 49.235 1.00 17.98 99 ALA B O 1
ATOM 2919 N N . LEU B 1 106 ? 31.206 -9.578 47.172 1.00 15.87 100 LEU B N 1
ATOM 2920 C CA . LEU B 1 106 ? 31.835 -8.309 47.519 1.00 15.95 100 LEU B CA 1
ATOM 2921 C C . LEU B 1 106 ? 30.892 -7.372 48.270 1.00 15.39 100 LEU B C 1
ATOM 2922 O O . LEU B 1 106 ? 31.304 -6.317 48.739 1.00 16.83 100 LEU B O 1
ATOM 2927 N N . LYS B 1 107 ? 29.620 -7.741 48.375 1.00 15.59 101 LYS B N 1
ATOM 2928 C CA . LYS B 1 107 ? 28.643 -6.983 49.159 1.00 15.53 101 LYS B CA 1
ATOM 2929 C C . LYS B 1 107 ? 28.540 -5.524 48.712 1.00 15.81 101 LYS B C 1
ATOM 2930 O O . LYS B 1 107 ? 28.585 -4.605 49.503 1.00 17.39 101 LYS B O 1
ATOM 2936 N N . PRO B 1 108 ? 28.325 -5.302 47.417 1.00 15.51 102 PRO B N 1
ATOM 2937 C CA . PRO B 1 108 ? 28.053 -3.948 46.970 1.00 15.56 102 PRO B CA 1
ATOM 2938 C C . PRO B 1 108 ? 26.689 -3.461 47.492 1.00 13.62 102 PRO B C 1
ATOM 2939 O O . PRO B 1 108 ? 25.858 -4.278 47.903 1.00 14.35 102 PRO B O 1
ATOM 2943 N N . GLU B 1 109 ? 26.439 -2.160 47.420 1.00 14.68 103 GLU B N 1
ATOM 2944 C CA . GLU B 1 109 ? 25.129 -1.640 47.828 1.00 15.54 103 GLU B CA 1
ATOM 2945 C C . GLU B 1 109 ? 24.000 -2.188 46.957 1.00 15.36 103 GLU B C 1
ATOM 2946 O O . GLU B 1 109 ? 22.895 -2.481 47.433 1.00 15.98 103 GLU B O 1
ATOM 2952 N N . MET B 1 110 ? 24.310 -2.352 45.671 1.00 13.69 104 MET B N 1
ATOM 2953 C CA . MET B 1 110 ? 23.320 -2.699 44.672 1.00 12.75 104 MET B CA 1
ATOM 2954 C C . MET B 1 110 ? 23.993 -3.495 43.564 1.00 12.44 104 MET B C 1
ATOM 2955 O O . MET B 1 110 ? 25.186 -3.312 43.290 1.00 12.96 104 MET B O 1
ATOM 2960 N N . ALA B 1 111 ? 23.229 -4.359 42.894 1.00 12.25 105 ALA B N 1
ATOM 2961 C CA . ALA B 1 111 ? 23.748 -5.095 41.741 1.00 12.30 105 ALA B CA 1
ATOM 2962 C C . ALA B 1 111 ? 22.598 -5.418 40.804 1.00 13.70 105 ALA B C 1
ATOM 2963 O O . ALA B 1 111 ? 21.445 -5.473 41.267 1.00 12.88 105 ALA B O 1
ATOM 2965 N N . THR B 1 112 ? 22.871 -5.642 39.519 1.00 13.56 106 THR B N 1
ATOM 2966 C CA A THR B 1 112 ? 21.771 -5.927 38.618 0.50 13.46 106 THR B CA 1
ATOM 2967 C CA B THR B 1 112 ? 21.771 -5.945 38.602 0.50 13.68 106 THR B CA 1
ATOM 2968 C C . THR B 1 112 ? 21.319 -7.398 38.744 1.00 12.26 106 THR B C 1
ATOM 2969 O O . THR B 1 112 ? 22.103 -8.294 39.100 1.00 13.49 106 THR B O 1
ATOM 2976 N N . LEU B 1 113 ? 20.051 -7.616 38.480 1.00 12.46 107 LEU B N 1
ATOM 2977 C CA . LEU B 1 113 ? 19.442 -8.932 38.448 1.00 11.70 107 LEU B CA 1
ATOM 2978 C C . LEU B 1 113 ? 18.696 -8.985 37.114 1.00 10.84 107 LEU B C 1
ATOM 2979 O O . LEU B 1 113 ? 17.673 -8.363 36.947 1.00 11.92 107 LEU B O 1
ATOM 2984 N N . ASN B 1 114 ? 19.256 -9.673 36.124 1.00 11.76 108 ASN B N 1
ATOM 2985 C CA . ASN B 1 114 ? 18.591 -9.778 34.811 1.00 11.83 108 ASN B CA 1
ATOM 2986 C C . ASN B 1 114 ? 17.442 -10.756 34.850 1.00 12.08 108 ASN B C 1
ATOM 2987 O O . ASN B 1 114 ? 17.595 -11.884 35.301 1.00 13.95 108 ASN B O 1
ATOM 2992 N N . ALA B 1 115 ? 16.284 -10.304 34.376 1.00 11.40 109 ALA B N 1
ATOM 2993 C CA . ALA B 1 115 ? 15.030 -11.003 34.616 1.00 11.42 109 ALA B CA 1
ATOM 2994 C C . ALA B 1 115 ? 14.608 -11.964 33.519 1.00 10.66 109 ALA B C 1
ATOM 2995 O O . ALA B 1 115 ? 13.548 -12.544 33.605 1.00 12.05 109 ALA B O 1
ATOM 2997 N N . GLY B 1 116 ? 15.419 -12.148 32.490 1.00 11.66 110 GLY B N 1
ATOM 2998 C CA . GLY B 1 116 ? 15.061 -13.081 31.425 1.00 11.66 110 GLY B CA 1
ATOM 2999 C C . GLY B 1 116 ? 16.141 -13.201 30.382 1.00 11.02 110 GLY B C 1
ATOM 3000 O O . GLY B 1 116 ? 17.109 -12.443 30.369 1.00 12.32 110 GLY B O 1
ATOM 3001 N N . THR B 1 117 ? 15.904 -14.144 29.474 1.00 11.69 111 THR B N 1
ATOM 3002 C CA . THR B 1 117 ? 16.761 -14.400 28.323 1.00 12.34 111 THR B CA 1
ATOM 3003 C C . THR B 1 117 ? 16.217 -13.639 27.122 1.00 11.83 111 THR B C 1
ATOM 3004 O O . THR B 1 117 ? 15.018 -13.530 26.917 1.00 12.47 111 THR B O 1
ATOM 3008 N N . LEU B 1 118 ? 17.116 -13.104 26.296 1.00 11.21 112 LEU B N 1
ATOM 3009 C CA . LEU B 1 118 ? 16.698 -12.563 24.980 1.00 11.72 112 LEU B CA 1
ATOM 3010 C C . LEU B 1 118 ? 17.844 -12.654 23.989 1.00 11.26 112 LEU B C 1
ATOM 3011 O O . LEU B 1 118 ? 19.018 -12.596 24.374 1.00 12.53 112 LEU B O 1
ATOM 3016 N N . ASN B 1 119 ? 17.509 -12.786 22.708 1.00 11.81 113 ASN B N 1
ATOM 3017 C CA . ASN B 1 119 ? 18.449 -12.507 21.659 1.00 11.18 113 ASN B CA 1
ATOM 3018 C C . ASN B 1 119 ? 18.975 -11.099 21.798 1.00 11.57 113 ASN B C 1
ATOM 3019 O O . ASN B 1 119 ? 18.198 -10.182 22.097 1.00 11.86 113 ASN B O 1
ATOM 3024 N N . PHE B 1 120 ? 20.261 -10.935 21.571 1.00 12.19 114 PHE B N 1
ATOM 3025 C CA . PHE B 1 120 ? 20.953 -9.684 21.929 1.00 13.04 114 PHE B CA 1
ATOM 3026 C C . PHE B 1 120 ? 21.971 -9.469 20.822 1.00 13.43 114 PHE B C 1
ATOM 3027 O O . PHE B 1 120 ? 23.023 -10.093 20.798 1.00 14.43 114 PHE B O 1
ATOM 3035 N N . GLY B 1 121 ? 21.578 -8.694 19.828 1.00 14.17 115 GLY B N 1
ATOM 3036 C CA . GLY B 1 121 ? 22.366 -8.554 18.621 1.00 14.70 115 GLY B CA 1
ATOM 3037 C C . GLY B 1 121 ? 22.501 -9.891 17.914 1.00 15.59 115 GLY B C 1
ATOM 3038 O O . GLY B 1 121 ? 21.524 -10.577 17.653 1.00 16.81 115 GLY B O 1
ATOM 3039 N N . ASP B 1 122 ? 23.726 -10.303 17.625 1.00 15.04 116 ASP B N 1
ATOM 3040 C CA . ASP B 1 122 ? 23.975 -11.548 16.890 1.00 15.71 116 ASP B CA 1
ATOM 3041 C C . ASP B 1 122 ? 24.000 -12.773 17.796 1.00 15.18 116 ASP B C 1
ATOM 3042 O O . ASP B 1 122 ? 24.099 -13.892 17.308 1.00 17.70 116 ASP B O 1
ATOM 3047 N N . ASP B 1 123 ? 23.895 -12.564 19.109 1.00 14.95 117 ASP B N 1
ATOM 3048 C CA . ASP B 1 123 ? 24.040 -13.643 20.102 1.00 15.35 117 ASP B CA 1
ATOM 3049 C C . ASP B 1 123 ? 22.762 -13.765 20.941 1.00 13.51 117 ASP B C 1
ATOM 3050 O O . ASP B 1 123 ? 21.735 -13.183 20.590 1.00 14.25 117 ASP B O 1
ATOM 3055 N N . ILE B 1 124 ? 22.838 -14.541 22.017 1.00 14.48 118 ILE B N 1
ATOM 3056 C CA . ILE B 1 124 ? 21.753 -14.676 22.969 1.00 13.69 118 ILE B CA 1
ATOM 3057 C C . ILE B 1 124 ? 22.313 -14.327 24.327 1.00 13.54 118 ILE B C 1
ATOM 3058 O O . ILE B 1 124 ? 23.364 -14.840 24.721 1.00 16.36 118 ILE B O 1
ATOM 3063 N N . PHE B 1 125 ? 21.576 -13.491 25.064 1.00 12.99 119 PHE B N 1
ATOM 3064 C CA . PHE B 1 125 ? 21.910 -13.173 26.450 1.00 12.36 119 PHE B CA 1
ATOM 3065 C C . PHE B 1 125 ? 21.091 -14.147 27.317 1.00 12.42 119 PHE B C 1
ATOM 3066 O O . PHE B 1 125 ? 19.897 -13.994 27.467 1.00 12.68 119 PHE B O 1
ATOM 3074 N N . ILE B 1 126 ? 21.774 -15.150 27.877 1.00 12.30 120 ILE B N 1
ATOM 3075 C CA . ILE B 1 126 ? 21.129 -16.258 28.536 1.00 13.70 120 ILE B CA 1
ATOM 3076 C C . ILE B 1 126 ? 20.983 -16.014 30.033 1.00 13.02 120 ILE B C 1
ATOM 3077 O O . ILE B 1 126 ? 21.962 -15.722 30.731 1.00 13.39 120 ILE B O 1
ATOM 3082 N N . ASN B 1 127 ? 19.763 -16.186 30.519 1.00 12.42 121 ASN B N 1
ATOM 3083 C CA . ASN B 1 127 ? 19.410 -16.139 31.951 1.00 12.31 121 ASN B CA 1
ATOM 3084 C C . ASN B 1 127 ? 18.407 -17.253 32.237 1.00 12.96 121 ASN B C 1
ATOM 3085 O O . ASN B 1 127 ? 17.200 -17.041 32.303 1.00 12.87 121 ASN B O 1
ATOM 3090 N N . HIS B 1 128 ? 18.938 -18.465 32.376 1.00 12.23 122 HIS B N 1
ATOM 3091 C CA . HIS B 1 128 ? 18.099 -19.618 32.580 1.00 12.21 122 HIS B CA 1
ATOM 3092 C C . HIS B 1 128 ? 17.246 -19.410 33.838 1.00 11.52 122 HIS B C 1
ATOM 3093 O O . HIS B 1 128 ? 17.745 -18.898 34.836 1.00 11.78 122 HIS B O 1
ATOM 3100 N N . PRO B 1 129 ? 15.983 -19.863 33.843 1.00 12.20 123 PRO B N 1
ATOM 3101 C CA . PRO B 1 129 ? 15.127 -19.689 35.025 1.00 11.62 123 PRO B CA 1
ATOM 3102 C C . PRO B 1 129 ? 15.756 -20.145 36.338 1.00 11.87 123 PRO B C 1
ATOM 3103 O O . PRO B 1 129 ? 15.575 -19.481 37.352 1.00 12.53 123 PRO B O 1
ATOM 3107 N N . ALA B 1 130 ? 16.461 -21.262 36.343 1.00 12.87 124 ALA B N 1
ATOM 3108 C CA . ALA B 1 130 ? 17.082 -21.760 37.559 1.00 13.76 124 ALA B CA 1
ATOM 3109 C C . ALA B 1 130 ? 18.227 -20.856 38.036 1.00 12.47 124 ALA B C 1
ATOM 3110 O O . ALA B 1 130 ? 18.503 -20.731 39.249 1.00 14.22 124 ALA B O 1
ATOM 3112 N N . ASP B 1 131 ? 18.919 -20.250 37.082 1.00 12.65 125 ASP B N 1
ATOM 3113 C CA . ASP B 1 131 ? 19.983 -19.310 37.381 1.00 12.35 125 ASP B CA 1
ATOM 3114 C C . ASP B 1 131 ? 19.429 -17.987 37.908 1.00 11.39 125 ASP B C 1
ATOM 3115 O O . ASP B 1 131 ? 20.000 -17.419 38.848 1.00 11.87 125 ASP B O 1
ATOM 3120 N N . ILE B 1 132 ? 18.343 -17.494 37.322 1.00 11.51 126 ILE B N 1
ATOM 3121 C CA . ILE B 1 132 ? 17.684 -16.314 37.879 1.00 11.15 126 ILE B CA 1
ATOM 3122 C C . ILE B 1 132 ? 17.346 -16.557 39.368 1.00 11.54 126 ILE B C 1
ATOM 3123 O O . ILE B 1 132 ? 17.585 -15.710 40.211 1.00 11.62 126 ILE B O 1
ATOM 3128 N N . ILE B 1 133 ? 16.797 -17.728 39.667 1.00 11.93 127 ILE B N 1
ATOM 3129 C CA . ILE B 1 133 ? 16.431 -18.066 41.041 1.00 12.85 127 ILE B CA 1
ATOM 3130 C C . ILE B 1 133 ? 17.646 -18.108 41.957 1.00 13.10 127 ILE B C 1
ATOM 3131 O O . ILE B 1 133 ? 17.638 -17.506 43.023 1.00 12.89 127 ILE B O 1
ATOM 3136 N N . ARG B 1 134 ? 18.725 -18.775 41.528 1.00 13.07 128 ARG B N 1
ATOM 3137 C CA . ARG B 1 134 ? 19.881 -18.832 42.407 1.00 14.04 128 ARG B CA 1
ATOM 3138 C C . ARG B 1 134 ? 20.545 -17.453 42.572 1.00 11.94 128 ARG B C 1
ATOM 3139 O O . ARG B 1 134 ? 21.068 -17.134 43.643 1.00 13.65 128 ARG B O 1
ATOM 3147 N N . LEU B 1 135 ? 20.479 -16.611 41.550 1.00 12.55 129 LEU B N 1
ATOM 3148 C CA . LEU B 1 135 ? 20.976 -15.238 41.706 1.00 12.00 129 LEU B CA 1
ATOM 3149 C C . LEU B 1 135 ? 20.108 -14.452 42.714 1.00 12.02 129 LEU B C 1
ATOM 3150 O O . LEU B 1 135 ? 20.633 -13.786 43.607 1.00 12.29 129 LEU B O 1
ATOM 3155 N N . ALA B 1 136 ? 18.789 -14.560 42.598 1.00 12.38 130 ALA B N 1
ATOM 3156 C CA . ALA B 1 136 ? 17.890 -13.931 43.557 1.00 11.91 130 ALA B CA 1
ATOM 3157 C C . ALA B 1 136 ? 18.208 -14.371 44.982 1.00 12.14 130 ALA B C 1
ATOM 3158 O O . ALA B 1 136 ? 18.212 -13.565 45.917 1.00 12.89 130 ALA B O 1
ATOM 3160 N N . GLU B 1 137 ? 18.495 -15.656 45.156 1.00 12.20 131 GLU B N 1
ATOM 3161 C CA . GLU B 1 137 ? 18.858 -16.195 46.452 1.00 14.18 131 GLU B CA 1
ATOM 3162 C C . GLU B 1 137 ? 20.168 -15.582 46.970 1.00 14.06 131 GLU B C 1
ATOM 3163 O O . GLU B 1 137 ? 20.333 -15.276 48.172 1.00 14.23 131 GLU B O 1
ATOM 3169 N N . ALA B 1 138 ? 21.110 -15.379 46.060 1.00 12.96 132 ALA B N 1
ATOM 3170 C CA . ALA B 1 138 ? 22.362 -14.760 46.404 1.00 13.91 132 ALA B CA 1
ATOM 3171 C C . ALA B 1 138 ? 22.207 -13.311 46.877 1.00 12.54 132 ALA B C 1
ATOM 3172 O O . ALA B 1 138 ? 22.955 -12.849 47.768 1.00 13.86 132 ALA B O 1
ATOM 3174 N N . PHE B 1 139 ? 21.288 -12.565 46.288 1.00 13.34 133 PHE B N 1
ATOM 3175 C CA . PHE B 1 139 ? 21.020 -11.216 46.778 1.00 12.86 133 PHE B CA 1
ATOM 3176 C C . PHE B 1 139 ? 20.619 -11.248 48.262 1.00 13.21 133 PHE B C 1
ATOM 3177 O O . PHE B 1 139 ? 21.060 -10.403 49.051 1.00 15.07 133 PHE B O 1
ATOM 3185 N N . LYS B 1 140 ? 19.791 -12.223 48.658 1.00 13.17 134 LYS B N 1
ATOM 3186 C CA . LYS B 1 140 ? 19.428 -12.381 50.071 1.00 13.45 134 LYS B CA 1
ATOM 3187 C C . LYS B 1 140 ? 20.642 -12.787 50.916 1.00 13.67 134 LYS B C 1
ATOM 3188 O O . LYS B 1 140 ? 20.883 -12.253 51.988 1.00 15.39 134 LYS B O 1
ATOM 3194 N N . GLN B 1 141 ? 21.404 -13.764 50.433 1.00 14.20 135 GLN B N 1
ATOM 3195 C CA . GLN B 1 141 ? 22.568 -14.291 51.155 1.00 14.59 135 GLN B CA 1
ATOM 3196 C C . GLN B 1 141 ? 23.557 -13.182 51.495 1.00 14.72 135 GLN B C 1
ATOM 3197 O O . GLN B 1 141 ? 24.095 -13.109 52.605 1.00 17.03 135 GLN B O 1
ATOM 3203 N N . TYR B 1 142 ? 23.824 -12.317 50.520 1.00 13.89 136 TYR 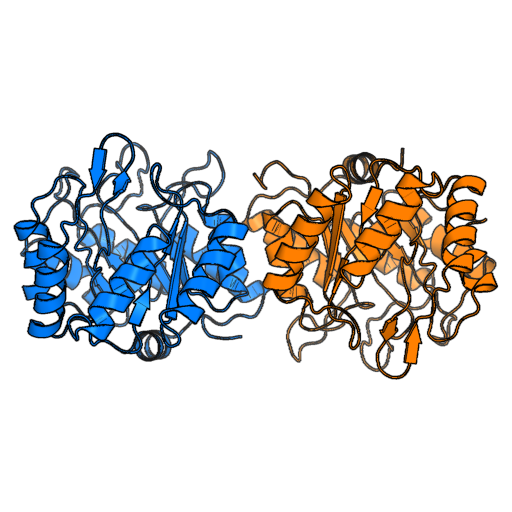B N 1
ATOM 3204 C CA . TYR B 1 142 ? 24.841 -11.263 50.659 1.00 13.93 136 TYR B CA 1
ATOM 3205 C C . TYR B 1 142 ? 24.272 -9.892 51.031 1.00 15.24 136 TYR B C 1
ATOM 3206 O O . TYR B 1 142 ? 25.047 -8.923 51.137 1.00 16.27 136 TYR B O 1
ATOM 3215 N N . ASN B 1 143 ? 22.961 -9.801 51.262 1.00 14.91 137 ASN B N 1
ATOM 3216 C CA . ASN B 1 143 ? 22.328 -8.540 51.687 1.00 14.71 137 ASN B CA 1
ATOM 3217 C C . ASN B 1 143 ? 22.587 -7.391 50.689 1.00 14.24 137 ASN B C 1
ATOM 3218 O O . ASN B 1 143 ? 22.997 -6.291 51.069 1.00 17.23 137 ASN B O 1
ATOM 3223 N N . VAL B 1 144 ? 22.367 -7.684 49.408 1.00 12.98 138 VAL B N 1
ATOM 3224 C CA . VAL B 1 144 ? 22.532 -6.716 48.332 1.00 12.86 138 VAL B CA 1
ATOM 3225 C C . VAL B 1 144 ? 21.156 -6.385 47.778 1.00 12.22 138 VAL B C 1
ATOM 3226 O O . VAL B 1 144 ? 20.321 -7.269 47.647 1.00 12.48 138 VAL B O 1
ATOM 3230 N N . VAL B 1 145 ? 20.913 -5.118 47.440 1.00 12.12 139 VAL B N 1
ATOM 3231 C CA . VAL B 1 145 ? 19.648 -4.728 46.834 1.00 12.16 139 VAL B CA 1
ATOM 3232 C C . VAL B 1 145 ? 19.741 -4.915 45.330 1.00 11.18 139 VAL B C 1
ATOM 3233 O O . VAL B 1 145 ? 20.667 -4.433 44.707 1.00 12.13 139 VAL B O 1
ATOM 3237 N N . PRO B 1 146 ? 18.748 -5.586 44.733 1.00 11.56 140 PRO B N 1
ATOM 3238 C CA . PRO B 1 146 ? 18.784 -5.770 43.275 1.00 12.51 140 PRO B CA 1
ATOM 3239 C C . PRO B 1 146 ? 18.240 -4.570 42.508 1.00 11.95 140 PRO B C 1
ATOM 3240 O O . PRO B 1 146 ? 17.353 -3.853 42.970 1.00 14.23 140 PRO B O 1
ATOM 3244 N N . GLU B 1 147 ? 18.807 -4.369 41.330 1.00 12.39 141 GLU B N 1
ATOM 3245 C CA A GLU B 1 147 ? 18.124 -3.567 40.322 0.50 12.65 141 GLU B CA 1
ATOM 3246 C CA B GLU B 1 147 ? 18.276 -3.518 40.281 0.50 12.91 141 GLU B CA 1
ATOM 3247 C C . GLU B 1 147 ? 17.811 -4.534 39.225 1.00 12.70 141 GLU B C 1
ATOM 3248 O O . GLU B 1 147 ? 18.677 -5.169 38.622 1.00 14.49 141 GLU B O 1
ATOM 3259 N N . VAL B 1 148 ? 16.525 -4.701 38.990 1.00 12.00 142 VAL B N 1
ATOM 3260 C CA . VAL B 1 148 ? 16.055 -5.762 38.134 1.00 11.44 142 VAL B CA 1
ATOM 3261 C C . VAL B 1 148 ? 15.948 -5.238 36.687 1.00 11.25 142 VAL B C 1
ATOM 3262 O O . VAL B 1 148 ? 15.154 -4.330 36.405 1.00 12.15 142 VAL B O 1
ATOM 3266 N N . GLU B 1 149 ? 16.724 -5.840 35.776 1.00 11.82 143 GLU B N 1
ATOM 3267 C CA A GLU B 1 149 ? 16.771 -5.416 34.380 0.50 11.49 143 GLU B CA 1
ATOM 3268 C CA B GLU B 1 149 ? 16.765 -5.375 34.382 0.50 10.92 143 GLU B CA 1
ATOM 3269 C C . GLU B 1 149 ? 15.741 -6.150 33.550 1.00 10.85 143 GLU B C 1
ATOM 3270 O O . GLU B 1 149 ? 15.712 -7.387 33.532 1.00 12.39 143 GLU B O 1
ATOM 3281 N N . VAL B 1 150 ? 14.886 -5.371 32.889 1.00 11.20 144 VAL B N 1
ATOM 3282 C CA . VAL B 1 150 ? 13.739 -5.853 32.125 1.00 10.87 144 VAL B CA 1
ATOM 3283 C C . VAL B 1 150 ? 13.853 -5.328 30.705 1.00 10.46 144 VAL B C 1
ATOM 3284 O O . VAL B 1 150 ? 13.997 -4.145 30.487 1.00 11.40 144 VAL B O 1
ATOM 3288 N N . TYR B 1 151 ? 13.745 -6.246 29.755 1.00 10.50 145 TYR B N 1
ATOM 3289 C CA A TYR B 1 151 ? 13.924 -5.951 28.325 0.55 10.01 145 TYR B CA 1
ATOM 3290 C CA B TYR B 1 151 ? 13.935 -5.950 28.322 0.45 9.82 145 TYR B CA 1
ATOM 3291 C C . TYR B 1 151 ? 12.659 -6.171 27.498 1.00 9.93 145 TYR B C 1
ATOM 3292 O O . TYR B 1 151 ? 12.603 -5.809 26.303 1.00 11.04 145 TYR B O 1
ATOM 3309 N N . GLU B 1 152 ? 11.642 -6.778 28.138 1.00 9.81 146 GLU B N 1
ATOM 3310 C CA . GLU B 1 152 ? 10.398 -7.188 27.480 1.00 9.64 146 GLU B CA 1
ATOM 3311 C C . GLU B 1 152 ? 9.277 -7.247 28.497 1.00 9.87 146 GLU B C 1
ATOM 3312 O O . GLU B 1 152 ? 9.528 -7.449 29.690 1.00 10.39 146 GLU B O 1
ATOM 3318 N N . SER B 1 153 ? 8.053 -7.099 28.026 1.00 9.81 147 SER B N 1
ATOM 3319 C CA . SER B 1 153 ? 6.876 -7.239 28.877 1.00 9.25 147 SER B CA 1
ATOM 3320 C C . SER B 1 153 ? 6.817 -8.456 29.773 1.00 9.48 147 SER B C 1
ATOM 3321 O O . SER B 1 153 ? 6.537 -8.335 30.977 1.00 10.48 147 SER B O 1
ATOM 3324 N N . GLY B 1 154 ? 7.070 -9.612 29.186 1.00 9.98 148 GLY B N 1
ATOM 3325 C CA . GLY B 1 154 ? 6.968 -10.837 29.930 1.00 10.63 148 GLY B CA 1
ATOM 3326 C C . GLY B 1 154 ? 7.954 -10.960 31.089 1.00 9.92 148 GLY B C 1
ATOM 3327 O O . GLY B 1 154 ? 7.741 -11.769 31.995 1.00 10.78 148 GLY B O 1
ATOM 3328 N N . MET B 1 155 ? 9.034 -10.190 31.079 1.00 9.97 149 MET B N 1
ATOM 3329 C CA . MET B 1 155 ? 9.945 -10.237 32.196 1.00 10.26 149 MET B CA 1
ATOM 3330 C C . MET B 1 155 ? 9.340 -9.579 33.428 1.00 9.74 149 MET B C 1
ATOM 3331 O O . MET B 1 155 ? 9.705 -9.959 34.534 1.00 11.63 149 MET B O 1
ATOM 3336 N N . VAL B 1 156 ? 8.480 -8.586 33.245 1.00 9.86 150 VAL B N 1
ATOM 3337 C CA . VAL B 1 156 ? 7.743 -8.032 34.373 1.00 10.12 150 VAL B CA 1
ATOM 3338 C C . VAL B 1 156 ? 6.889 -9.124 35.051 1.00 10.07 150 VAL B C 1
ATOM 3339 O O . VAL B 1 156 ? 6.898 -9.299 36.263 1.00 11.17 150 VAL B O 1
ATOM 3343 N N . ASP B 1 157 ? 6.159 -9.904 34.249 1.00 10.50 151 ASP B N 1
ATOM 3344 C CA . ASP B 1 157 ? 5.328 -10.964 34.799 1.00 10.35 151 ASP B CA 1
ATOM 3345 C C . ASP B 1 157 ? 6.191 -12.003 35.508 1.00 10.60 151 ASP B C 1
ATOM 3346 O O . ASP B 1 157 ? 5.819 -12.537 36.551 1.00 11.40 151 ASP B O 1
ATOM 3351 N N . ALA B 1 158 ? 7.324 -12.352 34.904 1.00 10.05 152 ALA B N 1
ATOM 3352 C CA . ALA B 1 158 ? 8.240 -13.312 35.507 1.00 10.98 152 ALA B CA 1
ATOM 3353 C C . ALA B 1 158 ? 8.678 -12.826 36.879 1.00 11.00 152 ALA B C 1
ATOM 3354 O O . ALA B 1 158 ? 8.713 -13.611 37.850 1.00 11.41 152 ALA B O 1
ATOM 3356 N N . VAL B 1 159 ? 9.044 -11.558 36.991 1.00 10.64 153 VAL B N 1
ATOM 3357 C CA . VAL B 1 159 ? 9.472 -10.988 38.276 1.00 10.52 153 VAL B CA 1
ATOM 3358 C C . VAL B 1 159 ? 8.314 -11.009 39.279 1.00 10.54 153 VAL B C 1
ATOM 3359 O O . VAL B 1 159 ? 8.497 -11.383 40.436 1.00 11.69 153 VAL B O 1
ATOM 3363 N N . ALA B 1 160 ? 7.114 -10.686 38.803 1.00 11.31 154 ALA B N 1
ATOM 3364 C CA . ALA B 1 160 ? 5.958 -10.707 39.695 1.00 11.16 154 ALA B CA 1
ATOM 3365 C C . ALA B 1 160 ? 5.729 -12.115 40.246 1.00 11.69 154 ALA B C 1
ATOM 3366 O O . ALA B 1 160 ? 5.350 -12.281 41.414 1.00 12.16 154 ALA B O 1
ATOM 3368 N N . ARG B 1 161 ? 5.960 -13.132 39.419 1.00 12.16 155 ARG B N 1
ATOM 3369 C CA . ARG B 1 161 ? 5.868 -14.514 39.913 1.00 12.53 155 ARG B CA 1
ATOM 3370 C C . ARG B 1 161 ? 6.923 -14.840 40.953 1.00 12.72 155 ARG B C 1
ATOM 3371 O O . ARG B 1 161 ? 6.616 -15.518 41.941 1.00 13.69 155 ARG B O 1
ATOM 3379 N N . LEU B 1 162 ? 8.147 -14.353 40.781 1.00 11.94 156 LEU B N 1
ATOM 3380 C CA . LEU B 1 162 ? 9.168 -14.582 41.789 1.00 12.07 156 LEU B CA 1
ATOM 3381 C C . LEU B 1 162 ? 8.811 -13.869 43.102 1.00 11.91 156 LEU B C 1
ATOM 3382 O O . LEU B 1 162 ? 9.113 -14.396 44.176 1.00 13.18 156 LEU B O 1
ATOM 3387 N N . ILE B 1 163 ? 8.175 -12.701 43.027 1.00 11.49 157 ILE B N 1
ATOM 3388 C CA . ILE B 1 163 ? 7.710 -12.001 44.216 1.00 12.24 157 ILE B CA 1
ATOM 3389 C C . ILE B 1 163 ? 6.618 -12.823 44.892 1.00 13.32 157 ILE B C 1
ATOM 3390 O O . ILE B 1 163 ? 6.647 -13.071 46.120 1.00 14.71 157 ILE B O 1
ATOM 3395 N N . LYS B 1 164 ? 5.675 -13.344 44.115 1.00 13.14 158 LYS B N 1
ATOM 3396 C CA . LYS B 1 164 ? 4.571 -14.132 44.694 1.00 14.95 158 LYS B CA 1
ATOM 3397 C C . LYS B 1 164 ? 5.091 -15.373 45.413 1.00 15.89 158 LYS B C 1
ATOM 3398 O O . LYS B 1 164 ? 4.558 -15.784 46.422 1.00 18.11 158 LYS B O 1
ATOM 3404 N N . LYS B 1 165 ? 6.122 -15.980 44.839 1.00 15.70 159 LYS B N 1
ATOM 3405 C CA . LYS B 1 165 ? 6.757 -17.162 45.391 1.00 17.04 159 LYS B CA 1
ATOM 3406 C C . LYS B 1 165 ? 7.699 -16.889 46.547 1.00 18.28 159 LYS B C 1
ATOM 3407 O O . LYS B 1 165 ? 8.226 -17.829 47.130 1.00 20.45 159 LYS B O 1
ATOM 3413 N N . GLY B 1 166 ? 7.933 -15.621 46.860 1.00 15.97 160 GLY B N 1
ATOM 3414 C CA . GLY B 1 166 ? 8.796 -15.227 47.967 1.00 17.10 160 GLY B CA 1
ATOM 3415 C C . GLY B 1 166 ? 10.273 -15.307 47.641 1.00 14.96 160 GLY B C 1
ATOM 3416 O O . GLY B 1 166 ? 11.120 -15.181 48.506 1.00 17.32 160 GLY B O 1
ATOM 3417 N N . I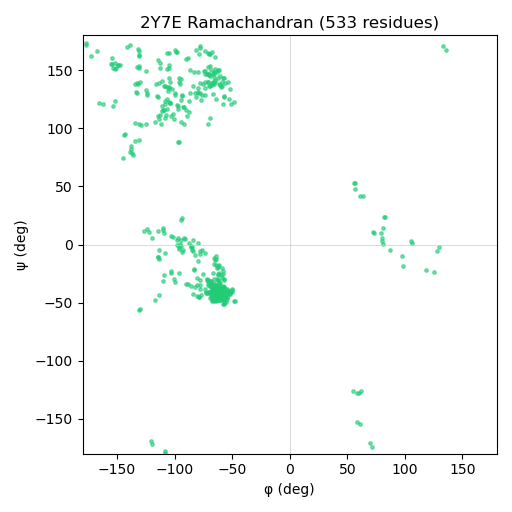LE B 1 167 ? 10.587 -15.514 46.374 1.00 13.99 161 ILE B N 1
ATOM 3418 C CA . ILE B 1 167 ? 11.966 -15.575 45.896 1.00 13.53 161 ILE B CA 1
ATOM 3419 C C . ILE B 1 167 ? 12.635 -14.218 45.839 1.00 12.64 161 ILE B C 1
ATOM 3420 O O . ILE B 1 167 ? 13.809 -14.070 46.129 1.00 14.70 161 ILE B O 1
ATOM 3425 N N . ILE B 1 168 ? 11.858 -13.211 45.444 1.00 12.40 162 ILE B N 1
ATOM 3426 C CA . ILE B 1 168 ? 12.246 -11.800 45.555 1.00 12.75 162 ILE B CA 1
ATOM 3427 C C . ILE B 1 168 ? 11.338 -11.205 46.624 1.00 13.94 162 ILE B C 1
ATOM 3428 O O . ILE B 1 168 ? 10.130 -11.236 46.515 1.00 18.24 162 ILE B O 1
ATOM 3433 N N . THR B 1 169 ? 11.936 -10.713 47.697 1.00 13.47 163 THR B N 1
ATOM 3434 C CA . THR B 1 169 ? 11.190 -10.059 48.763 1.00 13.79 163 THR B CA 1
ATOM 3435 C C . THR B 1 169 ? 11.501 -8.570 48.899 1.00 13.97 163 THR B C 1
ATOM 3436 O O . THR B 1 169 ? 10.871 -7.857 49.668 1.00 16.92 163 THR B O 1
ATOM 3440 N N . GLN B 1 170 ? 12.460 -8.074 48.129 1.00 13.79 164 GLN B N 1
ATOM 3441 C CA . GLN B 1 170 ? 12.817 -6.667 48.161 1.00 13.90 164 GLN B CA 1
ATOM 3442 C C . GLN B 1 170 ? 11.585 -5.814 47.845 1.00 12.96 164 GLN B C 1
ATOM 3443 O O . GLN B 1 170 ? 10.906 -6.036 46.847 1.00 14.34 164 GLN B O 1
ATOM 3449 N N . ASN B 1 171 ? 11.282 -4.843 48.695 1.00 15.73 165 ASN B N 1
ATOM 3450 C CA . ASN B 1 171 ? 10.108 -4.005 48.504 1.00 17.51 165 ASN B CA 1
ATOM 3451 C C . ASN B 1 171 ? 10.393 -2.676 49.168 1.00 19.90 165 ASN B C 1
ATOM 3452 O O . ASN B 1 171 ? 10.632 -2.638 50.374 1.00 22.96 165 ASN B O 1
ATOM 3457 N N . PRO B 1 172 ? 10.390 -1.564 48.409 1.00 18.16 166 PRO B N 1
ATOM 3458 C CA . PRO B 1 172 ? 10.059 -1.440 47.004 1.00 17.13 166 PRO B CA 1
ATOM 3459 C C . PRO B 1 172 ? 11.154 -2.056 46.168 1.00 16.04 166 PRO B C 1
ATOM 3460 O O . PRO B 1 172 ? 12.333 -2.062 46.552 1.00 17.60 166 PRO B O 1
ATOM 3464 N N . LEU B 1 173 ? 10.729 -2.613 45.050 1.00 13.48 167 LEU B N 1
ATOM 3465 C CA . LEU B 1 173 ? 11.623 -3.179 44.052 1.00 11.78 167 LEU B CA 1
ATOM 3466 C C . LEU B 1 173 ? 11.895 -2.144 42.972 1.00 11.72 167 LEU B C 1
ATOM 3467 O O . LEU B 1 173 ? 10.973 -1.470 42.492 1.00 13.79 167 LEU B O 1
ATOM 3472 N N . HIS B 1 174 ? 13.148 -2.048 42.536 1.00 11.19 168 HIS B N 1
ATOM 3473 C CA . HIS B 1 174 ? 13.552 -1.129 41.481 1.00 11.23 168 HIS B CA 1
ATOM 3474 C C . HIS B 1 174 ? 13.758 -1.899 40.179 1.00 10.17 168 HIS B C 1
ATOM 3475 O O . HIS B 1 174 ? 14.598 -2.806 40.096 1.00 11.68 168 HIS B O 1
ATOM 3482 N N . ILE B 1 175 ? 13.016 -1.485 39.169 1.00 10.15 169 ILE B N 1
ATOM 3483 C CA . ILE B 1 175 ? 13.097 -2.035 37.838 1.00 10.29 169 ILE B CA 1
ATOM 3484 C C . ILE B 1 175 ? 13.799 -1.066 36.906 1.00 10.08 169 ILE B C 1
ATOM 3485 O O . ILE B 1 175 ? 13.470 0.108 36.834 1.00 13.13 169 ILE B O 1
ATOM 3490 N N . GLN B 1 176 ? 14.752 -1.588 36.155 1.00 10.98 170 GLN B N 1
ATOM 3491 C CA A GLN B 1 176 ? 15.283 -0.799 35.084 0.35 12.16 170 GLN B CA 1
ATOM 3492 C CA B GLN B 1 176 ? 15.446 -0.846 35.100 0.65 12.17 170 GLN B CA 1
ATOM 3493 C C . GLN B 1 176 ? 14.933 -1.403 33.755 1.00 11.85 170 GLN B C 1
ATOM 3494 O O . GLN B 1 176 ? 15.290 -2.522 33.384 1.00 14.28 170 GLN B O 1
ATOM 3505 N N . PHE B 1 177 ? 14.137 -0.625 33.028 1.00 11.51 171 PHE B N 1
ATOM 3506 C CA . PHE B 1 177 ? 13.803 -0.966 31.652 1.00 11.29 171 PHE B CA 1
ATOM 3507 C C . PHE B 1 177 ? 15.022 -0.707 30.776 1.00 11.81 171 PHE B C 1
ATOM 3508 O O . PHE B 1 177 ? 15.599 0.374 30.822 1.00 15.37 171 PHE B O 1
ATOM 3516 N N . VAL B 1 178 ? 15.427 -1.692 29.976 1.00 10.54 172 VAL B N 1
ATOM 3517 C CA . VAL B 1 178 ? 16.521 -1.529 29.052 1.00 10.71 172 VAL B CA 1
ATOM 3518 C C . VAL B 1 178 ? 15.917 -1.710 27.682 1.00 10.30 172 VAL B C 1
ATOM 3519 O O . VAL B 1 178 ? 15.594 -2.814 27.272 1.00 10.91 172 VAL B O 1
ATOM 3523 N N . LEU B 1 179 ? 15.759 -0.588 26.980 1.00 10.34 173 LEU B N 1
ATOM 3524 C CA . LEU B 1 179 ? 14.994 -0.514 25.742 1.00 9.86 173 LEU B CA 1
ATOM 3525 C C . LEU B 1 179 ? 15.924 -0.135 24.581 1.00 10.35 173 LEU B C 1
ATOM 3526 O O . LEU B 1 179 ? 16.790 0.729 24.722 1.00 12.99 173 LEU B O 1
ATOM 3531 N N . GLY B 1 180 ? 15.712 -0.801 23.446 1.00 10.40 174 GLY B N 1
ATOM 3532 C CA . GLY B 1 180 ? 16.513 -0.540 22.262 1.00 10.98 174 GLY B CA 1
ATOM 3533 C C . GLY B 1 180 ? 17.541 -1.597 21.906 1.00 12.37 174 GLY B C 1
ATOM 3534 O O . GLY B 1 180 ? 18.270 -1.422 20.950 1.00 14.68 174 GLY B O 1
ATOM 3535 N N . VAL B 1 181 ? 17.635 -2.688 22.664 1.00 12.52 175 VAL B N 1
ATOM 3536 C CA . VAL B 1 181 ? 18.522 -3.783 22.255 1.00 13.13 175 VAL B CA 1
ATOM 3537 C C . VAL B 1 181 ? 17.964 -4.422 20.993 1.00 13.44 175 VAL B C 1
ATOM 3538 O O . VAL B 1 181 ? 16.770 -4.669 20.942 1.00 13.37 175 VAL B O 1
ATOM 3542 N N . PRO B 1 182 ? 18.793 -4.753 19.979 1.00 14.57 176 PRO B N 1
ATOM 3543 C CA . PRO B 1 182 ? 18.277 -5.551 18.847 1.00 14.01 176 PRO B CA 1
ATOM 3544 C C . PRO B 1 182 ? 17.980 -6.975 19.336 1.00 14.37 176 PRO B C 1
ATOM 3545 O O . PRO B 1 182 ? 18.888 -7.774 19.633 1.00 15.41 176 PRO B O 1
ATOM 3549 N N . GLY B 1 183 ? 16.704 -7.278 19.412 1.00 12.21 177 GLY B N 1
ATOM 3550 C CA . GLY B 1 183 ? 16.175 -8.459 20.051 1.00 12.55 177 GLY B CA 1
ATOM 3551 C C . GLY B 1 183 ? 15.251 -8.151 21.221 1.00 12.59 177 GLY B C 1
ATOM 3552 O O . GLY B 1 183 ? 14.495 -9.022 21.618 1.00 14.85 177 GLY B O 1
ATOM 3553 N N . GLY B 1 184 ? 15.353 -6.977 21.813 1.00 11.12 178 GLY B N 1
ATOM 3554 C CA . GLY B 1 184 ? 14.498 -6.566 22.909 1.00 10.86 178 GLY B CA 1
ATOM 3555 C C . GLY B 1 184 ? 13.497 -5.503 22.488 1.00 10.78 178 GLY B C 1
ATOM 3556 O O . GLY B 1 184 ? 13.435 -5.063 21.352 1.00 10.47 178 GLY B O 1
ATOM 3557 N N . MET B 1 185 ? 12.686 -5.057 23.438 1.00 9.61 179 MET B N 1
ATOM 3558 C CA . MET B 1 185 ? 11.669 -4.036 23.181 1.00 9.75 179 MET B CA 1
ATOM 3559 C C . MET B 1 185 ? 12.398 -2.734 22.849 1.00 9.39 179 MET B C 1
ATOM 3560 O O . MET B 1 185 ? 13.382 -2.389 23.519 1.00 10.29 179 MET B O 1
ATOM 3565 N N . SER B 1 186 ? 11.885 -1.978 21.873 1.00 9.82 180 SER B N 1
ATOM 3566 C CA . SER B 1 186 ? 12.489 -0.693 21.517 1.00 10.01 180 SER B CA 1
ATOM 3567 C C . SER B 1 186 ? 12.099 0.386 22.520 1.00 9.66 180 SER B C 1
ATOM 3568 O O . SER B 1 186 ? 11.215 0.207 23.363 1.00 10.31 180 SER B O 1
ATOM 3571 N N . GLY B 1 187 ? 12.779 1.517 22.415 1.00 10.53 181 GLY B N 1
ATOM 3572 C CA . GLY B 1 187 ? 12.475 2.659 23.268 1.00 10.38 181 GLY B CA 1
ATOM 3573 C C . GLY B 1 187 ? 11.496 3.692 22.715 1.00 10.06 181 GLY B C 1
ATOM 3574 O O . GLY B 1 187 ? 11.460 4.823 23.194 1.00 11.28 181 GLY B O 1
ATOM 3575 N N . LYS B 1 188 ? 10.658 3.299 21.766 1.00 10.62 182 LYS B N 1
ATOM 3576 C CA . LYS B 1 188 ? 9.666 4.259 21.269 1.00 10.93 182 LYS B CA 1
ATOM 3577 C C . LYS B 1 188 ? 8.727 4.670 22.398 1.00 10.28 182 LYS B C 1
ATOM 3578 O O . LYS B 1 188 ? 8.452 3.885 23.303 1.00 10.47 182 LYS B O 1
ATOM 3584 N N . PRO B 1 189 ? 8.203 5.900 22.352 1.00 10.69 183 PRO B N 1
ATOM 3585 C CA . PRO B 1 189 ? 7.337 6.372 23.420 1.00 10.97 183 PRO B CA 1
ATOM 3586 C C . PRO B 1 189 ? 6.159 5.448 23.762 1.00 10.52 183 PRO B C 1
ATOM 3587 O O . PRO B 1 189 ? 5.840 5.238 24.939 1.00 11.04 183 PRO B O 1
ATOM 3591 N N . LYS B 1 190 ? 5.479 4.883 22.772 1.00 9.84 184 LYS B N 1
ATOM 3592 C CA . LYS B 1 190 ? 4.400 3.943 23.049 1.00 9.53 184 LYS B CA 1
ATOM 3593 C C . LYS B 1 190 ? 4.862 2.838 24.001 1.00 8.68 184 LYS B C 1
ATOM 3594 O O . LYS B 1 190 ? 4.112 2.367 24.868 1.00 9.88 184 LYS B O 1
ATOM 3600 N N . ASN B 1 191 ? 6.073 2.353 23.783 1.00 9.32 185 ASN B N 1
ATOM 3601 C CA . ASN B 1 191 ? 6.607 1.240 24.539 1.00 8.63 185 ASN B CA 1
ATOM 3602 C C . ASN B 1 191 ? 6.902 1.603 25.977 1.00 8.81 185 ASN B C 1
ATOM 3603 O O . ASN B 1 191 ? 6.619 0.827 26.865 1.00 9.89 185 ASN B O 1
ATOM 3608 N N . LEU B 1 192 ? 7.547 2.735 26.202 1.00 9.13 186 LEU B N 1
ATOM 3609 C CA . LEU B 1 192 ? 7.884 3.140 27.556 1.00 9.42 186 LEU B CA 1
ATOM 3610 C C . LEU B 1 192 ? 6.618 3.450 28.361 1.00 9.06 186 LEU B C 1
ATOM 3611 O O . LEU B 1 192 ? 6.478 3.024 29.502 1.00 9.61 186 LEU B O 1
ATOM 3616 N N . MET B 1 193 ? 5.637 4.072 27.723 1.00 9.17 187 MET B N 1
ATOM 3617 C CA . MET B 1 193 ? 4.340 4.298 28.366 1.00 9.16 187 MET B CA 1
ATOM 3618 C C . MET B 1 193 ? 3.675 2.971 28.717 1.00 9.94 187 MET B C 1
ATOM 3619 O O . MET B 1 193 ? 3.176 2.779 29.818 1.00 9.96 187 MET B O 1
ATOM 3624 N N . TYR B 1 194 ? 3.646 2.045 27.758 1.00 8.96 188 TYR B N 1
ATOM 3625 C CA . TYR B 1 194 ? 3.093 0.732 28.023 1.00 8.96 188 TYR B CA 1
ATOM 3626 C C . TYR B 1 194 ? 3.820 0.093 29.209 1.00 8.93 188 TYR B C 1
ATOM 3627 O O . TYR B 1 194 ? 3.192 -0.472 30.104 1.00 8.98 188 TYR B O 1
ATOM 3636 N N . MET B 1 195 ? 5.142 0.126 29.196 1.00 9.07 189 MET B N 1
ATOM 3637 C CA . MET B 1 195 ? 5.899 -0.600 30.235 1.00 8.81 189 MET B CA 1
ATOM 3638 C C . MET B 1 195 ? 5.678 -0.038 31.633 1.00 8.75 189 MET B C 1
ATOM 3639 O O . MET B 1 195 ? 5.498 -0.805 32.578 1.00 9.56 189 MET B O 1
ATOM 3644 N N . MET B 1 196 ? 5.675 1.273 31.779 1.00 9.12 190 MET B N 1
ATOM 3645 C CA . MET B 1 196 ? 5.427 1.834 33.097 1.00 9.88 190 MET B CA 1
ATOM 3646 C C . MET B 1 196 ? 4.020 1.497 33.595 1.00 9.00 190 MET B C 1
ATOM 3647 O O . MET B 1 196 ? 3.815 1.214 34.780 1.00 9.82 190 MET B O 1
ATOM 3652 N N . GLU B 1 197 ? 3.043 1.507 32.692 1.00 8.59 191 GLU B N 1
ATOM 3653 C CA . GLU B 1 197 ? 1.679 1.178 33.066 1.00 9.09 191 GLU B CA 1
ATOM 3654 C C . GLU B 1 197 ? 1.500 -0.293 33.391 1.00 8.78 191 GLU B C 1
ATOM 3655 O O . GLU B 1 197 ? 0.799 -0.656 34.319 1.00 9.41 191 GLU B O 1
ATOM 3661 N N . HIS B 1 198 ? 2.145 -1.142 32.597 1.00 9.18 192 HIS B N 1
ATOM 3662 C CA . HIS B 1 198 ? 2.155 -2.598 32.859 1.00 9.09 192 HIS B CA 1
ATOM 3663 C C . HIS B 1 198 ? 2.797 -2.910 34.197 1.00 8.60 192 HIS B C 1
ATOM 3664 O O . HIS B 1 198 ? 2.256 -3.661 35.006 1.00 9.68 192 HIS B O 1
ATOM 3671 N N . LEU B 1 199 ? 3.911 -2.271 34.475 1.00 9.47 193 LEU B N 1
ATOM 3672 C CA . LEU B 1 199 ? 4.582 -2.439 35.768 1.00 9.48 193 LEU B CA 1
ATOM 3673 C C . LEU B 1 199 ? 3.682 -1.975 36.908 1.00 9.50 193 LEU B C 1
ATOM 3674 O O . LEU B 1 199 ? 3.585 -2.673 37.926 1.00 10.25 193 LEU B O 1
ATOM 3679 N N . LYS B 1 200 ? 2.975 -0.868 36.747 1.00 10.03 194 LYS B N 1
ATOM 3680 C CA . LYS B 1 200 ? 2.075 -0.369 37.784 1.00 10.30 194 LYS B CA 1
ATOM 3681 C C . LYS B 1 200 ? 0.962 -1.397 38.054 1.00 10.58 194 LYS B C 1
ATOM 3682 O O . LYS B 1 200 ? 0.548 -1.600 39.199 1.00 12.28 194 LYS B O 1
ATOM 3688 N N . GLU B 1 201 ? 0.458 -2.048 37.000 1.00 10.21 195 GLU B N 1
ATOM 3689 C CA . GLU B 1 201 ? -0.561 -3.097 37.176 1.00 11.36 195 GLU B CA 1
ATOM 3690 C C . GLU B 1 201 ? 0.002 -4.302 37.912 1.00 11.24 195 GLU B C 1
ATOM 3691 O O . GLU B 1 201 ? -0.672 -4.868 38.765 1.00 13.85 195 GLU B O 1
ATOM 3697 N N . GLU B 1 202 ? 1.192 -4.747 37.539 1.00 10.27 196 GLU B N 1
ATOM 3698 C CA . GLU B 1 202 ? 1.700 -6.034 38.007 1.00 11.18 196 GLU B CA 1
ATOM 3699 C C . GLU B 1 202 ? 2.487 -5.975 39.298 1.00 10.86 196 GLU B C 1
ATOM 3700 O O . GLU B 1 202 ? 2.478 -6.937 40.076 1.00 12.52 196 GLU B O 1
ATOM 3706 N N . ILE B 1 203 ? 3.216 -4.882 39.510 1.00 10.92 197 ILE B N 1
ATOM 3707 C CA . ILE B 1 203 ? 4.050 -4.660 40.701 1.00 11.34 197 ILE B CA 1
ATOM 3708 C C . ILE B 1 203 ? 3.827 -3.220 41.170 1.00 10.92 197 ILE B C 1
ATOM 3709 O O . ILE B 1 203 ? 4.637 -2.337 40.879 1.00 11.34 197 ILE B O 1
ATOM 3714 N N . PRO B 1 204 ? 2.699 -2.966 41.829 1.00 11.71 198 PRO B N 1
ATOM 3715 C CA . PRO B 1 204 ? 2.248 -1.584 42.036 1.00 12.59 198 PRO B CA 1
ATOM 3716 C C . PRO B 1 204 ? 3.216 -0.678 42.797 1.00 12.62 198 PRO B C 1
ATOM 3717 O O . PRO B 1 204 ? 3.236 0.510 42.576 1.00 15.14 198 PRO B O 1
ATOM 3721 N N . THR B 1 205 ? 4.033 -1.242 43.675 1.00 12.04 199 THR B N 1
ATOM 3722 C CA . THR B 1 205 ? 4.936 -0.433 44.476 1.00 13.10 199 THR B CA 1
ATOM 3723 C C . THR B 1 205 ? 6.325 -0.318 43.869 1.00 12.18 199 THR B C 1
ATOM 3724 O O . THR B 1 205 ? 7.185 0.328 44.439 1.00 14.59 199 THR B O 1
ATOM 3728 N N . ALA B 1 206 ? 6.585 -0.963 42.729 1.00 11.89 200 ALA B N 1
ATOM 3729 C CA . ALA B 1 206 ? 7.894 -0.860 42.106 1.00 11.15 200 ALA B CA 1
ATOM 3730 C C . ALA B 1 206 ? 8.184 0.545 41.626 1.00 10.96 200 ALA B C 1
ATOM 3731 O O . ALA B 1 206 ? 7.303 1.256 41.115 1.00 12.37 200 ALA B O 1
ATOM 3733 N N . THR B 1 207 ? 9.443 0.932 41.747 1.00 11.38 201 THR B N 1
ATOM 3734 C CA . THR B 1 207 ? 9.988 2.145 41.116 1.00 10.92 201 THR B CA 1
ATOM 3735 C C . THR B 1 207 ? 10.682 1.740 39.824 1.00 10.81 201 THR B C 1
ATOM 3736 O O . THR B 1 207 ? 10.968 0.557 39.609 1.00 11.13 201 THR B O 1
ATOM 3740 N N . TRP B 1 208 ? 10.979 2.712 38.964 1.00 10.19 202 TRP B N 1
ATOM 3741 C CA . TRP B 1 208 ? 11.597 2.371 37.692 1.00 9.71 202 TRP B CA 1
ATOM 3742 C C . TRP B 1 208 ? 12.539 3.439 37.139 1.00 9.33 202 TRP B C 1
ATOM 3743 O O . TRP B 1 208 ? 12.430 4.627 37.443 1.00 10.52 202 TRP B O 1
ATOM 3754 N N . ALA B 1 209 ? 13.469 2.937 36.323 1.00 10.12 203 ALA B N 1
ATOM 3755 C CA . ALA B 1 209 ? 14.380 3.736 35.531 1.00 10.01 203 ALA B CA 1
ATOM 3756 C C . ALA B 1 209 ? 14.324 3.186 34.108 1.00 10.14 203 ALA B C 1
ATOM 3757 O O . ALA B 1 209 ? 13.873 2.067 33.845 1.00 10.91 203 ALA B O 1
ATOM 3759 N N . VAL B 1 210 ? 14.813 3.986 33.176 1.00 10.00 204 VAL B N 1
ATOM 3760 C CA . VAL B 1 210 ? 14.928 3.542 31.771 1.00 9.71 204 VAL B CA 1
ATOM 3761 C C . VAL B 1 210 ? 16.319 3.882 31.212 1.00 9.73 204 VAL B C 1
ATOM 3762 O O . VAL B 1 210 ? 16.914 4.907 31.487 1.00 10.96 204 VAL B O 1
ATOM 3766 N N . ALA B 1 211 ? 16.829 2.909 30.459 1.00 10.25 205 ALA B N 1
ATOM 3767 C CA . ALA B 1 211 ? 18.011 3.013 29.632 1.00 11.48 205 ALA B CA 1
ATOM 3768 C C . ALA B 1 211 ? 17.553 2.862 28.191 1.00 11.34 205 ALA B C 1
ATOM 3769 O O . ALA B 1 211 ? 16.845 1.919 27.847 1.00 13.87 205 ALA B O 1
ATOM 3771 N N . GLY B 1 212 ? 17.920 3.816 27.342 1.00 12.55 206 GLY B N 1
ATOM 3772 C CA . GLY B 1 212 ? 17.616 3.783 25.936 1.00 13.34 206 GLY B CA 1
ATOM 3773 C C . GLY B 1 212 ? 18.877 3.617 25.132 1.00 13.86 206 GLY B C 1
ATOM 3774 O O . GLY B 1 212 ? 19.687 4.526 25.025 1.00 16.80 206 GLY B O 1
ATOM 3775 N N . ILE B 1 213 ? 19.015 2.468 24.507 1.00 12.73 207 ILE B N 1
ATOM 3776 C CA . ILE B 1 213 ? 20.191 2.135 23.740 1.00 14.63 207 ILE B CA 1
ATOM 3777 C C . ILE B 1 213 ? 20.220 2.989 22.462 1.00 13.95 207 ILE B C 1
ATOM 3778 O O . ILE B 1 213 ? 19.187 3.163 21.791 1.00 14.35 207 ILE B O 1
ATOM 3783 N N . GLY B 1 214 ? 21.388 3.529 22.128 1.00 16.18 208 GLY B N 1
ATOM 3784 C CA . GLY B 1 214 ? 21.556 4.240 20.876 1.00 17.15 208 GLY B CA 1
ATOM 3785 C C . GLY B 1 214 ? 20.571 5.364 20.674 1.00 15.53 208 GLY B C 1
ATOM 3786 O O . GLY B 1 214 ? 20.403 6.200 21.544 1.00 16.58 208 GLY B O 1
ATOM 3787 N N . ARG B 1 215 ? 19.867 5.342 19.541 1.00 17.44 209 ARG B N 1
ATOM 3788 C CA . ARG B 1 215 ? 18.933 6.408 19.183 1.00 17.44 209 ARG B CA 1
ATOM 3789 C C . ARG B 1 215 ? 17.747 6.531 20.129 1.00 15.41 209 ARG B C 1
ATOM 3790 O O . ARG B 1 215 ? 17.009 7.516 20.059 1.00 18.77 209 ARG B O 1
ATOM 3798 N N . TRP B 1 216 ? 17.546 5.534 20.996 1.00 13.74 210 TRP B N 1
ATOM 3799 C CA . TRP B 1 216 ? 16.426 5.577 21.940 1.00 12.58 210 TRP B CA 1
ATOM 3800 C C . TRP B 1 216 ? 16.751 6.329 23.220 1.00 12.23 210 TRP B C 1
ATOM 3801 O O . TRP B 1 216 ? 15.857 6.540 24.030 1.00 12.89 210 TRP B O 1
ATOM 3812 N N . HIS B 1 217 ? 17.981 6.826 23.387 1.00 12.55 211 HIS B N 1
ATOM 3813 C CA . HIS B 1 217 ? 18.330 7.595 24.567 1.00 13.06 211 HIS B CA 1
ATOM 3814 C C . HIS B 1 217 ? 17.449 8.814 24.777 1.00 13.37 211 HIS B C 1
ATOM 3815 O O . HIS B 1 217 ? 16.914 9.006 25.851 1.00 12.93 211 HIS B O 1
ATOM 3822 N N . ILE B 1 218 ? 17.284 9.644 23.751 1.00 13.84 212 ILE B N 1
ATOM 3823 C CA . ILE B 1 218 ? 16.513 10.876 23.897 1.00 14.63 212 ILE B CA 1
ATOM 3824 C C . ILE B 1 218 ? 15.011 10.599 24.130 1.00 12.92 212 ILE B C 1
ATOM 3825 O O . ILE B 1 218 ? 14.422 11.153 25.045 1.00 12.80 212 ILE B O 1
ATOM 3830 N N . PRO B 1 219 ? 14.364 9.744 23.328 1.00 12.40 213 PRO B N 1
ATOM 3831 C CA . PRO B 1 219 ? 12.930 9.513 23.552 1.00 13.03 213 PRO B CA 1
ATOM 3832 C C . PRO B 1 219 ? 12.623 8.939 24.937 1.00 11.03 213 PRO B C 1
ATOM 3833 O O . PRO B 1 219 ? 11.669 9.363 25.589 1.00 12.63 213 PRO B O 1
ATOM 3837 N N . THR B 1 220 ? 13.435 8.002 25.400 1.00 11.42 214 THR B N 1
ATOM 3838 C CA . THR B 1 220 ? 13.186 7.398 26.695 1.00 11.32 214 THR B CA 1
ATOM 3839 C C . THR B 1 220 ? 13.428 8.434 27.790 1.00 10.84 214 THR B C 1
ATOM 3840 O O . THR B 1 220 ? 12.673 8.513 28.767 1.00 11.29 214 THR B O 1
ATOM 3844 N N . SER B 1 221 ? 14.473 9.244 27.680 1.00 11.19 215 SER B N 1
ATOM 3845 C CA . SER B 1 221 ? 14.822 10.221 28.695 1.00 11.20 215 SER B CA 1
ATOM 3846 C C . SER B 1 221 ? 13.720 11.251 28.843 1.00 11.31 215 SER B C 1
ATOM 3847 O O . SER B 1 221 ? 13.346 11.595 29.961 1.00 11.96 215 SER B O 1
ATOM 3850 N N . LEU B 1 222 ? 13.207 11.800 27.740 1.00 11.58 216 LEU B N 1
ATOM 3851 C CA . LEU B 1 222 ? 12.219 12.885 27.847 1.00 11.62 216 LEU B CA 1
ATOM 3852 C C . LEU B 1 222 ? 10.886 12.373 28.376 1.00 10.69 216 LEU B C 1
ATOM 3853 O O . LEU B 1 222 ? 10.217 13.083 29.116 1.00 11.98 216 LEU B O 1
ATOM 3858 N N . ILE B 1 223 ? 10.491 11.156 28.030 1.00 11.28 217 ILE B N 1
ATOM 3859 C CA . ILE B 1 223 ? 9.290 10.578 28.606 1.00 10.77 217 ILE B CA 1
ATOM 3860 C C . ILE B 1 223 ? 9.498 10.362 30.120 1.00 10.99 217 ILE B C 1
ATOM 3861 O O . ILE B 1 223 ? 8.622 10.718 30.916 1.00 10.96 217 ILE B O 1
ATOM 3866 N N . ALA B 1 224 ? 10.630 9.792 30.517 1.00 10.88 218 ALA B N 1
ATOM 3867 C CA . ALA B 1 224 ? 10.899 9.559 31.938 1.00 10.76 218 ALA B CA 1
ATOM 3868 C C . ALA B 1 224 ? 10.886 10.839 32.745 1.00 11.06 218 ALA B C 1
ATOM 3869 O O . ALA B 1 224 ? 10.400 10.863 33.869 1.00 11.80 218 ALA B O 1
ATOM 3871 N N . MET B 1 225 ? 11.382 11.920 32.133 1.00 11.03 219 MET B N 1
ATOM 3872 C CA . MET B 1 225 ? 11.438 13.205 32.818 1.00 12.33 219 MET B CA 1
ATOM 3873 C C . MET B 1 225 ? 10.096 13.600 33.404 1.00 12.11 219 MET B C 1
ATOM 3874 O O . MET B 1 225 ? 10.051 14.169 34.494 1.00 13.14 219 MET B O 1
ATOM 3879 N N . VAL B 1 226 ? 9.026 13.352 32.637 1.00 12.39 220 VAL B N 1
ATOM 3880 C CA . VAL B 1 226 ? 7.682 13.860 32.965 1.00 12.32 220 VAL B CA 1
ATOM 3881 C C . VAL B 1 226 ? 6.693 12.773 33.406 1.00 12.16 220 VAL B C 1
ATOM 3882 O O . VAL B 1 226 ? 5.510 13.019 33.545 1.00 15.83 220 VAL B O 1
ATOM 3886 N N . THR B 1 227 ? 7.210 11.581 33.716 1.00 11.23 221 THR B N 1
ATOM 3887 C CA . THR B 1 227 ? 6.395 10.471 34.211 1.00 11.25 221 THR B CA 1
ATOM 3888 C C . THR B 1 227 ? 6.917 9.886 35.538 1.00 11.82 221 THR B C 1
ATOM 3889 O O . THR B 1 227 ? 6.467 8.815 35.942 1.00 14.78 221 THR B O 1
ATOM 3893 N N . GLY B 1 228 ? 7.850 10.582 36.187 1.00 12.97 222 GLY B N 1
ATOM 3894 C CA . GLY B 1 228 ? 8.384 10.161 37.469 1.00 14.89 222 GLY B CA 1
ATOM 3895 C C . GLY B 1 228 ? 9.445 9.078 37.404 1.00 14.08 222 GLY B C 1
ATOM 3896 O O . GLY B 1 228 ? 9.895 8.568 38.431 1.00 18.82 222 GLY B O 1
ATOM 3897 N N . GLY B 1 229 ? 9.869 8.706 36.209 1.00 11.21 223 GLY B N 1
ATOM 3898 C CA . GLY B 1 229 ? 10.899 7.710 36.052 1.00 11.15 223 GLY B CA 1
ATOM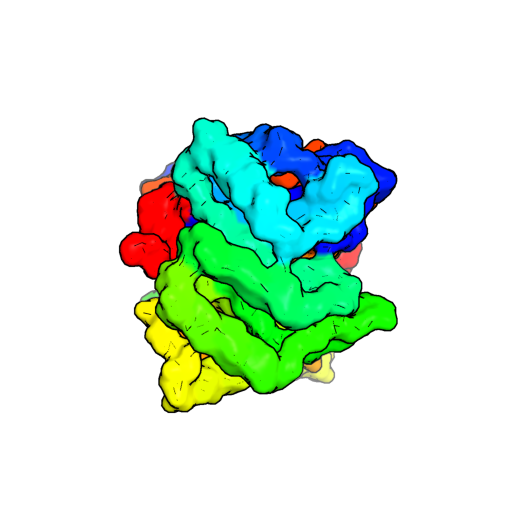 3899 C C . GLY B 1 229 ? 12.270 8.275 36.286 1.00 10.53 223 GLY B C 1
ATOM 3900 O O . GLY B 1 229 ? 12.491 9.485 36.293 1.00 12.01 223 GLY B O 1
ATOM 3901 N N . HIS B 1 230 ? 13.215 7.365 36.480 1.00 10.31 224 HIS B N 1
ATOM 3902 C CA . HIS B 1 230 ? 14.626 7.710 36.594 1.00 10.65 224 HIS B CA 1
ATOM 3903 C C . HIS B 1 230 ? 15.328 7.327 35.296 1.00 10.10 224 HIS B C 1
ATOM 3904 O O . HIS B 1 230 ? 14.752 6.636 34.432 1.00 10.26 224 HIS B O 1
ATOM 3911 N N . ILE B 1 231 ? 16.544 7.835 35.093 1.00 10.73 225 ILE B N 1
ATOM 3912 C CA . ILE B 1 231 ? 17.176 7.764 33.783 1.00 10.72 225 ILE B CA 1
ATOM 3913 C C . ILE B 1 231 ? 18.605 7.290 33.881 1.00 10.47 225 ILE B C 1
ATOM 3914 O O . ILE B 1 231 ? 19.404 7.836 34.653 1.00 11.68 225 ILE B O 1
ATOM 3919 N N . ARG B 1 232 ? 18.924 6.305 33.057 1.00 10.81 226 ARG B N 1
ATOM 3920 C CA . ARG B 1 232 ? 20.287 5.843 32.824 1.00 11.50 226 ARG B CA 1
ATOM 3921 C C . ARG B 1 232 ? 20.804 6.347 31.487 1.00 11.86 226 ARG B C 1
ATOM 3922 O O . ARG B 1 232 ? 20.086 6.356 30.500 1.00 13.51 226 ARG B O 1
ATOM 3930 N N . CYS B 1 233 ? 22.068 6.743 31.484 1.00 12.24 227 CYS B N 1
ATOM 3931 C CA . CYS B 1 233 ? 22.784 7.128 30.283 1.00 12.50 227 CYS B CA 1
ATOM 3932 C C . CYS B 1 233 ? 24.194 6.557 30.350 1.00 12.64 227 CYS B C 1
ATOM 3933 O O . CYS B 1 233 ? 24.585 5.982 31.370 1.00 14.70 227 CYS B O 1
ATOM 3936 N N . GLY B 1 234 ? 24.930 6.663 29.275 1.00 13.71 228 GLY B N 1
ATOM 3937 C CA . GLY B 1 234 ? 26.366 6.337 29.312 1.00 13.65 228 GLY B CA 1
ATOM 3938 C C . GLY B 1 234 ? 26.824 5.500 28.135 1.00 13.44 228 GLY B C 1
ATOM 3939 O O . GLY B 1 234 ? 26.014 4.954 27.385 1.00 15.02 228 GLY B O 1
ATOM 3940 N N . PHE B 1 235 ? 28.131 5.405 27.992 1.00 14.30 229 PHE B N 1
ATOM 3941 C CA . PHE B 1 235 ? 28.781 4.768 26.854 1.00 15.39 229 PHE B CA 1
ATOM 3942 C C . PHE B 1 235 ? 28.415 3.315 26.694 1.00 15.44 229 PHE B C 1
ATOM 3943 O O . PHE B 1 235 ? 28.502 2.782 25.596 1.00 19.01 229 PHE B O 1
ATOM 3951 N N . GLU B 1 236 ? 28.047 2.633 27.771 1.00 14.57 230 GLU B N 1
ATOM 3952 C CA . GLU B 1 236 ? 27.583 1.247 27.669 1.00 15.03 230 GLU B CA 1
ATOM 3953 C C . GLU B 1 236 ? 26.392 1.132 26.728 1.00 14.51 230 GLU B C 1
ATOM 3954 O O . GLU B 1 236 ? 26.264 0.153 25.996 1.00 16.76 230 GLU B O 1
ATOM 3960 N N . ASP B 1 237 ? 25.515 2.129 26.788 1.00 14.62 231 ASP B N 1
ATOM 3961 C CA . ASP B 1 237 ? 24.257 2.141 26.065 1.00 14.59 231 ASP B CA 1
ATOM 3962 C C . ASP B 1 237 ? 24.297 2.962 24.790 1.00 14.57 231 ASP B C 1
ATOM 3963 O O . ASP B 1 237 ? 23.567 2.649 23.833 1.00 16.20 231 ASP B O 1
ATOM 3968 N N . ASN B 1 238 ? 25.095 4.025 24.781 1.00 14.98 232 ASN B N 1
ATOM 3969 C CA . ASN B 1 238 ? 25.087 4.983 23.701 1.00 14.51 232 ASN B CA 1
ATOM 3970 C C . ASN B 1 238 ? 26.366 5.811 23.755 1.00 15.56 232 ASN B C 1
ATOM 3971 O O . ASN B 1 238 ? 26.665 6.445 24.744 1.00 17.22 232 ASN B O 1
ATOM 3976 N N . ILE B 1 239 ? 27.138 5.774 22.678 1.00 15.38 233 ILE B N 1
ATOM 3977 C CA . ILE B 1 239 ? 28.376 6.539 22.610 1.00 16.41 233 ILE B CA 1
ATOM 3978 C C . ILE B 1 239 ? 28.249 7.892 21.921 1.00 17.33 233 ILE B C 1
ATOM 3979 O O . ILE B 1 239 ? 29.217 8.654 21.904 1.00 18.44 233 ILE B O 1
ATOM 3984 N N . PHE B 1 240 ? 27.057 8.202 21.419 1.00 18.28 234 PHE B N 1
ATOM 3985 C CA . PHE B 1 240 ? 26.796 9.422 20.632 1.00 17.03 234 PHE B CA 1
ATOM 3986 C C . PHE B 1 240 ? 26.035 10.503 21.417 1.00 16.84 234 PHE B C 1
ATOM 3987 O O . PHE B 1 240 ? 25.064 10.208 22.101 1.00 18.43 234 PHE B O 1
ATOM 3995 N N . TYR B 1 241 ? 26.496 11.752 21.313 1.00 16.28 235 TYR B N 1
ATOM 3996 C CA . TYR B 1 241 ? 25.777 12.872 21.886 1.00 16.34 235 TYR B CA 1
ATOM 3997 C C . TYR B 1 241 ? 24.606 13.266 20.987 1.00 15.71 235 TYR B C 1
ATOM 3998 O O . TYR B 1 241 ? 23.509 13.525 21.457 1.00 17.84 235 TYR B O 1
ATOM 4007 N N . HIS B 1 242 ? 24.870 13.335 19.687 1.00 18.52 236 HIS B N 1
ATOM 4008 C CA . HIS B 1 242 ? 23.822 13.446 18.665 1.00 20.02 236 HIS B CA 1
ATOM 4009 C C . HIS B 1 242 ? 24.099 12.411 17.592 1.00 20.05 236 HIS B C 1
ATOM 4010 O O . HIS B 1 242 ? 25.192 11.855 17.553 1.00 19.19 236 HIS B O 1
ATOM 4017 N N . LYS B 1 243 ? 23.125 12.162 16.715 1.00 22.00 237 LYS B N 1
ATOM 4018 C CA . LYS B 1 243 ? 23.352 11.266 15.581 1.00 21.81 237 LYS B CA 1
ATOM 4019 C C . LYS B 1 243 ? 24.599 11.738 14.851 1.00 21.65 237 LYS B C 1
ATOM 4020 O O . LYS B 1 243 ? 24.718 12.909 14.506 1.00 24.15 237 LYS B O 1
ATOM 4026 N N . GLY B 1 244 ? 25.552 10.824 14.676 1.00 22.51 238 GLY B N 1
ATOM 4027 C CA . GLY B 1 244 ? 26.789 11.127 13.978 1.00 23.65 238 GLY B CA 1
ATOM 4028 C C . GLY B 1 244 ? 27.782 12.006 14.731 1.00 23.93 238 GLY B C 1
ATOM 4029 O O . GLY B 1 244 ? 28.769 12.430 14.144 1.00 25.18 238 GLY B O 1
ATOM 4030 N N . VAL B 1 245 ? 27.561 12.262 16.022 1.00 20.81 239 VAL B N 1
ATOM 4031 C CA . VAL B 1 245 ? 28.440 13.121 16.820 1.00 21.14 239 VAL B CA 1
ATOM 4032 C C . VAL B 1 245 ? 28.756 12.368 18.111 1.00 20.01 239 VAL B C 1
ATOM 4033 O O . VAL B 1 245 ? 27.923 12.208 18.981 1.00 17.47 239 VAL B O 1
ATOM 4037 N N . ILE B 1 246 ? 29.950 11.827 18.165 1.00 21.21 240 ILE B N 1
ATOM 4038 C CA . ILE B 1 246 ? 30.477 11.136 19.334 1.00 22.38 240 ILE B CA 1
ATOM 4039 C C . ILE B 1 246 ? 30.390 12.022 20.580 1.00 20.48 240 ILE B C 1
ATOM 4040 O O . ILE B 1 246 ? 30.689 13.217 20.550 1.00 19.92 240 ILE B O 1
ATOM 4045 N N . ALA B 1 247 ? 30.031 11.419 21.705 1.00 17.92 241 ALA B N 1
ATOM 4046 C CA . ALA B 1 247 ? 30.071 12.111 22.985 1.00 18.27 241 ALA B CA 1
ATOM 4047 C C . ALA B 1 247 ? 31.511 12.276 23.452 1.00 19.09 241 ALA B C 1
ATOM 4048 O O . ALA B 1 247 ? 32.363 11.430 23.194 1.00 20.09 241 ALA B O 1
ATOM 4050 N N . GLU B 1 248 ? 31.759 13.382 24.131 1.00 18.98 242 GLU B N 1
ATOM 4051 C CA . GLU B 1 248 ? 33.073 13.734 24.647 1.00 20.35 242 GLU B CA 1
ATOM 4052 C C . GLU B 1 248 ? 33.399 12.943 25.941 1.00 19.96 242 GLU B C 1
ATOM 4053 O O . GLU B 1 248 ? 34.555 12.650 26.217 1.00 23.73 242 GLU B O 1
ATOM 4059 N N . SER B 1 249 ? 32.383 12.594 26.726 1.00 17.60 243 SER B N 1
ATOM 4060 C CA . SER B 1 249 ? 32.566 11.871 27.983 1.00 17.57 243 SER B CA 1
ATOM 4061 C C . SER B 1 249 ? 31.204 11.361 28.445 1.00 16.35 243 SER B C 1
ATOM 4062 O O . SER B 1 249 ? 30.168 11.831 27.970 1.00 16.39 243 SER B O 1
ATOM 4065 N N . ASN B 1 250 ? 31.206 10.448 29.414 1.00 16.56 244 ASN B N 1
ATOM 4066 C CA . ASN B 1 250 ? 29.949 10.082 30.083 1.00 14.33 244 ASN B CA 1
ATOM 4067 C C . ASN B 1 250 ? 29.344 11.302 30.808 1.00 13.72 244 ASN B C 1
ATOM 4068 O O . ASN B 1 250 ? 28.133 11.510 30.812 1.00 14.61 244 ASN B O 1
ATOM 4073 N N . ALA B 1 251 ? 30.188 12.128 31.411 1.00 15.18 245 ALA B N 1
ATOM 4074 C CA . ALA B 1 251 ? 29.694 13.301 32.140 1.00 15.12 245 ALA B CA 1
ATOM 4075 C C . ALA B 1 251 ? 28.949 14.265 31.238 1.00 15.03 245 ALA B C 1
ATOM 4076 O O . ALA B 1 251 ? 28.001 14.918 31.674 1.00 15.46 245 ALA B O 1
ATOM 4078 N N . GLN B 1 252 ? 29.374 14.378 29.980 1.00 15.67 246 GLN B N 1
ATOM 4079 C CA . GLN B 1 252 ? 28.678 15.227 29.020 1.00 15.73 246 GLN B CA 1
ATOM 4080 C C . GLN B 1 252 ? 27.204 14.773 28.849 1.00 14.68 246 GLN B C 1
ATOM 4081 O O . GLN B 1 252 ? 26.268 15.588 28.759 1.00 14.70 246 GLN B O 1
ATOM 4087 N N . LEU B 1 253 ? 26.999 13.459 28.756 1.00 14.33 247 LEU B N 1
ATOM 4088 C CA . LEU B 1 253 ? 25.657 12.874 28.650 1.00 13.30 247 LEU B CA 1
ATOM 4089 C C . LEU B 1 253 ? 24.823 13.144 29.906 1.00 13.33 247 LEU B C 1
ATOM 4090 O O . LEU B 1 253 ? 23.661 13.536 29.812 1.00 13.19 247 LEU B O 1
ATOM 4095 N N . VAL B 1 254 ? 25.446 12.979 31.079 1.00 13.30 248 VAL B N 1
ATOM 4096 C CA . VAL B 1 254 ? 24.776 13.243 32.334 1.00 12.44 248 VAL B CA 1
ATOM 4097 C C . VAL B 1 254 ? 24.390 14.728 32.416 1.00 12.62 248 VAL B C 1
ATOM 4098 O O . VAL B 1 254 ? 23.269 15.072 32.813 1.00 13.35 248 VAL B O 1
ATOM 4102 N N . ALA B 1 255 ? 25.316 15.607 32.033 1.00 13.93 249 ALA B N 1
ATOM 4103 C CA . ALA B 1 255 ? 25.103 17.050 32.161 1.00 14.14 249 ALA B CA 1
ATOM 4104 C C . ALA B 1 255 ? 23.925 17.533 31.313 1.00 13.23 249 ALA B C 1
ATOM 4105 O O . ALA B 1 255 ? 23.173 18.411 31.712 1.00 14.09 249 ALA B O 1
ATOM 4107 N N . ARG B 1 256 ? 23.742 16.941 30.139 1.00 13.12 250 ARG B N 1
ATOM 4108 C CA . ARG B 1 256 ? 22.596 17.297 29.306 1.00 13.07 250 ARG B CA 1
ATOM 4109 C C . ARG B 1 256 ? 21.285 16.964 29.997 1.00 12.21 250 ARG B C 1
ATOM 4110 O O . ARG B 1 256 ? 20.350 17.786 30.021 1.00 14.11 250 ARG B O 1
ATOM 4118 N 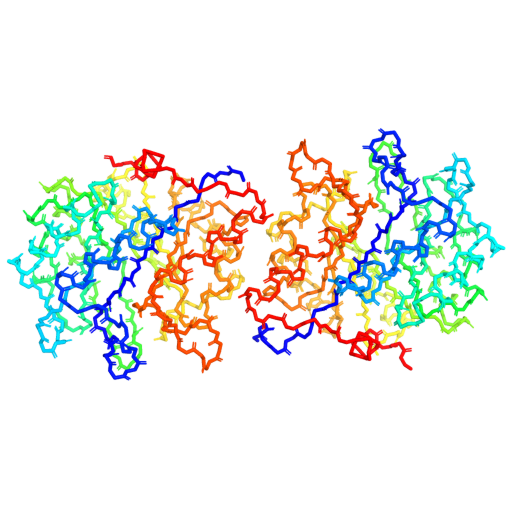N . LEU B 1 257 ? 21.222 15.786 30.610 1.00 12.57 251 LEU B N 1
ATOM 4119 C CA . LEU B 1 257 ? 20.020 15.386 31.353 1.00 12.38 251 LEU B CA 1
ATOM 4120 C C . LEU B 1 257 ? 19.792 16.341 32.533 1.00 11.85 251 LEU B C 1
ATOM 4121 O O . LEU B 1 257 ? 18.666 16.755 32.798 1.00 12.27 251 LEU B O 1
ATOM 4126 N N . ALA B 1 258 ? 20.867 16.724 33.236 1.00 12.63 252 ALA B N 1
ATOM 4127 C CA . ALA B 1 258 ? 20.758 17.684 34.329 1.00 13.02 252 ALA B CA 1
ATOM 4128 C C . ALA B 1 258 ? 20.231 19.041 33.817 1.00 12.45 252 ALA B C 1
ATOM 4129 O O . ALA B 1 258 ? 19.396 19.670 34.456 1.00 13.36 252 ALA B O 1
ATOM 4131 N N . ARG B 1 259 ? 20.716 19.499 32.674 1.00 13.18 253 ARG B N 1
ATOM 4132 C CA . ARG B 1 259 ? 20.244 20.749 32.110 1.00 14.33 253 ARG B CA 1
ATOM 4133 C C . ARG B 1 259 ? 18.766 20.680 31.755 1.00 12.74 253 ARG B C 1
ATOM 4134 O O . ARG B 1 259 ? 18.029 21.613 32.035 1.00 14.17 253 ARG B O 1
ATOM 4142 N N . ILE B 1 260 ? 18.310 19.578 31.163 1.00 12.53 254 ILE B N 1
ATOM 4143 C CA . ILE B 1 260 ? 16.902 19.435 30.811 1.00 13.14 254 ILE B CA 1
ATOM 4144 C C . ILE B 1 260 ? 16.044 19.410 32.092 1.00 12.19 254 ILE B C 1
ATOM 4145 O O . ILE B 1 260 ? 14.992 20.072 32.157 1.00 12.70 254 ILE B O 1
ATOM 4150 N N . ALA B 1 261 ? 16.483 18.681 33.118 1.00 12.23 255 ALA B N 1
ATOM 4151 C CA . ALA B 1 261 ? 15.793 18.678 34.395 1.00 12.30 255 ALA B CA 1
ATOM 4152 C C . ALA B 1 261 ? 15.668 20.096 34.964 1.00 11.90 255 ALA B C 1
ATOM 4153 O O . ALA B 1 261 ? 14.616 20.501 35.445 1.00 12.93 255 ALA B O 1
ATOM 4155 N N . LYS B 1 262 ? 16.751 20.861 34.895 1.00 12.61 256 LYS B N 1
ATOM 4156 C CA . LYS B 1 262 ? 16.739 22.220 35.406 1.00 13.53 256 LYS B CA 1
ATOM 4157 C C . LYS B 1 262 ? 15.808 23.127 34.588 1.00 13.18 256 LYS B C 1
ATOM 4158 O O . LYS B 1 262 ? 15.064 23.904 35.149 1.00 14.71 256 LYS B O 1
ATOM 4164 N N . GLU B 1 263 ? 15.773 22.946 33.264 1.00 14.19 257 GLU B N 1
ATOM 4165 C CA . GLU B 1 263 ? 14.871 23.710 32.412 1.00 13.86 257 GLU B CA 1
ATOM 4166 C C . GLU B 1 263 ? 13.406 23.515 32.860 1.00 14.51 257 GLU B C 1
ATOM 4167 O O . GLU B 1 263 ? 12.624 24.466 32.897 1.00 15.20 257 GLU B O 1
ATOM 4173 N N . ILE B 1 264 ? 13.047 22.274 33.179 1.00 12.94 258 ILE B N 1
ATOM 4174 C CA . ILE B 1 264 ? 11.663 21.928 33.466 1.00 14.22 258 ILE B CA 1
ATOM 4175 C C . ILE B 1 264 ? 11.304 21.983 34.945 1.00 13.78 258 ILE B C 1
ATOM 4176 O O . ILE B 1 264 ? 10.137 21.880 35.306 1.00 16.47 258 ILE B O 1
ATOM 4181 N N . GLY B 1 265 ? 12.313 22.206 35.780 1.00 13.90 259 GLY B N 1
ATOM 4182 C CA . GLY B 1 265 ? 12.115 22.321 37.209 1.00 13.85 259 GLY B CA 1
ATOM 4183 C C . GLY B 1 265 ? 12.033 21.006 37.964 1.00 13.74 259 GLY B C 1
ATOM 4184 O O . GLY B 1 265 ? 11.417 20.949 39.017 1.00 16.96 259 GLY B O 1
ATOM 4185 N N . ARG B 1 266 ? 12.593 19.926 37.419 1.00 12.67 260 ARG B N 1
ATOM 4186 C CA . ARG B 1 266 ? 12.636 18.651 38.155 1.00 12.31 260 ARG B CA 1
ATOM 4187 C C . ARG B 1 266 ? 13.952 18.571 38.905 1.00 12.48 260 ARG B C 1
ATOM 4188 O O . ARG B 1 266 ? 14.983 18.580 38.279 1.00 13.51 260 ARG B O 1
ATOM 4196 N N . PRO B 1 267 ? 13.914 18.494 40.245 1.00 13.17 261 PRO B N 1
ATOM 4197 C CA . PRO B 1 267 ? 15.150 18.437 41.020 1.00 12.98 261 PRO B CA 1
ATOM 4198 C C . PRO B 1 267 ? 15.915 17.127 40.863 1.00 12.34 261 PRO B C 1
ATOM 4199 O O . PRO B 1 267 ? 15.303 16.083 40.736 1.00 13.42 261 PRO B O 1
ATOM 4203 N N . LEU B 1 268 ? 17.237 17.192 40.909 1.00 13.51 262 LEU B N 1
ATOM 4204 C CA . LEU B 1 268 ? 18.057 16.001 41.007 1.00 13.15 262 LEU B CA 1
ATOM 4205 C C . LEU B 1 268 ? 18.057 15.478 42.421 1.00 13.78 262 LEU B C 1
ATOM 4206 O O . LEU B 1 268 ? 18.148 16.260 43.369 1.00 15.56 262 LEU B O 1
ATOM 4211 N N . ALA B 1 269 ? 17.985 14.160 42.570 1.00 13.82 263 ALA B N 1
ATOM 4212 C CA . ALA B 1 269 ? 18.099 13.521 43.870 1.00 13.42 263 ALA B CA 1
ATOM 4213 C C . ALA B 1 269 ? 19.476 13.827 44.464 1.00 14.15 263 ALA B C 1
ATOM 4214 O O . ALA B 1 269 ? 20.489 13.771 43.756 1.00 13.86 263 ALA B O 1
ATOM 4216 N N . THR B 1 270 ? 19.508 14.122 45.753 1.00 13.78 264 THR B N 1
ATOM 4217 C CA . THR B 1 270 ? 20.747 14.107 46.503 1.00 14.07 264 THR B CA 1
ATOM 4218 C C . THR B 1 270 ? 21.200 12.642 46.683 1.00 13.57 264 THR B C 1
ATOM 4219 O O . THR B 1 270 ? 20.399 11.719 46.474 1.00 13.40 264 THR B O 1
ATOM 4223 N N . PRO B 1 271 ? 22.457 12.404 47.072 1.00 14.51 265 PRO B N 1
ATOM 4224 C CA . PRO B 1 271 ? 22.840 11.008 47.381 1.00 14.67 265 PRO B CA 1
ATOM 4225 C C . PRO B 1 271 ? 21.927 10.353 48.424 1.00 14.77 265 PRO B C 1
ATOM 4226 O O . PRO B 1 271 ? 21.537 9.197 48.284 1.00 15.69 265 PRO B O 1
ATOM 4230 N N . GLU B 1 272 ? 21.518 11.124 49.427 1.00 14.99 266 GLU B N 1
ATOM 4231 C CA . GLU B 1 272 ? 20.678 10.587 50.476 1.00 15.49 266 GLU B CA 1
ATOM 4232 C C . GLU B 1 272 ? 19.302 10.199 49.893 1.00 14.85 266 GLU B C 1
ATOM 4233 O O . GLU B 1 272 ? 18.734 9.161 50.253 1.00 16.18 266 GLU B O 1
ATOM 4239 N N . GLN B 1 273 ? 18.740 11.051 49.032 1.00 14.99 267 GLN B N 1
ATOM 4240 C CA . GLN B 1 273 ? 17.438 10.752 48.415 1.00 14.11 267 GLN B CA 1
ATOM 4241 C C . GLN B 1 273 ? 17.529 9.559 47.470 1.00 14.08 267 GLN B C 1
ATOM 4242 O O . GLN B 1 273 ? 16.617 8.732 47.421 1.00 14.73 267 GLN B O 1
ATOM 4248 N N . ALA B 1 274 ? 18.624 9.446 46.714 1.00 12.86 268 ALA B N 1
ATOM 4249 C CA . ALA B 1 274 ? 18.834 8.304 45.847 1.00 12.69 268 ALA B CA 1
ATOM 4250 C C . ALA B 1 274 ? 18.861 7.023 46.667 1.00 13.03 268 ALA B C 1
ATOM 4251 O O . ALA B 1 274 ? 18.182 6.053 46.323 1.00 13.81 268 ALA B O 1
ATOM 4253 N N . ARG B 1 275 ? 19.612 7.021 47.757 1.00 13.60 269 ARG B N 1
ATOM 4254 C CA . ARG B 1 275 ? 19.607 5.846 48.633 1.00 13.51 269 ARG B CA 1
ATOM 4255 C C . ARG B 1 275 ? 18.234 5.542 49.253 1.00 14.65 269 ARG B C 1
ATOM 4256 O O . ARG B 1 275 ? 17.857 4.386 49.366 1.00 17.31 269 ARG B O 1
ATOM 4264 N N . GLU B 1 276 ? 17.477 6.571 49.628 1.00 15.13 270 GLU B N 1
ATOM 4265 C CA . GLU B 1 276 ? 16.153 6.355 50.208 1.00 15.95 270 GLU B CA 1
ATOM 4266 C C . GLU B 1 276 ? 15.202 5.749 49.164 1.00 13.93 270 GLU B C 1
ATOM 4267 O O . GLU B 1 276 ? 14.510 4.758 49.415 1.00 15.83 270 GLU B O 1
ATOM 4273 N N . ILE B 1 277 ? 15.193 6.343 47.988 1.00 14.42 271 ILE B N 1
ATOM 4274 C CA . ILE B 1 277 ? 14.281 5.914 46.930 1.00 13.70 271 ILE B CA 1
ATOM 4275 C C . ILE B 1 277 ? 14.568 4.477 46.539 1.00 13.90 271 ILE B C 1
ATOM 4276 O O . ILE B 1 277 ? 13.641 3.669 46.327 1.00 14.63 271 ILE B O 1
ATOM 4281 N N . LEU B 1 278 ? 15.857 4.138 46.457 1.00 13.49 272 LEU B N 1
ATOM 4282 C CA . LEU B 1 278 ? 16.284 2.813 46.032 1.00 14.11 272 LEU B CA 1
ATOM 4283 C C . LEU B 1 278 ? 16.326 1.787 47.180 1.00 15.18 272 LEU B C 1
ATOM 4284 O O . LEU B 1 278 ? 16.671 0.629 46.980 1.00 15.94 272 LEU B O 1
ATOM 4289 N N . ALA B 1 279 ? 15.994 2.233 48.386 1.00 16.45 273 ALA B N 1
ATOM 4290 C CA . ALA B 1 279 ? 15.940 1.390 49.582 1.00 17.06 273 ALA B CA 1
ATOM 4291 C C . ALA B 1 279 ? 17.314 0.799 49.961 1.00 17.85 273 ALA B C 1
ATOM 4292 O O . ALA B 1 279 ? 17.423 -0.365 50.349 1.00 20.44 273 ALA B O 1
ATOM 4294 N N . LEU B 1 280 ? 18.354 1.627 49.869 1.00 16.82 274 LEU B N 1
ATOM 4295 C CA . LEU B 1 280 ? 19.738 1.191 50.081 1.00 20.27 274 LEU B CA 1
ATOM 4296 C C . LEU B 1 280 ? 20.254 1.436 51.485 1.00 26.75 274 LEU B C 1
ATOM 4297 O O . LEU B 1 280 ? 21.365 1.030 51.798 1.00 35.38 274 LEU B O 1
ATOM 4302 N N . ASN B 1 281 ? 19.461 2.068 52.338 1.00 30.75 275 ASN B N 1
ATOM 4303 C CA . ASN B 1 281 ? 19.907 2.364 53.716 1.00 34.95 275 ASN B CA 1
ATOM 4304 C C . ASN B 1 281 ? 19.726 1.216 54.712 1.00 38.17 275 ASN B C 1
ATOM 4305 O O . ASN B 1 281 ? 18.967 0.275 54.466 1.00 38.29 275 ASN B O 1
#

CATH classification: 3.20.20.70

Secondary structure (DSSP, 8-state):
---B-EEEE-S-SS--TTT-TT---SHHHHHHHHHHHHHHTEEEEEE-EE-TTS-EE--HHHHHHHHHHHHHH-TTSEEEE-SS-STT--HHHHHGGGGG--SEEEEE---EEETTEEE---HHHHHHHHHHHHHTTPEEEEEE-SHHHHHHHHHHHHTTS---SSPEEEEEE--BTB----HHHHHHHHHHHHHHSTT-EEEEEE-GGGHHHHHHHHHTTT-EEEESTTT--EEETTEE-S-HHHHHHHHHHHHHHHTPPBPPHHHHHHHTT-/-GGGS-B-EEEE-S-SS--TTT-TT---SHHHHHHHHHHHHHHTEEEEEE-EE-TTS-EE--HHHHHHHHHHHHHH-TTSEEEE-SS-STT--HHHHHGGGGG--SEEEEE---EEETTEEE---HHHHHHHHHHHHHHT-EEEEEE-SHHHHHHHHHHHHTTS---SSPEEEEEE--BTB----HHHHHHHHHHHHHHSTT-EEEEEE-GGGHHHHHHHHHTTT-EEEESTTT--EEETTEE-S-HHHHHHHHHHHHHHHTPPBPPHHHHHHHTT--

Sequence (552 aa):
HEPLILTAAITGAETTRADQPNLPITPEEQAKEAKACFEAGARVIHLHIREDDGRPSQRLDDRFQEAISAIREVVPEEIIIQISTGGAVGESFDKRLAPLALKPEMATTLNAGTLNFGDDIFINHPADIIRLAEAFKQYNNVVPEEVEEVVYESGMVDAVARLIKKGIITQNPLHIQQFVLGVPGGMSGKPKNLMYMMEHLKEEIPTATWAVAGIGRWHIPTSLIAMVTGGHIRCGFEDNIFYHKGVIAESNAQLVARLARIAKEIGRPLATPEQAREILALHHHHEPLILTAAITGAETTRADQPNLPITPEEQAKEAKACFEAGARVIHLHIREDDGRPSQRRLDRFQEAISAIREVVPEIIIQISTGGAVGESFDKRLAPLLALKPEMATTLNAGTLNFGDDIFINHPADIIRLAEAFKQYNVVPEEVEEVYYESGMVDAVARLIKKGIITQNPLHIQQFVLGVPGGMSGKPKNLMYMMEHLKEEIPTATWAVAGIGRWHIPTSLIAMVTGGHIRCGFEDNIFYHKGVIAESNAQLVARLARIAKEIGRPLATPEQAREILALN

GO terms:
  GO:0043720 3-keto-5-aminohexanoate cleavage activity (F, EXP)

InterPro domains:
  IPR008567 Beta-keto acid cleavage enzyme [PF05853] (3-274)
  IPR008567 Beta-keto acid cleavage enzyme [PTHR37418] (2-275)
  IPR013785 Aldolase-type TIM barrel [G3DSA:3.20.20.70] (1-276)
  IPR058240 Radical SAM superfamily [SSF102114] (24-96)

Foldseek 3Di:
DAAAAEEAAAAAQDDDCVVAVLRDAALLSLLVQLLLQVVLFHQEYEDWHHDPVRHGDLDLVRVVSNVVSNCVNPVLHAYEYELQHDQPDDNVSSLPNCQVLGQEYEQEQAWWAFVPRISHDDPVSSLVSLVSCVVSVHAYAYEDFELVSLVSVLVCCVVVSHVDPQHEYEYEADGPGGHHLAPVVLVVNVVSNCVRRVRHAYEYEHAEPSQVRNLVSCLPPVHYYYDYDNRYQAPDVVHGDPGSSVVSNVSVVVCVVVVHHHDDSVRVCVSSVD/DQLPFAAAEEAAAAAQPFDCVVFVLRQAALLSLLVQLLLQVVLFHQEYEDWHHDPVRHTDLDLVRVVSNVVSNCVNCVLHAYEYELQTDAPDDNCSSLPNLLVLGLEYEQEQAKWDFVPGIRHDDPVSSLVSLVSCVVSVHAYAYEDFELVSLVSVLVCCVVVSHVDPQHEYEYEACGVGGHHLALVVLVVNVVSNCVRRVRHAYEYAHAEPSQVSNLVSCSPPSHYYYDYSNRYQAPDVVHGDPRSSSVSNVSVVVCVVVNRHHDGSVRVCVSSVSD

Nearest PDB structures (foldseek):
  2y7d-assembly1_D  TM=9.900E-01  e=1.734E-55  Candidatus Cloacimonas acidaminovorans
  2y7d-assembly1_C  TM=9.930E-01  e=3.733E-54  Candidatus Cloacimonas acidaminovorans
  3no5-assembly2_C  TM=9.717E-01  e=1.519E-33  Cupriavidus pinatubonensis JMP134
  3fa5-assembly1_B  TM=9.566E-01  e=5.679E-30  Paracoccus denitrificans PD1222
  3e49-assembly1_D  TM=9.579E-01  e=3.071E-28  Paraburkholderia xenovorans LB400

B-factor: mean 18.2, std 7.45, range [8.36, 57.46]